Protein AF-A0A4R1RRM9-F1 (afdb_monomer_lite)

InterPro domains:
  IPR037682 TonB, C-terminal [PF03544] (339-410)

Secondary structure (DSSP, 8-state):
-HHHHHHHHHHHHHHTT-S-HHHHHHHHHHHHH-HHHHHHHHHHHHHHHHHHHHHHHHHHHHHHHHHHHHHHHHHHHHHHHHHHHHHHHHHHHTTS--------------------------------------------------------PPPPPPEEEEEETTS-EEEE-TTS-EEEE-TT-EE-TTSPBP-SEEEEEEEEE-SHHHHHHHT---EETTEEEEEEEEEEEEEEETTEEPEEPTT--EEEEEE-SS--TT-EEEEEEEETTEEEEEE------S---------B--TTT-SB--B-TT-TT--HHHHHHHHHHHHHHHHHHH--THHHHHTT--EEEEEEEEEEE-TTS-EEEEEEE-SSHHHHHHHHHHHHTSPPPBPPEETTEE-BEEEEEEEEEEE--SS----------SSTHHHHHHHHHHHHHHHHHHS------HHHHSEEEEEES--EEEEEEEE-----EEEEEEE-SS-S-EEEEEEESSSS-EEEPEEETTEEEEEEEETT-EEEEEEEEEETTEEEEEEEEEE--SS-------EEE-HHHHHHHHHTTGGG--

Organism: NCBI:txid264023

Radius of gyration: 36.47 Å; chains: 1; bounding box: 113×106×80 Å

Sequence (578 aa):
MENHIQNIESINNYLNKTLSETEVIDFEIRLENDSEFKDLYENHIVFLEGLKRQSLKGEIIKGKQRYIRNKWFRYLGILIAVLVIPIVIYSSLKTSNVEETDVQPEENTNIVLDTIFPKNDLHEEIIIDTSKATIETAVDEVASKKDITKVEIPKKAAQKFTIDTSKDITLTCKEGTKLVIKANSFSDQNNKNVTGNVDLEVTEYYKVSDILFANLTTKSDDKLLETGGMLFIKAKKDNLDLKLKENTSIEMSFPTANKKEGMQLFSGVWKNDEINWQLQNELIEKVVTPIEEDVEVPFAVIEQVPIYPGCENLTNSEAKKCTTEAISKYVQSNFNTEIAKNLGLTGRQRINVIFRINQNGNVIDVRSRASDPDLEDEANRVITSLPKMQPGKQRGRVVTVPYSLPIIFEVEGGPQLTAKVGGDLRKDKQILDSLNNKRFEDRLTGLDRKNVTASEVNRYILRTSNLGWINCDRFNSSRQRIKYKLKIKNDTDVRIDMVFKSINSVLTSYRSGNIFDFDMIPKNEDVVLIAVKKDNNKFYLDVVETTISENPNIELSFKEVTLTELKEQIKKLDKLFK

Structure (mmCIF, N/CA/C/O backbone):
data_AF-A0A4R1RRM9-F1
#
_entry.id   AF-A0A4R1RRM9-F1
#
loop_
_atom_site.group_PDB
_atom_site.id
_atom_site.type_symbol
_atom_site.label_atom_id
_atom_site.label_alt_id
_atom_site.label_comp_id
_atom_site.label_asym_id
_atom_site.label_entity_id
_atom_site.label_seq_id
_atom_site.pdbx_PDB_ins_code
_atom_site.Cartn_x
_atom_site.Cartn_y
_atom_site.Cartn_z
_atom_site.occupancy
_atom_site.B_iso_or_equiv
_atom_site.auth_seq_id
_atom_site.auth_comp_id
_atom_site.auth_asym_id
_atom_site.auth_atom_id
_atom_site.pdbx_PDB_model_num
ATOM 1 N N . MET A 1 1 ? 31.454 14.807 3.486 1.00 41.53 1 MET A N 1
ATOM 2 C CA . MET A 1 1 ? 31.530 13.386 3.074 1.00 41.53 1 MET A CA 1
ATOM 3 C C . MET A 1 1 ? 32.532 12.636 3.942 1.00 41.53 1 MET A C 1
ATOM 5 O O . MET A 1 1 ? 32.111 11.767 4.684 1.00 41.53 1 MET A O 1
ATOM 9 N N . GLU A 1 2 ? 33.805 13.035 3.939 1.00 42.56 2 GLU A N 1
ATOM 10 C CA . GLU A 1 2 ? 34.890 12.465 4.762 1.00 42.56 2 GLU A CA 1
ATOM 11 C C . GLU A 1 2 ? 34.538 12.359 6.262 1.00 42.56 2 GLU A C 1
ATOM 13 O O . GLU A 1 2 ? 34.517 11.260 6.808 1.00 42.56 2 GLU A O 1
ATOM 18 N N . ASN A 1 3 ? 34.074 13.459 6.869 1.00 53.12 3 ASN A N 1
ATOM 19 C CA . ASN A 1 3 ? 33.591 13.511 8.261 1.00 53.12 3 ASN A CA 1
ATOM 20 C C . ASN A 1 3 ? 32.457 12.492 8.565 1.00 53.12 3 ASN A C 1
ATOM 22 O O . ASN A 1 3 ? 32.368 11.929 9.649 1.00 53.12 3 ASN A O 1
ATOM 26 N N . HIS A 1 4 ? 31.603 12.182 7.581 1.00 53.53 4 HIS A N 1
ATOM 27 C CA . HIS A 1 4 ? 30.495 11.229 7.743 1.00 53.53 4 HIS A CA 1
ATOM 28 C C . HIS A 1 4 ? 30.960 9.763 7.630 1.00 53.53 4 HIS A C 1
ATOM 30 O O . HIS A 1 4 ? 30.350 8.873 8.222 1.00 53.53 4 HIS A O 1
ATOM 36 N N . ILE A 1 5 ? 32.044 9.500 6.891 1.00 60.81 5 ILE A N 1
ATOM 37 C CA . ILE A 1 5 ? 32.689 8.179 6.842 1.00 60.81 5 ILE A CA 1
ATOM 38 C C . ILE A 1 5 ? 33.410 7.926 8.170 1.00 60.81 5 ILE A C 1
ATOM 40 O O . ILE A 1 5 ? 33.182 6.890 8.787 1.00 60.81 5 ILE A O 1
ATOM 44 N N . GLN A 1 6 ? 34.170 8.914 8.654 1.00 72.19 6 GLN A N 1
ATOM 45 C CA . GLN A 1 6 ? 34.840 8.878 9.959 1.00 72.19 6 GLN A CA 1
ATOM 46 C C . GLN A 1 6 ? 33.846 8.650 11.110 1.00 72.19 6 GLN A C 1
ATOM 48 O O . GLN A 1 6 ? 34.100 7.819 11.979 1.00 72.19 6 GLN A O 1
ATOM 53 N N . ASN A 1 7 ? 32.674 9.299 11.082 1.00 78.00 7 ASN A N 1
ATOM 54 C CA . ASN A 1 7 ? 31.613 9.046 12.060 1.00 78.00 7 ASN A CA 1
ATOM 55 C C . ASN A 1 7 ? 31.124 7.584 12.034 1.00 78.00 7 ASN A C 1
ATOM 57 O O . ASN A 1 7 ? 31.028 6.958 13.085 1.00 78.00 7 ASN A O 1
ATOM 61 N N . ILE A 1 8 ? 30.841 7.012 10.855 1.00 74.06 8 ILE A N 1
ATOM 62 C CA . ILE A 1 8 ? 30.381 5.613 10.733 1.00 74.06 8 ILE A CA 1
ATOM 63 C C . ILE A 1 8 ? 31.474 4.624 11.169 1.00 74.06 8 ILE A C 1
ATOM 65 O O . ILE A 1 8 ? 31.179 3.617 11.811 1.00 74.06 8 ILE A O 1
ATOM 69 N N . GLU A 1 9 ? 32.736 4.892 10.839 1.00 80.44 9 GLU A N 1
ATOM 70 C CA . GLU A 1 9 ? 33.877 4.071 11.255 1.00 80.44 9 GLU A CA 1
ATOM 71 C C . GLU A 1 9 ? 34.071 4.105 12.778 1.00 80.44 9 GLU A C 1
ATOM 73 O O . GLU A 1 9 ? 34.176 3.052 13.406 1.00 80.44 9 GLU A O 1
ATOM 78 N N . SER A 1 10 ? 33.984 5.290 13.386 1.00 75.25 10 SER A N 1
ATOM 79 C CA . SER A 1 10 ? 33.987 5.481 14.840 1.00 75.25 10 SER A CA 1
ATOM 80 C C . SER A 1 10 ? 32.839 4.720 15.525 1.00 75.25 10 SER A C 1
ATOM 82 O O . SER A 1 10 ? 33.080 3.970 16.471 1.00 75.25 10 SER A O 1
ATOM 84 N N . ILE A 1 11 ? 31.612 4.801 14.988 1.00 82.31 11 ILE A N 1
ATOM 85 C CA . ILE A 1 11 ? 30.448 4.038 15.476 1.00 82.31 11 ILE A CA 1
ATOM 86 C C . ILE A 1 11 ? 30.699 2.525 15.386 1.00 82.31 11 ILE A C 1
ATOM 88 O O . ILE A 1 11 ? 30.446 1.798 16.345 1.00 82.31 11 ILE A O 1
ATOM 92 N N . ASN A 1 12 ? 31.223 2.028 14.262 1.00 74.12 12 ASN A N 1
ATOM 93 C CA . ASN A 1 12 ? 31.556 0.608 14.120 1.00 74.12 12 ASN A CA 1
ATOM 94 C C . ASN A 1 12 ? 32.628 0.165 15.127 1.00 74.12 12 ASN A C 1
ATOM 96 O O . ASN A 1 12 ? 32.521 -0.931 15.676 1.00 74.12 12 ASN A O 1
ATOM 100 N N . ASN A 1 13 ? 33.634 1.000 15.391 1.00 81.06 13 ASN A N 1
ATOM 101 C CA . ASN A 1 13 ? 34.696 0.681 16.341 1.00 81.06 13 ASN A CA 1
ATOM 102 C C . ASN A 1 13 ? 34.190 0.659 17.792 1.00 81.06 13 ASN A C 1
ATOM 104 O O . ASN A 1 13 ? 34.518 -0.262 18.541 1.00 81.06 13 ASN A O 1
ATOM 108 N N . TYR A 1 14 ? 33.314 1.594 18.170 1.00 84.62 14 TYR A N 1
ATOM 109 C CA . TYR A 1 14 ? 32.632 1.576 19.467 1.00 84.62 14 TYR A CA 1
ATOM 110 C C . TYR A 1 14 ? 31.807 0.287 19.644 1.00 84.62 14 TYR A C 1
ATOM 112 O O . TYR A 1 14 ? 31.981 -0.452 20.614 1.00 84.62 14 TYR A O 1
ATOM 120 N N . LEU A 1 15 ? 30.977 -0.062 18.652 1.00 77.31 15 LEU A N 1
ATOM 121 C CA . LEU A 1 15 ? 30.113 -1.250 18.700 1.00 77.31 15 LEU A CA 1
ATOM 122 C C . LEU A 1 15 ? 30.876 -2.582 18.688 1.00 77.31 15 LEU A C 1
ATOM 124 O O . LEU A 1 15 ? 30.412 -3.561 19.277 1.00 77.31 15 LEU A O 1
ATOM 128 N N . ASN A 1 16 ? 32.045 -2.623 18.046 1.00 77.12 16 ASN A N 1
ATOM 129 C CA . ASN A 1 16 ? 32.930 -3.787 18.033 1.00 77.12 16 ASN A CA 1
ATOM 130 C C . ASN A 1 16 ? 33.912 -3.821 19.220 1.00 77.12 16 ASN A C 1
ATOM 132 O O . ASN A 1 16 ? 34.677 -4.778 19.328 1.00 77.12 16 ASN A O 1
ATOM 136 N N . LYS A 1 17 ? 33.877 -2.821 20.117 1.00 81.50 17 LYS A N 1
ATOM 137 C CA . LYS A 1 17 ? 34.800 -2.656 21.257 1.00 81.50 17 LYS A CA 1
ATOM 138 C C . LYS A 1 17 ? 36.279 -2.598 20.847 1.00 81.50 17 LYS A C 1
ATOM 140 O O . LYS A 1 17 ? 37.129 -3.203 21.496 1.00 81.50 17 LYS A O 1
ATOM 145 N N . THR A 1 18 ? 36.578 -1.894 19.756 1.00 83.44 18 THR A N 1
ATOM 146 C CA . THR A 1 18 ? 37.943 -1.705 19.231 1.00 83.44 18 THR A CA 1
ATOM 147 C C . THR A 1 18 ? 38.528 -0.315 19.507 1.00 83.44 18 THR A C 1
ATOM 149 O O . THR A 1 18 ? 39.686 -0.085 19.170 1.00 83.44 18 THR A O 1
ATOM 152 N N . LEU A 1 19 ? 37.761 0.592 20.125 1.00 82.56 19 LEU A N 1
ATOM 153 C CA . LEU A 1 19 ? 38.249 1.884 20.629 1.00 82.56 19 LEU A CA 1
ATOM 154 C C . LEU A 1 19 ? 39.025 1.728 21.949 1.00 82.56 19 LEU A C 1
ATOM 156 O O . LEU A 1 19 ? 38.734 0.835 22.748 1.00 82.56 19 LEU A O 1
ATOM 160 N N . SER A 1 20 ? 39.978 2.628 22.193 1.00 90.12 20 SER A N 1
ATOM 161 C CA . SER A 1 20 ? 40.650 2.782 23.491 1.00 90.12 20 SER A CA 1
ATOM 162 C C . SER A 1 20 ? 39.748 3.450 24.541 1.00 90.12 20 SER A C 1
ATOM 164 O O . SER A 1 20 ? 38.764 4.104 24.204 1.00 90.12 20 SER A O 1
ATOM 166 N N . GLU A 1 21 ? 40.094 3.328 25.828 1.00 84.31 21 GLU A N 1
ATOM 167 C CA . GLU A 1 21 ? 39.302 3.898 26.935 1.00 84.31 21 GLU A CA 1
ATOM 168 C C . GLU A 1 21 ? 39.089 5.418 26.807 1.00 84.31 21 GLU A C 1
ATOM 170 O O . GLU A 1 21 ? 38.004 5.914 27.098 1.00 84.31 21 GLU A O 1
ATOM 175 N N . THR A 1 22 ? 40.084 6.158 26.308 1.00 86.44 22 THR A N 1
ATOM 176 C CA . THR A 1 22 ? 39.965 7.602 26.052 1.00 86.44 22 THR A CA 1
ATOM 177 C C . THR A 1 22 ? 39.032 7.914 24.882 1.00 86.44 22 THR A C 1
ATOM 179 O O . THR A 1 22 ? 38.219 8.828 24.975 1.00 86.44 22 THR A O 1
ATOM 182 N N . GLU A 1 23 ? 39.089 7.126 23.803 1.00 83.88 23 GLU A N 1
ATOM 183 C CA . GLU A 1 23 ? 38.209 7.305 22.639 1.00 83.88 23 GLU A CA 1
ATOM 184 C C . GLU A 1 23 ? 36.756 6.912 22.944 1.00 83.88 23 GLU A C 1
ATOM 186 O O . GLU A 1 23 ? 35.840 7.488 22.367 1.00 83.88 23 GLU A O 1
ATOM 191 N N . VAL A 1 24 ? 36.531 5.957 23.854 1.00 83.44 24 VAL A N 1
ATOM 192 C CA . VAL A 1 24 ? 35.192 5.601 24.357 1.00 83.44 24 VAL A CA 1
ATOM 193 C C . VAL A 1 24 ? 34.561 6.779 25.102 1.00 83.44 24 VAL A C 1
ATOM 195 O O . VAL A 1 24 ? 33.408 7.107 24.838 1.00 83.44 24 VAL A O 1
ATOM 198 N N . ILE A 1 25 ? 35.319 7.457 25.969 1.00 85.94 25 ILE A N 1
ATOM 199 C CA . ILE A 1 25 ? 34.834 8.629 26.714 1.00 85.94 25 ILE A CA 1
ATOM 200 C C . ILE A 1 25 ? 34.499 9.783 25.756 1.00 85.94 25 ILE A C 1
ATOM 202 O O . ILE A 1 25 ? 33.405 10.341 25.835 1.00 85.94 25 ILE A O 1
ATOM 206 N N . ASP A 1 26 ? 35.385 10.099 24.806 1.00 87.12 26 ASP A N 1
ATOM 207 C CA . ASP A 1 26 ? 35.125 11.134 23.793 1.00 87.12 26 ASP A CA 1
ATOM 208 C C . ASP A 1 26 ? 33.916 10.780 22.902 1.00 87.12 26 ASP A C 1
ATOM 210 O O . ASP A 1 26 ? 33.122 11.655 22.542 1.00 87.12 26 ASP A O 1
ATOM 214 N N . PHE A 1 27 ? 33.733 9.495 22.574 1.00 92.94 27 PHE A N 1
ATOM 215 C CA . PHE A 1 27 ? 32.581 9.003 21.818 1.00 92.94 27 PHE A CA 1
ATOM 216 C C . PHE A 1 27 ? 31.267 9.165 22.592 1.00 92.94 27 PHE A C 1
ATOM 218 O O . PHE A 1 27 ? 30.281 9.625 22.018 1.00 92.94 27 PHE A O 1
ATOM 225 N N . GLU A 1 28 ? 31.237 8.812 23.879 1.00 87.75 28 GLU A N 1
ATOM 226 C CA . GLU A 1 28 ? 30.041 8.916 24.725 1.00 87.75 28 GLU A CA 1
ATOM 227 C C . GLU A 1 28 ? 29.665 10.379 25.003 1.00 87.75 28 GLU A C 1
ATOM 229 O O . GLU A 1 28 ? 28.500 10.750 24.841 1.00 87.75 28 GLU A O 1
ATOM 234 N N . ILE A 1 29 ? 30.648 11.244 25.290 1.00 88.75 29 ILE A N 1
ATOM 235 C CA . ILE A 1 29 ? 30.444 12.698 25.410 1.00 88.75 29 ILE A CA 1
ATOM 236 C C . ILE A 1 29 ? 29.859 13.264 24.110 1.00 88.75 29 ILE A C 1
ATOM 238 O O . ILE A 1 29 ? 28.930 14.077 24.145 1.00 88.75 29 ILE A O 1
ATOM 242 N N . ARG A 1 30 ? 30.360 12.827 22.949 1.00 89.62 30 ARG A N 1
ATOM 243 C CA . ARG A 1 30 ? 29.810 13.244 21.656 1.00 89.62 30 ARG A CA 1
ATOM 244 C C . ARG A 1 30 ? 28.398 12.703 21.429 1.00 89.62 30 ARG A C 1
ATOM 246 O O . ARG A 1 30 ? 27.545 13.453 20.974 1.00 89.62 30 ARG A O 1
ATOM 253 N N . LEU A 1 31 ? 28.124 11.449 21.779 1.00 87.25 31 LEU A N 1
ATOM 254 C CA . LEU A 1 31 ? 26.804 10.825 21.635 1.00 87.25 31 LEU A CA 1
ATOM 255 C C . LEU A 1 31 ? 25.718 11.513 22.486 1.00 87.25 31 LEU A C 1
ATOM 257 O O . LEU A 1 31 ? 24.547 11.514 22.104 1.00 87.25 31 LEU A O 1
ATOM 261 N N . GLU A 1 32 ? 26.096 12.108 23.620 1.00 86.50 32 GLU A N 1
ATOM 262 C CA . GLU A 1 32 ? 25.189 12.882 24.473 1.00 86.50 32 GLU A CA 1
ATOM 263 C C . GLU A 1 32 ? 24.968 14.323 23.970 1.00 86.50 32 GLU A C 1
ATOM 265 O O . GLU A 1 32 ? 23.849 14.832 24.057 1.00 86.50 32 GLU A O 1
ATOM 270 N N . ASN A 1 33 ? 26.001 14.971 23.413 1.00 85.88 33 ASN A N 1
ATOM 271 C CA . ASN A 1 33 ? 25.985 16.408 23.096 1.00 85.88 33 ASN A CA 1
ATOM 272 C C . ASN A 1 33 ? 25.795 16.759 21.600 1.00 85.88 33 ASN A C 1
ATOM 274 O O . ASN A 1 33 ? 25.474 17.905 21.285 1.00 85.88 33 ASN A O 1
ATOM 278 N N . ASP A 1 34 ? 25.973 15.811 20.675 1.00 89.75 34 ASP A N 1
ATOM 279 C CA . ASP A 1 34 ? 25.821 15.986 19.220 1.00 89.75 34 ASP A CA 1
ATOM 280 C C . ASP A 1 34 ? 24.590 15.202 18.726 1.00 89.75 34 ASP A C 1
ATOM 282 O O . ASP A 1 34 ? 24.623 13.983 18.535 1.00 89.75 34 ASP A O 1
ATOM 286 N N . SER A 1 35 ? 23.470 15.905 18.525 1.00 79.12 35 SER A N 1
ATOM 287 C CA . SER A 1 35 ? 22.204 15.281 18.116 1.00 79.12 35 SER A CA 1
ATOM 288 C C . SER A 1 35 ? 22.248 14.674 16.710 1.00 79.12 35 SER A C 1
ATOM 290 O O . SER A 1 35 ? 21.560 13.689 16.459 1.00 79.12 35 SER A O 1
ATOM 292 N N . GLU A 1 36 ? 23.055 15.225 15.797 1.00 78.19 36 GLU A N 1
ATOM 293 C CA . GLU A 1 36 ? 23.203 14.688 14.436 1.00 78.19 36 GLU A CA 1
ATOM 294 C C . GLU A 1 36 ? 24.003 13.375 14.464 1.00 78.19 36 GLU A C 1
ATOM 296 O O . GLU A 1 36 ? 23.645 12.395 13.804 1.00 78.19 36 GLU A O 1
ATOM 301 N N . PHE A 1 37 ? 25.046 13.311 15.298 1.00 84.00 37 PHE A N 1
ATOM 302 C CA . PHE A 1 37 ? 25.802 12.082 15.545 1.00 84.00 37 PHE A CA 1
ATOM 303 C C . PHE A 1 37 ? 24.972 11.011 16.265 1.00 84.00 37 PHE A C 1
ATOM 305 O O . PHE A 1 37 ? 25.077 9.827 15.934 1.00 84.00 37 PHE A O 1
ATOM 312 N N . LYS A 1 38 ? 24.099 11.413 17.196 1.00 80.06 38 LYS A N 1
ATOM 313 C CA . LYS A 1 38 ? 23.163 10.507 17.871 1.00 80.06 38 LYS A CA 1
ATOM 314 C C . LYS A 1 38 ? 22.138 9.895 16.915 1.00 80.06 38 LYS A C 1
ATOM 316 O O . LYS A 1 38 ? 21.992 8.672 16.898 1.00 80.06 38 LYS A O 1
ATOM 321 N N . ASP A 1 39 ? 21.494 10.705 16.076 1.00 70.19 39 ASP A N 1
ATOM 322 C CA . ASP A 1 39 ? 20.573 10.208 15.046 1.00 70.19 39 ASP A CA 1
ATOM 323 C C . ASP A 1 39 ? 21.293 9.244 14.084 1.00 70.19 39 ASP A C 1
ATOM 325 O O . ASP A 1 39 ? 20.748 8.201 13.708 1.00 70.19 39 ASP A O 1
ATOM 329 N N . LEU A 1 40 ? 22.543 9.539 13.709 1.00 73.00 40 LEU A N 1
ATOM 330 C CA . LEU A 1 40 ? 23.365 8.652 12.882 1.00 73.00 40 LEU A CA 1
ATOM 331 C C . LEU A 1 40 ? 23.657 7.307 13.578 1.00 73.00 40 LEU A C 1
ATOM 333 O O . LEU A 1 40 ? 23.540 6.255 12.943 1.00 73.00 40 LEU A O 1
ATOM 337 N N . TYR A 1 41 ? 23.990 7.325 14.871 1.00 77.00 41 TYR A N 1
ATOM 338 C CA . TYR A 1 41 ? 24.218 6.125 15.683 1.00 77.00 41 TYR A CA 1
ATOM 339 C C . TYR A 1 41 ? 22.963 5.244 15.786 1.00 77.00 41 TYR A C 1
ATOM 341 O O . TYR A 1 41 ? 23.025 4.047 15.493 1.00 77.00 41 TYR A O 1
ATOM 349 N N . GLU A 1 42 ? 21.809 5.824 16.132 1.00 69.12 42 GLU A N 1
ATOM 350 C CA . GLU A 1 42 ? 20.549 5.081 16.278 1.00 69.12 42 GLU A CA 1
ATOM 351 C C . GLU A 1 42 ? 20.098 4.448 14.947 1.00 69.12 42 GLU A C 1
ATOM 353 O O . GLU A 1 42 ? 19.752 3.262 14.900 1.00 69.12 42 GLU A O 1
ATOM 358 N N . ASN A 1 43 ? 20.194 5.184 13.834 1.00 63.84 43 ASN A N 1
ATOM 359 C CA . ASN A 1 43 ? 19.894 4.649 12.502 1.00 63.84 43 ASN A CA 1
ATOM 360 C C . ASN A 1 43 ? 20.838 3.498 12.098 1.00 63.84 43 ASN A C 1
ATOM 362 O O . ASN A 1 43 ? 20.401 2.512 11.491 1.00 63.84 43 ASN A O 1
ATOM 366 N N . HIS A 1 44 ? 22.124 3.585 12.454 1.00 67.19 44 HIS A N 1
ATOM 367 C CA . HIS A 1 44 ? 23.112 2.543 12.155 1.00 67.19 44 HIS A CA 1
ATOM 368 C C . HIS A 1 44 ? 22.886 1.265 12.980 1.00 67.19 44 HIS A C 1
ATOM 370 O O . HIS A 1 44 ? 23.003 0.159 12.446 1.00 67.19 44 HIS A O 1
ATOM 376 N N . ILE A 1 45 ? 22.457 1.386 14.242 1.00 63.22 45 ILE A N 1
ATOM 377 C CA . ILE A 1 45 ? 22.003 0.246 15.059 1.00 63.22 45 ILE A CA 1
ATOM 378 C C . ILE A 1 45 ? 20.831 -0.481 14.389 1.00 63.22 45 ILE A C 1
ATOM 380 O O . ILE A 1 45 ? 20.883 -1.703 14.220 1.00 63.22 45 ILE A O 1
ATOM 384 N N . VAL A 1 46 ? 19.800 0.251 13.952 1.00 58.28 46 VAL A N 1
ATOM 385 C CA . VAL A 1 46 ? 18.619 -0.334 13.288 1.00 58.28 46 VAL A CA 1
ATOM 386 C C . VAL A 1 46 ? 19.008 -1.065 11.995 1.00 58.28 46 VAL A C 1
ATOM 388 O O . VAL A 1 46 ? 18.500 -2.156 11.718 1.00 58.28 46 VAL A O 1
ATOM 391 N N . PHE A 1 47 ? 19.958 -0.520 11.229 1.00 60.25 47 PHE A N 1
ATOM 392 C CA . PHE A 1 47 ? 20.526 -1.180 10.052 1.00 60.25 47 PHE A CA 1
ATOM 393 C C . PHE A 1 47 ? 21.233 -2.503 10.406 1.00 60.25 47 PHE A C 1
ATOM 395 O O . PHE A 1 47 ? 20.935 -3.544 9.808 1.00 60.25 47 PHE A O 1
ATOM 402 N N . LEU A 1 48 ? 22.109 -2.504 11.417 1.00 53.50 48 LEU A N 1
ATOM 403 C CA . LEU A 1 48 ? 22.827 -3.702 11.872 1.00 53.50 48 LEU A CA 1
ATOM 404 C C . LEU A 1 48 ? 21.888 -4.772 12.460 1.00 53.50 48 LEU A C 1
ATOM 406 O O . LEU A 1 48 ? 22.086 -5.968 12.221 1.00 53.50 48 LEU A O 1
ATOM 410 N N . GLU A 1 49 ? 20.832 -4.379 13.177 1.00 51.59 49 GLU A N 1
ATOM 411 C CA . GLU A 1 49 ? 19.775 -5.303 13.601 1.00 51.59 49 GLU A CA 1
ATOM 412 C C . GLU A 1 49 ? 19.021 -5.909 12.413 1.00 51.59 49 GLU A C 1
ATOM 414 O O . GLU A 1 49 ? 18.740 -7.111 12.406 1.00 51.59 49 GLU A O 1
ATOM 419 N N . GLY A 1 50 ? 18.725 -5.109 11.384 1.00 44.69 50 GLY A N 1
ATOM 420 C CA . GLY A 1 50 ? 18.128 -5.580 10.135 1.00 44.69 50 GLY A CA 1
ATOM 421 C C . GLY A 1 50 ? 18.966 -6.674 9.464 1.00 44.69 50 GLY A C 1
ATOM 422 O O . GLY A 1 50 ? 18.424 -7.704 9.048 1.00 44.69 50 GLY A O 1
ATOM 423 N N . LEU A 1 51 ? 20.293 -6.504 9.436 1.00 49.81 51 LEU A N 1
ATOM 424 C CA . LEU A 1 51 ? 21.233 -7.507 8.922 1.00 49.81 51 LEU A CA 1
ATOM 425 C C . LEU A 1 51 ? 21.266 -8.779 9.789 1.00 49.81 51 LEU A C 1
ATOM 427 O O . LEU A 1 51 ? 21.148 -9.884 9.251 1.00 49.81 51 LEU A O 1
ATOM 431 N N . LYS A 1 52 ? 21.326 -8.655 11.124 1.00 44.19 52 LYS A N 1
ATOM 432 C CA . LYS A 1 52 ? 21.253 -9.809 12.049 1.00 44.19 52 LYS A CA 1
ATOM 433 C C . LYS A 1 52 ? 19.937 -10.588 11.910 1.00 44.19 52 LYS A C 1
ATOM 435 O O . LYS A 1 52 ? 19.926 -11.816 11.985 1.00 44.19 52 LYS A O 1
ATOM 440 N N . ARG A 1 53 ? 18.816 -9.911 11.634 1.00 49.84 53 ARG A N 1
ATOM 441 C CA . ARG A 1 53 ? 17.524 -10.569 11.353 1.00 49.84 53 ARG A CA 1
ATOM 442 C C . ARG A 1 53 ? 17.523 -11.322 10.014 1.00 49.84 53 ARG A C 1
ATOM 444 O O . ARG A 1 53 ? 16.795 -12.309 9.894 1.00 49.84 53 ARG A O 1
ATOM 451 N N . GLN A 1 54 ? 18.325 -10.921 9.021 1.00 46.41 54 GLN A N 1
ATOM 452 C CA . GLN A 1 54 ? 18.511 -11.719 7.800 1.00 46.41 54 GLN A CA 1
ATOM 453 C C . GLN A 1 54 ? 19.381 -12.962 8.034 1.00 46.41 54 GLN A C 1
ATOM 455 O O . GLN A 1 54 ? 19.011 -14.037 7.554 1.00 46.41 54 GLN A O 1
ATOM 460 N N . SER A 1 55 ? 20.478 -12.865 8.797 1.00 42.22 55 SER A N 1
ATOM 461 C CA . SER A 1 55 ? 21.312 -14.042 9.092 1.00 42.22 55 SER A CA 1
ATOM 462 C C . SER A 1 55 ? 20.548 -15.093 9.907 1.00 42.22 55 SER A C 1
ATOM 464 O O . SER A 1 55 ? 20.524 -16.259 9.505 1.00 42.22 55 SER A O 1
ATOM 466 N N . LEU A 1 56 ? 19.800 -14.682 10.945 1.00 37.41 56 LEU A N 1
ATOM 467 C CA . LEU A 1 56 ? 18.939 -15.589 11.720 1.00 37.41 56 LEU A CA 1
ATOM 468 C C . LEU A 1 56 ? 17.897 -16.305 10.846 1.00 37.41 56 LEU A C 1
ATOM 470 O O . LEU A 1 56 ? 17.657 -17.499 11.023 1.00 37.41 56 LEU A O 1
ATOM 474 N N . LYS A 1 57 ? 17.284 -15.617 9.871 1.00 45.81 57 LYS A N 1
ATOM 475 C CA . LYS A 1 57 ? 16.354 -16.258 8.921 1.00 45.81 57 LYS A CA 1
ATOM 476 C C . LYS A 1 57 ? 17.056 -17.333 8.085 1.00 45.81 57 LYS A C 1
ATOM 478 O O . LYS A 1 57 ? 16.487 -18.405 7.883 1.00 45.81 57 LYS A O 1
ATOM 483 N N . GLY A 1 58 ? 18.294 -17.089 7.652 1.00 48.06 58 GLY A N 1
ATOM 484 C CA . GLY A 1 58 ? 19.121 -18.085 6.966 1.00 48.06 58 GLY A CA 1
ATOM 485 C C . GLY A 1 58 ? 19.412 -19.319 7.828 1.00 48.06 58 GLY A C 1
ATOM 486 O O . GLY A 1 58 ? 19.314 -20.450 7.345 1.00 48.06 58 GLY A O 1
ATOM 487 N N . GLU A 1 59 ? 19.707 -19.127 9.113 1.00 50.47 59 GLU A N 1
ATOM 488 C CA . GLU A 1 59 ? 19.941 -20.221 10.064 1.00 50.47 59 GLU A CA 1
ATOM 489 C C . GLU A 1 59 ? 18.664 -21.001 10.395 1.00 50.47 59 GLU A C 1
ATOM 491 O O . GLU A 1 59 ? 18.691 -22.232 10.393 1.00 50.47 59 GLU A O 1
ATOM 496 N N . ILE A 1 60 ? 17.524 -20.327 10.568 1.00 44.75 60 ILE A N 1
ATOM 497 C CA . ILE A 1 60 ? 16.215 -20.968 10.772 1.00 44.75 60 ILE A CA 1
ATOM 498 C C . ILE A 1 60 ? 15.813 -21.800 9.544 1.00 44.75 60 ILE A C 1
ATOM 500 O O . ILE A 1 60 ? 15.310 -22.914 9.699 1.00 44.75 60 ILE A O 1
ATOM 504 N N . ILE A 1 61 ? 16.072 -21.323 8.320 1.00 53.78 61 ILE A N 1
ATOM 505 C CA . ILE A 1 61 ? 15.811 -22.088 7.089 1.00 53.78 61 ILE A CA 1
ATOM 506 C C . ILE A 1 61 ? 16.714 -23.329 7.017 1.00 53.78 61 ILE A C 1
ATOM 508 O O . ILE A 1 61 ? 16.207 -24.431 6.791 1.00 53.78 61 ILE A O 1
ATOM 512 N N . LYS A 1 62 ? 18.021 -23.190 7.283 1.00 58.97 62 LYS A N 1
ATOM 513 C CA . LYS A 1 62 ? 18.962 -24.326 7.352 1.00 58.97 62 LYS A CA 1
ATOM 514 C C . LYS A 1 62 ? 18.568 -25.324 8.452 1.00 58.97 62 LYS A C 1
ATOM 516 O O . LYS A 1 62 ? 18.593 -26.533 8.222 1.00 58.97 62 LYS A O 1
ATOM 521 N N . GLY A 1 63 ? 18.137 -24.838 9.616 1.00 59.41 63 GLY A N 1
ATOM 522 C CA . GLY A 1 63 ? 17.620 -25.643 10.725 1.00 59.41 63 GLY A CA 1
ATOM 523 C C . GLY A 1 63 ? 16.347 -26.406 10.352 1.00 59.41 63 GLY A C 1
ATOM 524 O O . GLY A 1 63 ? 16.274 -27.617 10.558 1.00 59.41 63 GLY A O 1
ATOM 525 N N . LYS A 1 64 ? 15.380 -25.738 9.711 1.00 60.47 64 LYS A N 1
ATOM 526 C CA . LYS A 1 64 ? 14.136 -26.345 9.210 1.00 60.47 64 LYS A CA 1
ATOM 527 C C . LYS A 1 64 ? 14.412 -27.408 8.144 1.00 60.47 64 LYS A C 1
ATOM 529 O O . LYS A 1 64 ? 13.834 -28.490 8.213 1.00 60.47 64 LYS A O 1
ATOM 534 N N . GLN A 1 65 ? 15.329 -27.156 7.208 1.00 67.00 65 GLN A N 1
ATOM 535 C CA . GLN A 1 65 ? 15.767 -28.150 6.220 1.00 67.00 65 GLN A CA 1
ATOM 536 C C . GLN A 1 65 ? 16.438 -29.361 6.888 1.00 67.00 65 GLN A C 1
ATOM 538 O O . GLN A 1 65 ? 16.105 -30.501 6.563 1.00 67.00 65 GLN A O 1
ATOM 543 N N . ARG A 1 66 ? 17.322 -29.142 7.874 1.00 70.75 66 ARG A N 1
ATOM 544 C CA . ARG A 1 66 ? 17.974 -30.216 8.647 1.00 70.75 66 ARG A CA 1
ATOM 545 C C . ARG A 1 66 ? 16.957 -31.048 9.441 1.00 70.75 66 ARG A C 1
ATOM 547 O O . ARG A 1 66 ? 17.046 -32.273 9.434 1.00 70.75 66 ARG A O 1
ATOM 554 N N . TYR A 1 67 ? 15.963 -30.403 10.054 1.00 75.56 67 TYR A N 1
ATOM 555 C CA . TYR A 1 67 ? 14.859 -31.063 10.758 1.00 75.56 67 TYR A CA 1
ATOM 556 C C . TYR A 1 67 ? 13.980 -31.894 9.812 1.00 75.56 67 TYR A C 1
ATOM 558 O O . TYR A 1 67 ? 13.755 -33.073 10.077 1.00 75.56 67 TYR A O 1
ATOM 566 N N . ILE A 1 68 ? 13.527 -31.323 8.687 1.00 70.94 68 ILE A N 1
ATOM 567 C CA . ILE A 1 68 ? 12.696 -32.029 7.695 1.00 70.94 68 ILE A CA 1
ATOM 568 C C . ILE A 1 68 ? 13.445 -33.239 7.128 1.00 70.94 68 ILE A C 1
ATOM 570 O O . ILE A 1 68 ? 12.876 -34.326 7.060 1.00 70.94 68 ILE A O 1
ATOM 574 N N . ARG A 1 69 ? 14.732 -33.080 6.793 1.00 73.75 69 ARG A N 1
ATOM 575 C CA . ARG A 1 69 ? 15.585 -34.169 6.303 1.00 73.75 69 ARG A CA 1
ATOM 576 C C . ARG A 1 69 ? 15.703 -35.301 7.327 1.00 73.75 69 ARG A C 1
ATOM 578 O O . ARG A 1 69 ? 15.466 -36.455 6.987 1.00 73.75 69 ARG A O 1
ATOM 585 N N . ASN A 1 70 ? 15.995 -34.983 8.589 1.00 70.44 70 ASN A N 1
ATOM 586 C CA . ASN A 1 70 ? 16.092 -35.989 9.652 1.00 70.44 70 ASN A CA 1
ATOM 587 C C . ASN A 1 70 ? 14.735 -36.657 9.958 1.00 70.44 70 ASN A C 1
ATOM 589 O O . ASN A 1 70 ? 14.692 -37.847 10.271 1.00 70.44 70 ASN A O 1
ATOM 593 N N . LYS A 1 71 ? 13.620 -35.923 9.833 1.00 72.06 71 LYS A N 1
ATOM 594 C CA . LYS A 1 71 ? 12.258 -36.465 9.954 1.00 72.06 71 LYS A CA 1
ATOM 595 C C . LYS A 1 71 ? 11.943 -37.450 8.819 1.00 72.06 71 LYS A C 1
ATOM 597 O O . LYS A 1 71 ? 11.422 -38.526 9.094 1.00 72.06 71 LYS A O 1
ATOM 602 N N . TRP A 1 72 ? 12.328 -37.136 7.581 1.00 72.19 72 TRP A N 1
ATOM 603 C CA . TRP A 1 72 ? 12.202 -38.046 6.435 1.00 72.19 72 TRP A CA 1
ATOM 604 C C . TRP A 1 72 ? 13.053 -39.312 6.579 1.00 72.19 72 TRP A C 1
ATOM 606 O O . TRP A 1 72 ? 12.529 -40.403 6.375 1.00 72.19 72 TRP A O 1
ATOM 616 N N . PHE A 1 73 ? 14.316 -39.202 7.009 1.00 72.44 73 PHE A N 1
ATOM 617 C CA . PHE A 1 73 ? 15.153 -40.382 7.274 1.00 72.44 73 PHE A CA 1
ATOM 618 C C . PHE A 1 73 ? 14.554 -41.305 8.348 1.00 72.44 73 PHE A C 1
ATOM 620 O O . PHE A 1 73 ? 14.621 -42.524 8.206 1.00 72.44 73 PHE A O 1
ATOM 627 N N . ARG A 1 74 ? 13.910 -40.748 9.386 1.00 71.12 74 ARG A N 1
ATOM 628 C CA . ARG A 1 74 ? 13.180 -41.542 10.390 1.00 71.12 74 ARG A CA 1
ATOM 629 C C . ARG A 1 74 ? 11.981 -42.287 9.797 1.00 71.12 74 ARG A C 1
ATOM 631 O O . ARG A 1 74 ? 11.852 -43.480 10.047 1.00 71.12 74 ARG A O 1
ATOM 638 N N . TYR A 1 75 ? 11.138 -41.628 8.999 1.00 74.81 75 TYR A N 1
ATOM 639 C CA . TYR A 1 75 ? 10.008 -42.308 8.349 1.00 74.81 75 TYR A CA 1
ATOM 640 C C . TYR A 1 75 ? 10.459 -43.371 7.345 1.00 74.81 75 TYR A C 1
ATOM 642 O O . TYR A 1 75 ? 9.884 -44.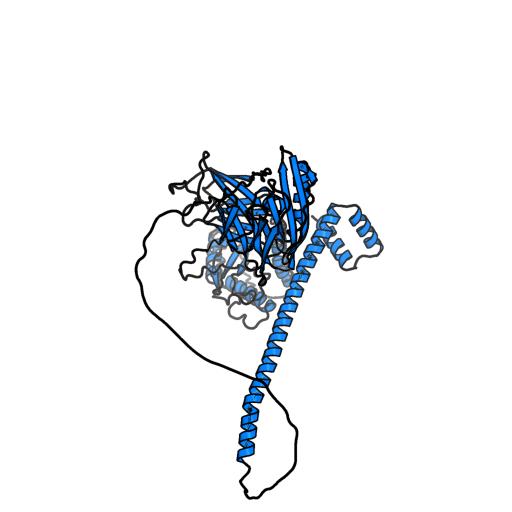454 7.328 1.00 74.81 75 TYR A O 1
ATOM 650 N N . LEU A 1 76 ? 11.508 -43.103 6.562 1.00 75.69 76 LEU A N 1
ATOM 651 C CA . LEU A 1 76 ? 12.058 -44.075 5.617 1.00 75.69 76 LEU A CA 1
ATOM 652 C C . LEU A 1 76 ? 12.605 -45.315 6.343 1.00 75.69 76 LEU A C 1
ATOM 654 O O . LEU A 1 76 ? 12.326 -46.432 5.923 1.00 75.69 76 LEU A O 1
ATOM 658 N N . GLY A 1 77 ? 13.308 -45.133 7.468 1.00 76.94 77 GLY A N 1
ATOM 659 C CA . GLY A 1 77 ? 13.776 -46.244 8.304 1.00 76.94 77 GLY A CA 1
ATOM 660 C C . GLY A 1 77 ? 12.635 -47.092 8.879 1.00 76.94 77 GLY A C 1
ATOM 661 O O . GLY A 1 77 ? 12.704 -48.317 8.829 1.00 76.94 77 GLY A O 1
ATOM 662 N N . ILE A 1 78 ? 11.558 -46.457 9.358 1.00 77.44 78 ILE A N 1
ATOM 663 C CA . ILE A 1 78 ? 10.353 -47.162 9.832 1.00 77.44 78 ILE A CA 1
ATOM 664 C C . ILE A 1 78 ? 9.687 -47.934 8.684 1.00 77.44 78 ILE A C 1
ATOM 666 O O . ILE A 1 78 ? 9.315 -49.089 8.861 1.00 77.44 78 ILE A O 1
ATOM 670 N N . LEU A 1 79 ? 9.569 -47.332 7.499 1.00 77.31 79 LEU A N 1
ATOM 671 C CA . LEU A 1 79 ? 8.913 -47.953 6.347 1.00 77.31 79 LEU A CA 1
ATOM 672 C C . LEU A 1 79 ? 9.717 -49.141 5.790 1.00 77.31 79 LEU A C 1
ATOM 674 O O . LEU A 1 79 ? 9.135 -50.166 5.446 1.00 77.31 79 LEU A O 1
ATOM 678 N N . ILE A 1 80 ? 11.052 -49.051 5.789 1.00 76.88 80 ILE A N 1
ATOM 679 C CA . ILE A 1 80 ? 11.941 -50.182 5.478 1.00 76.88 80 ILE A CA 1
ATOM 680 C C . ILE A 1 80 ? 11.789 -51.290 6.526 1.00 76.88 80 ILE A C 1
ATOM 682 O O . ILE A 1 80 ? 11.662 -52.450 6.149 1.00 76.88 80 ILE A O 1
ATOM 686 N N . ALA A 1 81 ? 11.741 -50.964 7.822 1.00 75.19 81 ALA A N 1
ATOM 687 C CA . ALA A 1 81 ? 11.526 -51.962 8.871 1.00 75.19 81 ALA A CA 1
ATOM 688 C C . ALA A 1 81 ? 10.176 -52.690 8.704 1.00 75.19 81 ALA A C 1
ATOM 690 O O . ALA A 1 81 ? 10.138 -53.917 8.736 1.00 75.19 81 ALA A O 1
ATOM 691 N N . VAL A 1 82 ? 9.090 -51.954 8.441 1.00 83.19 82 VAL A N 1
ATOM 692 C CA . VAL A 1 82 ? 7.743 -52.516 8.222 1.00 83.19 82 VAL A CA 1
ATOM 693 C C . VAL A 1 82 ? 7.664 -53.402 6.973 1.00 83.19 82 VAL A C 1
ATOM 695 O O . VAL A 1 82 ? 6.882 -54.345 6.969 1.00 83.19 82 VAL A O 1
ATOM 698 N N . LEU A 1 83 ? 8.464 -53.152 5.931 1.00 82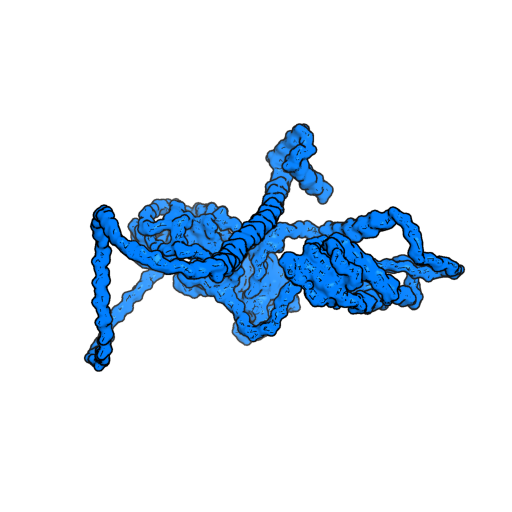.06 83 LEU A N 1
ATOM 699 C CA . LEU A 1 83 ? 8.483 -53.993 4.726 1.00 82.06 83 LEU A CA 1
ATOM 700 C C . LEU A 1 83 ? 9.443 -55.186 4.837 1.00 82.06 83 LEU A C 1
ATOM 702 O O . LEU A 1 83 ? 9.098 -56.291 4.429 1.00 82.06 83 LEU A O 1
ATOM 706 N N . VAL A 1 84 ? 10.643 -54.988 5.386 1.00 83.12 84 VAL A N 1
ATOM 707 C CA . VAL A 1 84 ? 11.696 -56.016 5.404 1.00 83.12 84 VAL A CA 1
ATOM 708 C C . VAL A 1 84 ? 11.491 -57.022 6.535 1.00 83.12 84 VAL A C 1
ATOM 710 O O . VAL A 1 84 ? 11.697 -58.213 6.313 1.00 83.12 84 VAL A O 1
ATOM 713 N N . ILE A 1 85 ? 11.047 -56.595 7.724 1.00 80.38 85 ILE A N 1
ATOM 714 C CA . ILE A 1 85 ? 10.877 -57.506 8.869 1.00 80.38 85 ILE A CA 1
ATOM 715 C C . ILE A 1 85 ? 9.851 -58.617 8.566 1.00 80.38 85 ILE A C 1
ATOM 717 O O . ILE A 1 85 ? 10.197 -59.778 8.783 1.00 80.38 85 ILE A O 1
ATOM 721 N N . PRO A 1 86 ? 8.655 -58.350 7.993 1.00 80.81 86 PRO A N 1
ATOM 722 C CA . PRO A 1 86 ? 7.720 -59.415 7.627 1.00 80.81 86 PRO A CA 1
ATOM 723 C C . PRO A 1 86 ? 8.251 -60.352 6.540 1.00 80.81 86 PRO A C 1
ATOM 725 O O . PRO A 1 86 ? 7.977 -61.545 6.600 1.00 80.81 86 PRO A O 1
ATOM 728 N N . ILE A 1 87 ? 9.036 -59.851 5.577 1.00 83.00 87 ILE A N 1
ATOM 729 C CA . ILE A 1 87 ? 9.650 -60.684 4.529 1.00 83.00 87 ILE A CA 1
ATOM 730 C C . ILE A 1 87 ? 10.701 -61.621 5.139 1.00 83.00 87 ILE A C 1
ATOM 732 O O . ILE A 1 87 ? 10.705 -62.814 4.836 1.00 83.00 87 ILE A O 1
ATOM 736 N N . VAL A 1 88 ? 11.549 -61.112 6.039 1.00 79.56 88 VAL A N 1
ATOM 737 C CA . VAL A 1 88 ? 12.546 -61.920 6.758 1.00 79.56 88 VAL A CA 1
ATOM 738 C C . VAL A 1 88 ? 11.856 -62.956 7.651 1.00 79.56 88 VAL A C 1
ATOM 740 O O . VAL A 1 88 ? 12.186 -64.138 7.564 1.00 79.56 88 VAL A O 1
ATOM 743 N N . ILE A 1 89 ? 10.844 -62.558 8.430 1.00 78.75 89 ILE A N 1
ATOM 744 C CA . ILE A 1 89 ? 10.043 -63.474 9.259 1.00 78.75 89 ILE A CA 1
ATOM 745 C C . ILE A 1 89 ? 9.370 -64.547 8.394 1.00 78.75 89 ILE A C 1
ATOM 747 O O . ILE A 1 89 ? 9.500 -65.727 8.698 1.00 78.75 89 ILE A O 1
ATOM 751 N N . TYR A 1 90 ? 8.722 -64.178 7.286 1.00 79.06 90 TYR A N 1
ATOM 752 C CA . TYR A 1 90 ? 8.091 -65.130 6.366 1.00 79.06 90 TYR A CA 1
ATOM 753 C C . TYR A 1 90 ? 9.105 -66.112 5.761 1.00 79.06 90 TYR A C 1
ATOM 755 O O . TYR A 1 90 ? 8.837 -67.311 5.702 1.00 79.06 90 TYR A O 1
ATOM 763 N N . SER A 1 91 ? 10.293 -65.633 5.371 1.00 74.56 91 SER A N 1
ATOM 764 C CA . SER A 1 91 ? 11.362 -66.505 4.869 1.00 74.56 91 SER A CA 1
ATOM 765 C C . SER A 1 91 ? 11.897 -67.473 5.933 1.00 74.56 91 SER A C 1
ATOM 767 O O . SER A 1 91 ? 12.200 -68.612 5.596 1.00 74.56 91 SER A O 1
ATOM 769 N N . SER A 1 92 ? 11.933 -67.055 7.205 1.00 70.88 92 SER A N 1
ATOM 770 C CA . SER A 1 92 ? 12.388 -67.864 8.346 1.00 70.88 92 SER A CA 1
ATOM 771 C C . SER A 1 92 ? 11.335 -68.879 8.823 1.00 70.88 92 SER A C 1
ATOM 773 O O . SER A 1 92 ? 11.661 -70.021 9.142 1.00 70.88 92 SER A O 1
ATOM 775 N N . LEU A 1 93 ? 10.049 -68.506 8.811 1.00 66.31 93 LEU A N 1
ATOM 776 C CA . LEU A 1 93 ? 8.937 -69.396 9.174 1.00 66.31 93 LEU A CA 1
ATOM 777 C C . LEU A 1 93 ? 8.674 -70.471 8.110 1.00 66.31 93 LEU A C 1
ATOM 779 O O . LEU A 1 93 ? 8.243 -71.571 8.439 1.00 66.31 93 LEU A O 1
ATOM 783 N N . LYS A 1 94 ? 8.963 -70.188 6.833 1.00 64.31 94 LYS A N 1
ATOM 784 C CA . LYS A 1 94 ? 8.813 -71.169 5.745 1.00 64.31 94 LYS A CA 1
ATOM 785 C C . LYS A 1 94 ? 9.879 -72.280 5.768 1.00 64.31 94 LYS A C 1
ATOM 787 O O . LYS A 1 94 ? 9.720 -73.277 5.071 1.00 64.31 94 LYS A O 1
ATOM 792 N N . THR A 1 95 ? 10.947 -72.126 6.553 1.00 49.44 95 THR A N 1
ATOM 793 C CA . THR A 1 95 ? 12.024 -73.124 6.712 1.00 49.44 95 THR A CA 1
ATOM 794 C C . THR A 1 95 ? 11.831 -74.117 7.863 1.00 49.44 95 THR A C 1
ATOM 796 O O . THR A 1 95 ? 12.636 -75.035 7.997 1.00 49.44 95 THR A O 1
ATOM 799 N N . SER A 1 96 ? 10.778 -73.982 8.672 1.00 42.25 96 SER A N 1
ATOM 800 C CA . SER A 1 96 ? 10.440 -74.922 9.751 1.00 42.25 96 SER A CA 1
ATOM 801 C C . SER A 1 96 ? 9.283 -75.838 9.345 1.00 42.25 96 SER A C 1
ATOM 803 O O . SER A 1 96 ? 8.160 -75.373 9.156 1.00 42.25 96 SER A O 1
ATOM 805 N N . ASN A 1 97 ? 9.573 -77.136 9.207 1.00 37.22 97 ASN A N 1
ATOM 806 C CA . ASN A 1 97 ? 8.579 -78.174 8.925 1.00 37.22 97 ASN A CA 1
ATOM 807 C C . ASN A 1 97 ? 7.642 -78.434 10.116 1.00 37.22 97 ASN A C 1
ATOM 809 O O . ASN A 1 97 ? 7.972 -78.157 11.266 1.00 37.22 97 ASN A O 1
ATOM 813 N N . VAL A 1 98 ? 6.484 -79.003 9.785 1.00 40.72 98 VAL A N 1
ATOM 814 C CA . VAL A 1 98 ? 5.400 -79.399 10.692 1.00 40.72 98 VAL A CA 1
ATOM 815 C C . VAL A 1 98 ? 5.801 -80.580 11.579 1.00 40.72 98 VAL A C 1
ATOM 817 O O . VAL A 1 98 ? 6.285 -81.585 11.065 1.00 40.72 98 VAL A O 1
ATOM 820 N N . GLU A 1 99 ? 5.462 -80.497 12.864 1.00 32.00 99 GLU A N 1
ATOM 821 C CA . GLU A 1 99 ? 5.040 -81.637 13.686 1.00 32.00 99 GLU A CA 1
ATOM 822 C C . GLU A 1 99 ? 3.810 -81.196 14.502 1.00 32.00 99 GLU A C 1
ATOM 824 O O . GLU A 1 99 ? 3.720 -80.046 14.935 1.00 32.00 99 GLU A O 1
ATOM 829 N N . GLU A 1 100 ? 2.825 -82.083 14.627 1.00 34.50 100 GLU A N 1
ATOM 830 C CA . GLU A 1 100 ? 1.489 -81.830 15.191 1.00 34.50 100 GLU A CA 1
ATOM 831 C C . GLU A 1 100 ? 1.210 -82.852 16.318 1.00 34.50 100 GLU A C 1
ATOM 833 O O . GLU A 1 100 ? 1.991 -83.791 16.467 1.00 34.50 100 GLU A O 1
ATOM 838 N N . THR A 1 101 ? 0.085 -82.719 17.042 1.00 27.52 101 THR A N 1
ATOM 839 C CA . THR A 1 101 ? -0.419 -83.550 18.181 1.00 27.52 101 THR A CA 1
ATOM 840 C C . THR A 1 101 ? 0.107 -83.198 19.592 1.00 27.52 101 THR A C 1
ATOM 842 O O . THR A 1 101 ? 1.279 -82.874 19.744 1.00 27.52 101 THR A O 1
ATOM 845 N N . ASP A 1 102 ? -0.671 -83.252 20.693 1.00 27.73 102 ASP A N 1
ATOM 846 C CA . ASP A 1 102 ? -2.143 -83.246 20.922 1.00 27.73 102 ASP A CA 1
ATOM 847 C C . ASP A 1 102 ? -2.451 -83.002 22.443 1.00 27.73 102 ASP A C 1
ATOM 849 O O . ASP A 1 102 ? -1.563 -83.145 23.282 1.00 27.73 102 ASP A O 1
ATOM 853 N N . VAL A 1 103 ? -3.723 -82.727 22.782 1.00 29.23 103 VAL A N 1
ATOM 854 C CA . VAL A 1 103 ? -4.426 -82.827 24.095 1.00 29.23 103 VAL A CA 1
ATOM 855 C C . VAL A 1 103 ? -4.324 -81.680 25.150 1.00 29.23 103 VAL A C 1
ATOM 857 O O . VAL A 1 103 ? -3.278 -81.110 25.438 1.00 29.23 103 VAL A O 1
ATOM 860 N N . GLN A 1 104 ? -5.502 -81.368 25.723 1.00 30.27 104 GLN A N 1
ATOM 861 C CA . GLN A 1 104 ? -5.900 -80.433 26.818 1.00 30.27 104 GLN A CA 1
ATOM 862 C C . GLN A 1 104 ? -5.861 -81.145 28.220 1.00 30.27 104 GLN A C 1
ATOM 864 O O . GLN A 1 104 ? -5.310 -82.246 28.242 1.00 30.27 104 GLN A O 1
ATOM 869 N N . PRO A 1 105 ? -6.416 -80.672 29.382 1.00 39.47 105 PRO A N 1
ATOM 870 C CA . PRO A 1 105 ? -7.235 -79.471 29.693 1.00 39.47 105 PRO A CA 1
ATOM 871 C C . PRO A 1 105 ? -6.927 -78.699 31.022 1.00 39.47 105 PRO A C 1
ATOM 873 O O . PRO A 1 105 ? -6.142 -79.167 31.835 1.00 39.47 105 PRO A O 1
ATOM 876 N N . GLU A 1 106 ? -7.643 -77.570 31.232 1.00 29.70 106 GLU A N 1
ATOM 877 C CA . GLU A 1 106 ? -8.162 -76.984 32.516 1.00 29.70 106 GLU A CA 1
ATOM 878 C C . GLU A 1 106 ? -7.186 -76.669 33.704 1.00 29.70 106 GLU A C 1
ATOM 880 O O . GLU A 1 106 ? -6.107 -77.228 33.819 1.00 29.70 106 GLU A O 1
ATOM 885 N N . GLU A 1 107 ? -7.420 -75.733 34.647 1.00 29.83 107 GLU A N 1
ATOM 886 C CA . GLU A 1 107 ? -8.565 -74.862 34.999 1.00 29.83 107 GLU A CA 1
ATOM 887 C C . GLU A 1 107 ? -8.110 -73.599 35.810 1.00 29.83 107 GLU A C 1
ATOM 889 O O . GLU A 1 107 ? -6.947 -73.496 36.201 1.00 29.83 107 GLU A O 1
ATOM 894 N N . ASN A 1 108 ? -9.075 -72.728 36.170 1.00 29.08 108 ASN A N 1
ATOM 895 C CA . ASN A 1 108 ? -9.142 -71.806 37.338 1.00 29.08 108 ASN A CA 1
ATOM 896 C C . ASN A 1 108 ? -9.007 -70.254 37.211 1.00 29.08 108 ASN A C 1
ATOM 898 O O . ASN A 1 108 ? -7.963 -69.648 37.435 1.00 29.08 108 ASN A O 1
ATOM 902 N N . THR A 1 109 ? -10.200 -69.633 37.110 1.00 28.97 109 THR A N 1
ATOM 903 C CA . THR A 1 109 ? -10.778 -68.572 37.991 1.00 28.97 109 THR A CA 1
ATOM 904 C C . THR A 1 109 ? -10.429 -67.068 37.893 1.00 28.97 109 THR A C 1
ATOM 906 O O . THR A 1 109 ? -9.407 -66.628 38.405 1.00 28.97 109 THR A O 1
ATOM 909 N N . ASN A 1 110 ? -11.476 -66.303 37.510 1.00 29.70 110 ASN A N 1
ATOM 910 C CA . ASN A 1 110 ? -11.980 -65.016 38.068 1.00 29.70 110 ASN A CA 1
ATOM 911 C C . ASN A 1 110 ? -11.096 -63.744 37.886 1.00 29.70 110 ASN A C 1
ATOM 913 O O . ASN A 1 110 ? -9.883 -63.842 37.810 1.00 29.70 110 ASN A O 1
ATOM 917 N N . ILE A 1 111 ? -11.568 -62.484 37.787 1.00 28.33 111 ILE A N 1
ATOM 918 C CA . ILE A 1 111 ? -12.805 -61.725 38.134 1.00 28.33 111 ILE A CA 1
ATOM 919 C C . ILE A 1 111 ? -12.966 -60.652 36.990 1.00 28.33 111 ILE A C 1
ATOM 921 O O . ILE A 1 111 ? -11.948 -60.112 36.574 1.00 28.33 111 ILE A O 1
ATOM 925 N N . VAL A 1 112 ? -14.089 -60.417 36.275 1.00 30.08 112 VAL A N 1
ATOM 926 C CA . VAL A 1 112 ? -15.328 -59.663 36.647 1.00 30.08 112 VAL A CA 1
ATOM 927 C C . VAL A 1 112 ? -15.036 -58.154 36.959 1.00 30.08 112 VAL A C 1
ATOM 929 O O . VAL A 1 112 ? -14.030 -57.869 37.591 1.00 30.08 112 VAL A O 1
ATOM 932 N N . LEU A 1 113 ? -15.763 -57.098 36.527 1.00 25.31 113 LEU A N 1
ATOM 933 C CA . LEU A 1 113 ? -17.118 -56.896 35.956 1.00 25.31 113 LEU A CA 1
ATOM 934 C C . LEU A 1 113 ? -17.209 -55.610 35.045 1.00 25.31 113 LEU A C 1
ATOM 936 O O . LEU A 1 113 ? -16.500 -54.649 35.317 1.00 25.31 113 LEU A O 1
ATOM 940 N N . ASP A 1 114 ? -18.114 -55.601 34.044 1.00 27.03 114 ASP A N 1
ATOM 941 C CA . ASP A 1 114 ? -18.952 -54.509 33.436 1.00 27.03 114 ASP A CA 1
ATOM 942 C C . ASP A 1 114 ? -18.411 -53.134 32.950 1.00 27.03 114 ASP A C 1
ATOM 944 O O . ASP A 1 114 ? -17.680 -52.444 33.649 1.00 27.03 114 ASP A O 1
ATOM 948 N N . THR A 1 115 ? -18.627 -52.703 31.685 1.00 28.14 115 THR A N 1
ATOM 949 C CA . THR A 1 115 ? -19.849 -52.256 30.921 1.00 28.14 115 THR A CA 1
ATOM 950 C C . THR A 1 115 ? -20.356 -50.841 31.299 1.00 28.14 115 THR A C 1
ATOM 952 O O . THR A 1 115 ? -20.144 -50.373 32.409 1.00 28.14 115 THR A O 1
ATOM 955 N N . ILE A 1 116 ? -20.843 -49.996 30.371 1.00 28.30 116 ILE A N 1
ATOM 956 C CA . ILE A 1 116 ? -22.184 -50.007 29.736 1.00 28.30 116 ILE A CA 1
ATOM 957 C C . ILE A 1 116 ? -22.166 -49.304 28.351 1.00 28.30 116 ILE A C 1
ATOM 959 O O . ILE A 1 116 ? -21.617 -48.213 28.206 1.00 28.30 116 ILE A O 1
ATOM 963 N N . PHE A 1 117 ? -22.856 -49.890 27.362 1.00 31.58 117 PHE A N 1
ATOM 964 C CA . PHE A 1 117 ? -23.428 -49.209 26.178 1.00 31.58 117 PHE A CA 1
ATOM 965 C C . PHE A 1 117 ? -24.951 -49.043 26.388 1.00 31.58 117 PHE A C 1
ATOM 967 O O . PHE A 1 117 ? -25.527 -49.797 27.173 1.00 31.58 117 PHE A O 1
ATOM 974 N N . PRO A 1 118 ? -25.643 -48.149 25.653 1.00 33.03 118 PRO A N 1
ATOM 975 C CA . PRO A 1 118 ? -26.438 -48.683 24.535 1.00 33.03 118 PRO A CA 1
ATOM 976 C C . PRO A 1 118 ? -26.522 -47.791 23.277 1.00 33.03 118 PRO A C 1
ATOM 978 O O . PRO A 1 118 ? -26.338 -46.576 23.315 1.00 33.03 118 PRO A O 1
ATOM 981 N N . LYS A 1 119 ? -26.863 -48.439 22.155 1.00 33.38 119 LYS A N 1
ATOM 982 C CA . LYS A 1 119 ? -27.421 -47.836 20.930 1.00 33.38 119 LYS A CA 1
ATOM 983 C C . LYS A 1 119 ? -28.958 -47.805 20.993 1.00 33.38 119 LYS A C 1
ATOM 985 O O . LYS A 1 119 ? -29.541 -48.588 21.735 1.00 33.38 119 LYS A O 1
ATOM 990 N N . ASN A 1 120 ? -29.569 -46.964 20.155 1.00 28.53 120 ASN A N 1
ATOM 991 C CA . ASN A 1 120 ? -30.615 -47.280 19.154 1.00 28.53 120 ASN A CA 1
ATOM 992 C C . ASN A 1 120 ? -30.771 -46.001 18.292 1.00 28.53 120 ASN A C 1
ATOM 994 O O . ASN A 1 120 ? -30.720 -44.904 18.840 1.00 28.53 120 ASN A O 1
ATOM 998 N N . ASP A 1 121 ? -30.684 -46.014 16.960 1.00 28.77 121 ASP A N 1
ATOM 999 C CA . ASP A 1 121 ? -31.547 -46.648 15.943 1.00 28.77 121 ASP A CA 1
ATOM 1000 C C . ASP A 1 121 ? -32.971 -46.059 15.905 1.00 28.77 121 ASP A C 1
ATOM 1002 O O . ASP A 1 121 ? -33.801 -46.397 16.744 1.00 28.77 121 ASP A O 1
ATOM 1006 N N . LEU A 1 122 ? -33.257 -45.206 14.906 1.00 26.64 122 LEU A N 1
ATOM 1007 C CA . LEU A 1 122 ? -34.165 -45.514 13.779 1.00 26.64 122 LEU A CA 1
ATOM 1008 C C . LEU A 1 122 ? -34.323 -44.330 12.797 1.00 26.64 122 LEU A C 1
ATOM 1010 O O . LEU A 1 122 ? -34.147 -43.167 13.156 1.00 26.64 122 LEU A O 1
ATOM 1014 N N . HIS A 1 123 ? -34.641 -44.656 11.540 1.00 29.88 123 HIS A N 1
ATOM 1015 C CA . HIS A 1 123 ? -35.046 -43.712 10.490 1.00 29.88 123 HIS A CA 1
ATOM 1016 C C . HIS A 1 123 ? -36.539 -43.379 10.600 1.00 29.88 123 HIS A C 1
ATOM 1018 O O . HIS A 1 123 ? -37.317 -44.277 10.907 1.00 29.88 123 HIS A O 1
ATOM 1024 N N . GLU A 1 124 ? -36.949 -42.186 10.157 1.00 27.03 124 GLU A N 1
ATOM 1025 C CA . GLU A 1 124 ? -38.156 -42.070 9.324 1.00 27.03 124 GLU A CA 1
ATOM 1026 C C . GLU A 1 124 ? -38.115 -40.825 8.421 1.00 27.03 124 GLU A C 1
ATOM 1028 O O . GLU A 1 124 ? -37.556 -39.788 8.779 1.00 27.03 124 GLU A O 1
ATOM 1033 N N . GLU A 1 125 ? -38.677 -40.956 7.221 1.00 27.08 125 GLU A N 1
ATOM 1034 C CA . GLU A 1 125 ? -38.750 -39.943 6.164 1.00 27.08 125 GLU A CA 1
ATOM 1035 C C . GLU A 1 125 ? -40.226 -39.815 5.761 1.00 27.08 125 GLU A C 1
ATOM 1037 O O . GLU A 1 125 ? -40.869 -40.826 5.485 1.00 27.08 125 GLU A O 1
ATOM 1042 N N . ILE A 1 126 ? -40.787 -38.598 5.744 1.00 25.66 126 ILE A N 1
ATOM 1043 C CA . ILE A 1 126 ? -42.185 -38.365 5.342 1.00 25.66 126 ILE A CA 1
ATOM 1044 C C . ILE A 1 126 ? -42.269 -37.185 4.366 1.00 25.66 126 ILE A C 1
ATOM 1046 O O . ILE A 1 126 ? -41.842 -36.071 4.668 1.00 25.66 126 ILE A O 1
ATOM 1050 N N . ILE A 1 127 ? -42.884 -37.446 3.210 1.00 28.19 127 ILE A N 1
ATOM 1051 C CA . ILE A 1 127 ? -43.236 -36.492 2.150 1.00 28.19 127 ILE A CA 1
ATOM 1052 C C . ILE A 1 127 ? -44.764 -36.499 1.995 1.00 28.19 127 ILE A C 1
ATOM 1054 O O . ILE A 1 127 ? -45.275 -37.551 1.636 1.00 28.19 127 ILE A O 1
ATOM 1058 N N . ILE A 1 128 ? -45.456 -35.359 2.172 1.00 26.06 128 ILE A N 1
ATOM 1059 C CA . ILE A 1 128 ? -46.740 -34.947 1.527 1.00 26.06 128 ILE A CA 1
ATOM 1060 C C . ILE A 1 128 ? -46.793 -33.402 1.638 1.00 26.06 128 ILE A C 1
ATOM 1062 O O . ILE A 1 128 ? -46.743 -32.876 2.743 1.00 26.06 128 ILE A O 1
ATOM 1066 N N . ASP A 1 129 ? -46.555 -32.639 0.567 1.00 24.80 129 ASP A N 1
ATOM 1067 C CA . ASP A 1 129 ? -47.493 -32.078 -0.440 1.00 24.80 129 ASP A CA 1
ATOM 1068 C C . ASP A 1 129 ? -48.305 -30.828 -0.010 1.00 24.80 129 ASP A C 1
ATOM 1070 O O . ASP A 1 129 ? -48.636 -30.581 1.146 1.00 24.80 129 ASP A O 1
ATOM 1074 N N . THR A 1 130 ? -48.543 -29.986 -1.008 1.00 28.88 130 THR A N 1
ATOM 1075 C CA . THR A 1 130 ? -49.054 -28.621 -1.007 1.00 28.88 130 THR A CA 1
ATOM 1076 C C . THR A 1 130 ? -50.580 -28.519 -0.892 1.00 28.88 130 THR A C 1
ATOM 1078 O O . THR A 1 130 ? -51.317 -29.283 -1.507 1.00 28.88 130 THR A O 1
ATOM 1081 N N . SER A 1 131 ? -51.087 -27.477 -0.216 1.00 25.28 131 SER A N 1
ATOM 1082 C CA . SER A 1 131 ? -52.078 -26.548 -0.809 1.00 25.28 131 SER A CA 1
ATOM 1083 C C . SER A 1 131 ? -52.568 -25.436 0.140 1.00 25.28 131 SER A C 1
ATOM 1085 O O . SER A 1 131 ? -52.872 -25.658 1.302 1.00 25.28 131 SER A O 1
ATOM 1087 N N . LYS A 1 132 ? -52.713 -24.234 -0.442 1.00 27.45 132 LYS A N 1
ATOM 1088 C CA . LYS A 1 132 ? -53.674 -23.156 -0.116 1.00 27.45 132 LYS A CA 1
ATOM 1089 C C . LYS A 1 132 ? -53.885 -22.728 1.354 1.00 27.45 132 LYS A C 1
ATOM 1091 O O . LYS A 1 132 ? -54.773 -23.233 2.031 1.00 27.45 132 LYS A O 1
ATOM 1096 N N . ALA A 1 133 ? -53.317 -21.568 1.689 1.00 24.41 133 ALA A N 1
ATOM 1097 C CA . ALA A 1 133 ? -54.087 -20.473 2.295 1.00 24.41 133 ALA A CA 1
ATOM 1098 C C . ALA A 1 133 ? -53.476 -19.114 1.902 1.00 24.41 133 ALA A C 1
ATOM 1100 O O . ALA A 1 133 ? -52.344 -18.806 2.260 1.00 24.41 133 ALA A O 1
ATOM 1101 N N . THR A 1 134 ? -54.225 -18.307 1.151 1.00 25.06 134 THR A N 1
ATOM 1102 C CA . THR A 1 134 ? -53.927 -16.882 0.927 1.00 25.06 134 THR A CA 1
ATOM 1103 C C . THR A 1 134 ? -54.601 -16.082 2.036 1.00 25.06 134 THR A C 1
ATOM 1105 O O . THR A 1 134 ? -55.767 -16.366 2.286 1.00 25.06 134 THR A O 1
ATOM 1108 N N . ILE A 1 135 ? -53.942 -15.075 2.627 1.00 24.86 135 ILE A N 1
ATOM 1109 C CA . ILE A 1 135 ? -54.582 -13.842 3.137 1.00 24.86 135 ILE A CA 1
ATOM 1110 C C . ILE A 1 135 ? -53.521 -12.775 3.485 1.00 24.86 135 ILE A C 1
ATOM 1112 O O . ILE A 1 135 ? -52.561 -13.029 4.201 1.00 24.86 135 ILE A O 1
ATOM 1116 N N . GLU A 1 136 ? -53.738 -11.606 2.884 1.00 23.02 136 GLU A N 1
ATOM 1117 C CA . GLU A 1 136 ? -53.470 -10.226 3.322 1.00 23.02 136 GLU A CA 1
ATOM 1118 C C . GLU A 1 136 ? -52.086 -9.770 3.833 1.00 23.02 136 GLU A C 1
ATOM 1120 O O . GLU A 1 136 ? -51.594 -10.073 4.915 1.00 23.02 136 GLU A O 1
ATOM 1125 N N . THR A 1 137 ? -51.556 -8.843 3.036 1.00 28.83 137 THR A N 1
ATOM 1126 C CA . THR A 1 137 ? -50.723 -7.692 3.395 1.00 28.83 137 THR A CA 1
ATOM 1127 C C . THR A 1 137 ? -51.008 -7.064 4.769 1.00 28.83 137 THR A C 1
ATOM 1129 O O . THR A 1 137 ? -51.956 -6.291 4.901 1.00 28.83 137 THR A O 1
ATOM 1132 N N . ALA A 1 138 ? -50.095 -7.262 5.723 1.00 29.52 138 ALA A N 1
ATOM 1133 C CA . ALA A 1 138 ? -49.632 -6.238 6.669 1.00 29.52 138 ALA A CA 1
ATOM 1134 C C . ALA A 1 138 ? -48.394 -6.759 7.422 1.00 29.52 138 ALA A C 1
ATOM 1136 O O . ALA A 1 138 ? -48.515 -7.573 8.333 1.00 29.52 138 ALA A O 1
ATOM 1137 N N . VAL A 1 139 ? -47.198 -6.290 7.059 1.00 25.39 139 VAL A N 1
ATOM 1138 C CA . VAL A 1 139 ? -46.015 -6.394 7.927 1.00 25.39 139 VAL A CA 1
ATOM 1139 C C . VAL A 1 139 ? -45.349 -5.031 7.925 1.00 25.39 139 VAL A C 1
ATOM 1141 O O . VAL A 1 139 ? -44.852 -4.587 6.891 1.00 25.39 139 VAL A O 1
ATOM 1144 N N . ASP A 1 140 ? -45.405 -4.362 9.072 1.00 25.50 140 ASP A N 1
ATOM 1145 C CA . ASP A 1 140 ? -44.916 -3.002 9.242 1.00 25.50 140 ASP A CA 1
ATOM 1146 C C . ASP A 1 140 ? -43.439 -2.872 8.860 1.00 25.50 140 ASP A C 1
ATOM 1148 O O . ASP A 1 140 ? -42.567 -3.573 9.387 1.00 25.50 140 ASP A O 1
ATOM 1152 N N . GLU A 1 141 ? -43.143 -1.895 8.002 1.00 26.69 141 GLU A N 1
ATOM 1153 C CA . GLU A 1 141 ? -41.794 -1.365 7.857 1.00 26.69 141 GLU A CA 1
ATOM 1154 C C . GLU A 1 141 ? -41.388 -0.677 9.168 1.00 26.69 141 GLU A C 1
ATOM 1156 O O . GLU A 1 141 ? -41.508 0.540 9.328 1.00 26.69 141 GLU A O 1
ATOM 1161 N N . VAL A 1 142 ? -40.837 -1.444 10.113 1.00 27.02 142 VAL A N 1
ATOM 1162 C CA . VAL A 1 142 ? -40.048 -0.884 11.218 1.00 27.02 142 VAL A CA 1
ATOM 1163 C C . VAL A 1 142 ? -38.720 -0.396 10.638 1.00 27.02 142 VAL A C 1
ATOM 1165 O O . VAL A 1 142 ? -37.663 -1.010 10.790 1.00 27.02 142 VAL A O 1
ATOM 1168 N N . ALA A 1 143 ? -38.798 0.724 9.920 1.00 28.89 143 ALA A N 1
ATOM 1169 C CA . ALA A 1 143 ? -37.665 1.430 9.360 1.00 28.89 143 ALA A CA 1
ATOM 1170 C C . ALA A 1 143 ? -36.725 1.837 10.501 1.00 28.89 143 ALA A C 1
ATOM 1172 O O . ALA A 1 143 ? -37.018 2.745 11.285 1.00 28.89 143 ALA A O 1
ATOM 1173 N N . SER A 1 144 ? -35.582 1.158 10.600 1.00 30.03 144 SER A N 1
ATOM 1174 C CA . SER A 1 144 ? -34.554 1.457 11.590 1.00 30.03 144 SER A CA 1
ATOM 1175 C C . SER A 1 144 ? -33.898 2.802 11.269 1.00 30.03 144 SER A C 1
ATOM 1177 O O . SER A 1 144 ? -32.902 2.890 10.551 1.00 30.03 144 SER A O 1
ATOM 1179 N N . LYS A 1 145 ? -34.470 3.885 11.811 1.00 32.66 145 LYS A N 1
ATOM 1180 C CA . LYS A 1 145 ? -33.862 5.219 11.762 1.00 32.66 145 LYS A CA 1
ATOM 1181 C C . LYS A 1 145 ? -32.488 5.165 12.424 1.00 32.66 145 LYS A C 1
ATOM 1183 O O . LYS A 1 145 ? -32.360 5.021 13.638 1.00 32.66 145 LYS A O 1
ATOM 1188 N N . LYS A 1 146 ? -31.457 5.238 11.587 1.00 37.62 146 LYS A N 1
ATOM 1189 C CA . LYS A 1 146 ? -30.052 5.122 11.967 1.00 37.62 146 LYS A CA 1
ATOM 1190 C C . LYS A 1 146 ? -29.495 6.517 12.270 1.00 37.62 146 LYS A C 1
ATOM 1192 O O . LYS A 1 146 ? -28.690 7.036 11.502 1.00 37.62 146 LYS A O 1
ATOM 1197 N N . ASP A 1 147 ? -29.948 7.121 13.370 1.00 32.28 147 ASP A N 1
ATOM 1198 C CA . ASP A 1 147 ? -29.403 8.391 13.867 1.00 32.28 147 ASP A CA 1
ATOM 1199 C C . ASP A 1 147 ? -27.976 8.180 14.403 1.00 32.28 147 ASP A C 1
ATOM 1201 O O . ASP A 1 147 ? -27.745 7.895 15.579 1.00 32.28 147 ASP A O 1
ATOM 1205 N N . ILE A 1 148 ? -27.008 8.292 13.494 1.00 46.06 148 ILE A N 1
ATOM 1206 C CA . ILE A 1 148 ? -25.598 8.527 13.804 1.00 46.06 148 ILE A CA 1
ATOM 1207 C C . ILE A 1 148 ? -25.420 10.041 13.711 1.00 46.06 148 ILE A C 1
ATOM 1209 O O . ILE A 1 148 ? -25.372 10.578 12.599 1.00 46.06 148 ILE A O 1
ATOM 1213 N N . THR A 1 149 ? -25.346 10.754 14.837 1.00 44.59 149 THR A N 1
ATOM 1214 C CA . THR A 1 149 ? -25.075 12.190 14.749 1.00 44.59 149 THR A CA 1
ATOM 1215 C C . THR A 1 149 ? -23.611 12.360 14.363 1.00 44.59 149 THR A C 1
ATOM 1217 O O . THR A 1 149 ? -22.704 11.688 14.860 1.00 44.59 149 THR A O 1
ATOM 1220 N N . LYS A 1 150 ? -23.363 13.202 13.361 1.00 56.94 150 LYS A N 1
ATOM 1221 C CA . LYS A 1 150 ? -22.058 13.254 12.705 1.00 56.94 150 LYS A CA 1
ATOM 1222 C C . LYS A 1 150 ? -21.051 14.023 13.556 1.00 56.94 150 LYS A C 1
ATOM 1224 O O . LYS A 1 150 ? -20.913 15.244 13.459 1.00 56.94 150 LYS A O 1
ATOM 1229 N N . VAL A 1 151 ? -20.289 13.276 14.357 1.00 61.25 151 VAL A N 1
ATOM 1230 C CA . VAL A 1 151 ? -19.036 13.723 14.986 1.00 61.25 151 VAL A CA 1
ATOM 1231 C C . VAL A 1 151 ? -17.968 13.932 13.899 1.00 61.25 151 VAL A C 1
ATOM 1233 O O . VAL A 1 151 ? -17.015 13.167 13.758 1.00 61.25 151 VAL A O 1
ATOM 1236 N N . GLU A 1 152 ? -18.142 14.970 13.081 1.00 64.38 152 GLU A N 1
ATOM 1237 C CA . GLU A 1 152 ? -17.197 15.330 12.024 1.00 64.38 152 GLU A CA 1
ATOM 1238 C C . GLU A 1 152 ? -15.946 15.989 12.611 1.00 64.38 152 GLU A C 1
ATOM 1240 O O . GLU A 1 152 ? -15.937 17.156 13.011 1.00 64.38 152 GLU A O 1
ATOM 1245 N N . ILE A 1 153 ? -14.862 15.215 12.647 1.00 70.81 153 ILE A N 1
ATOM 1246 C CA . ILE A 1 153 ? -13.515 15.711 12.918 1.00 70.81 153 ILE A CA 1
ATOM 1247 C C . ILE A 1 153 ? -12.889 16.109 11.568 1.00 70.81 153 ILE A C 1
ATOM 1249 O O . ILE A 1 153 ? -12.951 15.320 10.624 1.00 70.81 153 ILE A O 1
ATOM 1253 N N . PRO A 1 154 ? -12.275 17.305 11.434 1.00 72.94 154 PRO A N 1
ATOM 1254 C CA . PRO A 1 154 ? -11.680 17.736 10.171 1.00 72.94 154 PRO A CA 1
ATOM 1255 C C . PRO A 1 154 ? -10.651 16.734 9.633 1.00 72.94 154 PRO A C 1
ATOM 1257 O O . PRO A 1 154 ? -9.641 16.469 10.292 1.00 72.94 154 PRO A O 1
ATOM 1260 N N . LYS A 1 155 ? -10.919 16.202 8.434 1.00 82.19 155 LYS A N 1
ATOM 1261 C CA . LYS A 1 155 ? -10.076 15.212 7.753 1.00 82.19 155 LYS A CA 1
ATOM 1262 C C . LYS A 1 155 ? -8.762 15.831 7.262 1.00 82.19 155 LYS A C 1
ATOM 1264 O O . LYS A 1 155 ? -8.654 17.039 7.053 1.00 82.19 155 LYS A O 1
ATOM 1269 N N . LYS A 1 156 ? -7.768 14.971 7.039 1.00 91.50 156 LYS A N 1
ATOM 1270 C CA . LYS A 1 156 ? -6.475 15.311 6.434 1.00 91.50 156 LYS A CA 1
ATOM 1271 C C . LYS A 1 156 ? -6.654 15.927 5.040 1.00 91.50 156 LYS A C 1
ATOM 1273 O O . LYS A 1 156 ? -7.434 15.422 4.234 1.00 91.50 156 LYS A O 1
ATOM 1278 N N . ALA A 1 157 ? -5.926 17.006 4.760 1.00 92.88 157 ALA A N 1
ATOM 1279 C CA . ALA A 1 157 ? -5.953 17.671 3.459 1.00 92.88 157 ALA A CA 1
ATOM 1280 C C . ALA A 1 157 ? -5.145 16.890 2.409 1.00 92.88 157 ALA A C 1
ATOM 1282 O O . ALA A 1 157 ? -4.070 16.370 2.713 1.00 92.88 157 ALA A O 1
ATOM 1283 N N . ALA A 1 158 ? -5.637 16.860 1.169 1.00 96.12 158 ALA A N 1
ATOM 1284 C CA . ALA A 1 158 ? -4.943 16.229 0.051 1.00 96.12 158 ALA A CA 1
ATOM 1285 C C . ALA A 1 158 ? -3.674 17.000 -0.349 1.00 96.12 158 ALA A C 1
ATOM 1287 O O . ALA A 1 158 ? -3.663 18.234 -0.408 1.00 96.12 158 ALA A O 1
ATOM 1288 N N . GLN A 1 159 ? -2.618 16.269 -0.700 1.00 97.56 159 GLN A N 1
ATOM 1289 C CA . GLN A 1 159 ? -1.489 16.802 -1.449 1.00 97.56 159 GLN A CA 1
ATOM 1290 C C . GLN A 1 159 ? -1.903 16.984 -2.912 1.00 97.56 159 GLN A C 1
ATOM 1292 O O . GLN A 1 159 ? -2.451 16.068 -3.520 1.00 97.56 159 GLN A O 1
ATOM 1297 N N . LYS A 1 160 ? -1.636 18.164 -3.476 1.00 97.62 160 LYS A N 1
ATOM 1298 C CA . LYS A 1 160 ? -1.947 18.482 -4.874 1.00 97.62 160 LYS A CA 1
ATOM 1299 C C . LYS A 1 160 ? -0.690 18.453 -5.736 1.00 97.62 160 LYS A C 1
ATOM 1301 O O . LYS A 1 160 ? 0.363 18.919 -5.302 1.00 97.62 160 LYS A O 1
ATOM 1306 N N . PHE A 1 161 ? -0.832 17.950 -6.952 1.00 97.31 161 PHE A N 1
ATOM 1307 C CA . PHE A 1 161 ? 0.174 17.949 -8.007 1.00 97.31 161 PHE A CA 1
ATOM 1308 C C . PHE A 1 161 ? -0.492 18.380 -9.313 1.00 97.31 161 PHE A C 1
ATOM 1310 O O . PHE A 1 161 ? -1.635 18.005 -9.552 1.00 97.31 161 PHE A O 1
ATOM 1317 N N . THR A 1 162 ? 0.228 19.075 -10.188 1.00 96.88 162 THR A N 1
ATOM 1318 C CA . THR A 1 162 ? -0.195 19.280 -11.580 1.00 96.88 162 THR A CA 1
ATOM 1319 C C . THR A 1 162 ? 0.750 18.476 -12.468 1.00 96.88 162 THR A C 1
ATOM 1321 O O . THR A 1 162 ? 1.969 18.608 -12.350 1.00 96.88 162 THR A O 1
ATOM 1324 N N . ILE A 1 163 ? 0.199 17.601 -13.309 1.00 95.19 163 ILE A N 1
ATOM 1325 C CA . ILE A 1 163 ? 0.940 16.607 -14.095 1.00 95.19 163 ILE A CA 1
ATOM 1326 C C . ILE A 1 163 ? 0.684 16.766 -15.598 1.00 95.19 163 ILE A C 1
ATOM 1328 O O . ILE A 1 163 ? -0.454 16.938 -16.028 1.00 95.19 163 ILE A O 1
ATOM 1332 N N . ASP A 1 164 ? 1.748 16.688 -16.401 1.00 93.81 164 ASP A N 1
ATOM 1333 C CA . ASP A 1 164 ? 1.694 16.699 -17.869 1.00 93.81 164 ASP A CA 1
ATOM 1334 C C . ASP A 1 164 ? 1.408 15.284 -18.392 1.00 93.81 164 ASP A C 1
ATOM 1336 O O . ASP A 1 164 ? 2.278 14.414 -18.403 1.00 93.81 164 ASP A O 1
ATOM 1340 N N . THR A 1 165 ? 0.179 15.052 -18.851 1.00 92.12 165 THR A N 1
ATOM 1341 C CA . THR A 1 165 ? -0.275 13.734 -19.331 1.00 92.12 165 THR A CA 1
ATOM 1342 C C . THR A 1 165 ? 0.443 13.221 -20.583 1.00 92.12 165 THR A C 1
ATOM 1344 O O . THR A 1 165 ? 0.251 12.061 -20.943 1.00 92.12 165 THR A O 1
ATOM 1347 N N . SER A 1 166 ? 1.276 14.028 -21.252 1.00 89.38 166 SER A N 1
ATOM 1348 C CA . SER A 1 166 ? 2.022 13.591 -22.442 1.00 89.38 166 SER A CA 1
ATOM 1349 C C . SER A 1 166 ? 3.220 12.677 -22.142 1.00 89.38 166 SER A C 1
ATOM 1351 O O . SER A 1 166 ? 3.792 12.114 -23.076 1.00 89.38 166 SER A O 1
ATOM 1353 N N . LYS A 1 167 ? 3.609 12.516 -20.869 1.00 88.38 167 LYS A N 1
ATOM 1354 C CA . LYS A 1 167 ? 4.829 11.806 -20.445 1.00 88.38 167 LYS A CA 1
ATOM 1355 C C . LYS A 1 167 ? 4.551 10.817 -19.316 1.00 88.38 167 LYS A C 1
ATOM 1357 O O . LYS A 1 167 ? 3.584 10.954 -18.574 1.00 88.38 167 LYS A O 1
ATOM 1362 N N . ASP A 1 168 ? 5.450 9.848 -19.170 1.00 83.19 168 ASP A N 1
ATOM 1363 C CA . ASP A 1 168 ? 5.525 9.009 -17.976 1.00 83.19 168 ASP A CA 1
ATOM 1364 C C . ASP A 1 168 ? 5.975 9.850 -16.775 1.00 83.19 168 ASP A C 1
ATOM 1366 O O . ASP A 1 168 ? 6.946 10.606 -16.857 1.00 83.19 168 ASP A O 1
ATOM 1370 N N . ILE A 1 169 ? 5.279 9.707 -15.648 1.00 85.31 169 ILE A N 1
ATOM 1371 C CA . ILE A 1 169 ? 5.496 10.500 -14.438 1.00 85.31 169 ILE A CA 1
ATOM 1372 C C . ILE A 1 169 ? 5.636 9.574 -13.233 1.00 85.31 169 ILE A C 1
ATOM 1374 O O . ILE A 1 169 ? 4.843 8.658 -13.037 1.00 85.31 169 ILE A O 1
ATOM 1378 N N . THR A 1 170 ? 6.634 9.850 -12.392 1.00 84.62 170 THR A N 1
ATOM 1379 C CA . THR A 1 170 ? 6.764 9.255 -11.056 1.00 84.62 170 THR A CA 1
ATOM 1380 C C . THR A 1 170 ? 6.607 10.347 -10.007 1.00 84.62 170 THR A C 1
ATOM 1382 O O . THR A 1 170 ? 7.439 11.248 -9.916 1.00 84.62 170 THR A O 1
ATOM 1385 N N . LEU A 1 171 ? 5.548 10.268 -9.205 1.00 88.75 171 LEU A N 1
ATOM 1386 C CA . LEU A 1 171 ? 5.319 11.146 -8.059 1.00 88.75 171 LEU A CA 1
ATOM 1387 C C . LEU A 1 171 ? 5.809 10.471 -6.779 1.00 88.75 171 LEU A C 1
ATOM 1389 O O . LEU A 1 171 ? 5.721 9.253 -6.644 1.00 88.75 171 LEU A O 1
ATOM 1393 N N . THR A 1 172 ? 6.286 11.265 -5.821 1.00 89.12 172 THR A N 1
ATOM 1394 C CA . THR A 1 172 ? 6.497 10.833 -4.431 1.00 89.12 172 THR A CA 1
ATOM 1395 C C . THR A 1 172 ? 5.661 11.728 -3.520 1.00 89.12 172 THR A C 1
ATOM 1397 O O . THR A 1 172 ? 5.793 12.953 -3.551 1.00 89.12 172 THR A O 1
ATOM 1400 N N . CYS A 1 173 ? 4.769 11.116 -2.751 1.00 92.31 173 CYS A N 1
ATOM 1401 C CA . CYS A 1 173 ? 3.886 11.780 -1.800 1.00 92.31 173 CYS A CA 1
ATOM 1402 C C . CYS A 1 173 ? 4.593 11.988 -0.445 1.00 92.31 173 CYS A C 1
ATOM 1404 O O . CYS A 1 173 ? 5.664 11.427 -0.200 1.00 92.31 173 CYS A O 1
ATOM 1406 N N . LYS A 1 174 ? 4.035 12.843 0.418 1.00 94.62 174 LYS A N 1
ATOM 1407 C CA . LYS A 1 174 ? 4.681 13.319 1.658 1.00 94.62 174 LYS A CA 1
ATOM 1408 C C . LYS A 1 174 ? 4.993 12.221 2.675 1.00 94.62 174 LYS A C 1
ATOM 1410 O O . LYS A 1 174 ? 6.010 12.327 3.352 1.00 94.62 174 LYS A O 1
ATOM 1415 N N . GLU A 1 175 ? 4.163 11.189 2.782 1.00 93.31 175 GLU A N 1
ATOM 1416 C CA . GLU A 1 175 ? 4.413 10.022 3.646 1.00 93.31 175 GLU A CA 1
ATOM 1417 C C . GLU A 1 175 ? 5.117 8.880 2.905 1.00 93.31 175 GLU A C 1
ATOM 1419 O O . GLU A 1 175 ? 5.323 7.794 3.443 1.00 93.31 175 GLU A O 1
ATOM 1424 N N . GLY A 1 176 ? 5.589 9.161 1.691 1.00 87.62 176 GLY A N 1
ATOM 1425 C CA . GLY A 1 176 ? 6.523 8.321 0.968 1.00 87.62 176 GLY A CA 1
ATOM 1426 C C . GLY A 1 176 ? 5.877 7.336 0.008 1.00 87.62 176 GLY A C 1
ATOM 1427 O O . GLY A 1 176 ? 6.624 6.535 -0.552 1.00 87.62 176 GLY A O 1
ATOM 1428 N N . THR A 1 177 ? 4.559 7.370 -0.236 1.00 90.44 177 THR A N 1
ATOM 1429 C CA . THR A 1 177 ? 3.949 6.649 -1.374 1.00 90.44 177 THR A CA 1
ATOM 1430 C C . THR A 1 177 ? 4.601 7.105 -2.677 1.00 90.44 177 THR A C 1
ATOM 1432 O O . THR A 1 177 ? 4.815 8.301 -2.869 1.00 90.44 177 THR A O 1
ATOM 1435 N N . LYS A 1 178 ? 4.909 6.180 -3.593 1.00 87.75 178 LYS A N 1
ATOM 1436 C CA . LYS A 1 178 ? 5.328 6.531 -4.961 1.00 87.75 178 LYS A CA 1
ATOM 1437 C C . LYS A 1 178 ? 4.251 6.091 -5.949 1.00 87.75 178 LYS A C 1
ATOM 1439 O O . LYS A 1 178 ? 3.755 4.975 -5.830 1.00 87.75 178 LYS A O 1
ATOM 1444 N N . LEU A 1 179 ? 3.889 6.958 -6.891 1.00 87.19 179 LEU A N 1
ATOM 1445 C CA . LEU A 1 179 ? 2.888 6.693 -7.930 1.00 87.19 179 LEU A CA 1
ATOM 1446 C C . LEU A 1 179 ? 3.563 6.805 -9.297 1.00 87.19 179 LEU A C 1
ATOM 1448 O O . LEU A 1 179 ? 4.082 7.872 -9.623 1.00 87.19 179 LEU A O 1
ATOM 1452 N N . VAL A 1 180 ? 3.546 5.736 -10.089 1.00 84.81 180 VAL A N 1
ATOM 1453 C CA . VAL A 1 180 ? 4.019 5.726 -11.477 1.00 84.81 180 VAL A CA 1
ATOM 1454 C C . VAL A 1 180 ? 2.801 5.729 -12.394 1.00 84.81 180 VAL A C 1
ATOM 1456 O O . VAL A 1 180 ? 1.990 4.802 -12.386 1.00 84.81 180 VAL A O 1
ATOM 1459 N N . ILE A 1 181 ? 2.671 6.801 -13.169 1.00 88.31 181 ILE A N 1
ATOM 1460 C CA . ILE A 1 181 ? 1.554 7.071 -14.074 1.00 88.31 181 ILE A CA 1
ATOM 1461 C C . ILE A 1 181 ? 2.124 7.142 -15.489 1.00 88.31 181 ILE A C 1
ATOM 1463 O O . ILE A 1 181 ? 3.100 7.855 -15.728 1.00 88.31 181 ILE A O 1
ATOM 1467 N N . LYS A 1 182 ? 1.546 6.387 -16.424 1.00 86.38 182 LYS A N 1
ATOM 1468 C CA . LYS A 1 182 ? 2.001 6.364 -17.818 1.00 86.38 182 LYS A CA 1
ATOM 1469 C C . LYS A 1 182 ? 1.430 7.535 -18.618 1.00 86.38 182 LYS A C 1
ATOM 1471 O O . LYS A 1 182 ? 0.388 8.101 -18.277 1.00 86.38 182 LYS A O 1
ATOM 1476 N N . ALA A 1 183 ? 2.111 7.893 -19.704 1.00 89.62 183 ALA A N 1
ATOM 1477 C CA . ALA A 1 183 ? 1.590 8.871 -20.653 1.00 89.62 183 ALA A CA 1
ATOM 1478 C C . ALA A 1 183 ? 0.182 8.468 -21.145 1.00 89.62 183 ALA A C 1
ATOM 1480 O O . ALA A 1 183 ? -0.078 7.303 -21.446 1.00 89.62 183 ALA A O 1
ATOM 1481 N N . ASN A 1 184 ? -0.721 9.442 -21.281 1.00 91.25 184 ASN A N 1
ATOM 1482 C CA . ASN A 1 184 ? -2.101 9.273 -21.756 1.00 91.25 184 ASN A CA 1
ATOM 1483 C C . ASN A 1 184 ? -2.979 8.308 -20.919 1.00 91.25 184 ASN A C 1
ATOM 1485 O O . ASN A 1 184 ? -3.922 7.715 -21.447 1.00 91.25 184 ASN A O 1
ATOM 1489 N N . SER A 1 185 ? -2.713 8.160 -19.613 1.00 92.88 185 SER A N 1
ATOM 1490 C CA . SER A 1 185 ? -3.516 7.303 -18.719 1.00 92.88 185 SER A CA 1
ATOM 1491 C C . SER A 1 185 ? -4.915 7.830 -18.362 1.00 92.88 185 SER A C 1
ATOM 1493 O O . SER A 1 185 ? -5.715 7.068 -17.826 1.00 92.88 185 SER A O 1
ATOM 1495 N N . PHE A 1 186 ? -5.249 9.098 -18.626 1.00 96.19 186 PHE A N 1
ATOM 1496 C CA . PHE A 1 186 ? -6.515 9.700 -18.181 1.00 96.19 186 PHE A CA 1
ATOM 1497 C C . PHE A 1 186 ? -7.547 9.865 -19.300 1.00 96.19 186 PHE A C 1
ATOM 1499 O O . PHE A 1 186 ? -7.224 10.192 -20.445 1.00 96.19 186 PHE A O 1
ATOM 1506 N N . SER A 1 187 ? -8.816 9.710 -18.928 1.00 95.31 187 SER A N 1
ATOM 1507 C CA . SER A 1 187 ? -9.970 10.011 -19.772 1.00 95.31 187 SER A CA 1
ATOM 1508 C C . SER A 1 187 ? -11.038 10.795 -19.007 1.00 95.31 187 SER A C 1
ATOM 1510 O O . SER A 1 187 ? -11.066 10.793 -17.772 1.00 95.31 187 SER A O 1
ATOM 1512 N N . ASP A 1 188 ? -11.904 11.491 -19.742 1.00 94.12 188 ASP A N 1
ATOM 1513 C CA . ASP A 1 188 ? -13.125 12.062 -19.178 1.00 94.12 188 ASP A CA 1
ATOM 1514 C C . ASP A 1 188 ? -14.171 10.966 -18.897 1.00 94.12 188 ASP A C 1
ATOM 1516 O O . ASP A 1 188 ? -13.972 9.781 -19.181 1.00 94.12 188 ASP A O 1
ATOM 1520 N N . GLN A 1 189 ? -15.323 11.351 -18.347 1.00 91.94 189 GLN A N 1
ATOM 1521 C CA . GLN A 1 189 ? -16.393 10.397 -18.038 1.00 91.94 189 GLN A CA 1
ATOM 1522 C C . GLN A 1 189 ? -16.915 9.651 -19.284 1.00 91.94 189 GLN A C 1
ATOM 1524 O O . GLN A 1 189 ? -17.347 8.504 -19.161 1.00 91.94 189 GLN A O 1
ATOM 1529 N N . ASN A 1 190 ? -16.764 10.231 -20.481 1.00 91.94 190 ASN A N 1
ATOM 1530 C CA . ASN A 1 190 ? -17.196 9.699 -21.776 1.00 91.94 190 ASN A CA 1
ATOM 1531 C C . ASN A 1 190 ? -16.100 8.890 -22.510 1.00 91.94 190 ASN A C 1
ATOM 1533 O O . ASN A 1 190 ? -16.195 8.702 -23.722 1.00 91.94 190 ASN A O 1
ATOM 1537 N N . ASN A 1 191 ? -15.051 8.429 -21.811 1.00 89.44 191 ASN A N 1
ATOM 1538 C CA . ASN A 1 191 ? -13.892 7.714 -22.379 1.00 89.44 191 ASN A CA 1
ATOM 1539 C C . ASN A 1 191 ? -13.029 8.541 -23.362 1.00 89.44 191 ASN A C 1
ATOM 1541 O O . ASN A 1 191 ? -12.140 7.990 -24.019 1.00 89.44 191 ASN A O 1
ATOM 1545 N N . LYS A 1 192 ? -13.208 9.865 -23.458 1.00 91.56 192 LYS A N 1
ATOM 1546 C CA . LYS A 1 192 ? -12.374 10.709 -24.324 1.00 91.56 192 LYS A CA 1
ATOM 1547 C C . LYS A 1 192 ? -11.000 10.924 -23.691 1.00 91.56 192 LYS A C 1
ATOM 1549 O O . LYS A 1 192 ? -10.896 11.283 -22.521 1.00 91.56 192 LYS A O 1
ATOM 1554 N N . ASN A 1 193 ? -9.938 10.735 -24.476 1.00 91.75 193 ASN A N 1
ATOM 1555 C CA . ASN A 1 193 ? -8.552 10.900 -24.027 1.00 91.75 193 ASN A CA 1
ATOM 1556 C C . ASN A 1 193 ? -8.280 12.338 -23.550 1.00 91.75 193 ASN A C 1
ATOM 1558 O O . ASN A 1 193 ? -8.560 13.292 -24.279 1.00 91.75 193 ASN A O 1
ATOM 1562 N N . VAL A 1 194 ? -7.691 12.489 -22.361 1.00 93.38 194 VAL A N 1
ATOM 1563 C CA . VAL A 1 194 ? -7.329 13.796 -21.794 1.00 93.38 194 VAL A CA 1
ATOM 1564 C C . VAL A 1 194 ? -5.842 14.063 -22.008 1.00 93.38 194 VAL A C 1
ATOM 1566 O O . VAL A 1 194 ? -5.002 13.234 -21.672 1.00 93.38 194 VAL A O 1
ATOM 1569 N N . THR A 1 195 ? -5.528 15.232 -22.570 1.00 91.31 195 THR A N 1
ATOM 1570 C CA . THR A 1 195 ? -4.160 15.682 -22.870 1.00 91.31 195 THR A CA 1
ATOM 1571 C C . THR A 1 195 ? -3.813 16.992 -22.152 1.00 91.31 195 THR A C 1
ATOM 1573 O O . THR A 1 195 ? -4.699 17.755 -21.745 1.00 91.31 195 THR A O 1
ATOM 1576 N N . GLY A 1 196 ? -2.513 17.278 -22.025 1.00 91.69 196 GLY A N 1
ATOM 1577 C CA . GLY A 1 196 ? -1.986 18.450 -21.323 1.00 91.69 196 GLY A CA 1
ATOM 1578 C C . GLY A 1 196 ? -1.994 18.283 -19.801 1.00 91.69 196 GLY A C 1
ATOM 1579 O O . GLY A 1 196 ? -1.892 17.164 -19.294 1.00 91.69 196 GLY A O 1
ATOM 1580 N N . ASN A 1 197 ? -2.108 19.396 -19.079 1.00 95.69 197 ASN A N 1
ATOM 1581 C CA . ASN A 1 197 ? -2.054 19.399 -17.618 1.00 95.69 197 ASN A CA 1
ATOM 1582 C C . ASN A 1 197 ? -3.334 18.824 -16.986 1.00 95.69 197 ASN A C 1
ATOM 1584 O O . ASN A 1 197 ? -4.447 19.126 -17.424 1.00 95.69 197 ASN A O 1
ATOM 1588 N N . VAL A 1 198 ? -3.147 18.022 -15.939 1.00 96.88 198 VAL A N 1
ATOM 1589 C CA . VAL A 1 198 ? -4.179 17.435 -15.072 1.00 96.88 198 VAL A CA 1
ATOM 1590 C C . VAL A 1 198 ? -3.787 17.690 -13.620 1.00 96.88 198 VAL A C 1
ATOM 1592 O O . VAL A 1 198 ? -2.622 17.529 -13.262 1.00 96.88 198 VAL A O 1
ATOM 1595 N N . ASP A 1 199 ? -4.747 18.055 -12.777 1.00 97.69 199 ASP A N 1
ATOM 1596 C CA . ASP A 1 199 ? -4.537 18.199 -11.338 1.00 97.69 199 ASP A CA 1
ATOM 1597 C C . ASP A 1 199 ? -4.832 16.874 -10.631 1.00 97.69 199 ASP A C 1
ATOM 1599 O O . ASP A 1 199 ? -5.933 16.329 -10.726 1.00 97.69 199 ASP A O 1
ATOM 1603 N N . LEU A 1 200 ? -3.847 16.353 -9.904 1.00 97.75 200 LEU A N 1
ATOM 1604 C CA . LEU A 1 200 ? -3.944 15.144 -9.098 1.00 97.75 200 LEU A CA 1
ATOM 1605 C C . LEU A 1 200 ? -3.952 15.514 -7.609 1.00 97.75 200 LEU A C 1
ATOM 1607 O O . LEU A 1 200 ? -3.020 16.137 -7.102 1.00 97.75 200 LEU A O 1
ATOM 1611 N N . GLU A 1 201 ? -4.993 15.100 -6.899 1.00 98.06 201 GLU A N 1
ATOM 1612 C CA . GLU A 1 201 ? -5.148 15.237 -5.453 1.00 98.06 201 GLU A CA 1
ATOM 1613 C C . GLU A 1 201 ? -4.972 13.850 -4.811 1.00 98.06 201 GLU A C 1
ATOM 1615 O O . GLU A 1 201 ? -5.695 12.911 -5.147 1.00 98.06 201 GLU A O 1
ATOM 1620 N N . VAL A 1 202 ? -4.001 13.706 -3.904 1.00 98.06 202 VAL A N 1
ATOM 1621 C CA . VAL A 1 202 ? -3.675 12.445 -3.215 1.00 98.06 202 VAL A CA 1
ATOM 1622 C C . VAL A 1 202 ? -3.687 12.665 -1.706 1.00 98.06 202 VAL A C 1
ATOM 1624 O O . VAL A 1 202 ? -2.989 13.549 -1.209 1.00 98.06 202 VAL A O 1
ATOM 1627 N N . THR A 1 203 ? -4.430 11.847 -0.963 1.00 98.12 203 THR A N 1
ATOM 1628 C CA . THR A 1 203 ? -4.390 11.829 0.509 1.00 98.12 203 THR A CA 1
ATOM 1629 C C . THR A 1 203 ? -3.901 10.473 1.004 1.00 98.12 203 THR A C 1
ATOM 1631 O O . THR A 1 203 ? -4.442 9.445 0.606 1.00 98.12 203 THR A O 1
ATOM 1634 N N . GLU A 1 204 ? -2.892 10.481 1.874 1.00 97.56 204 GLU A N 1
ATOM 1635 C CA . GLU A 1 204 ? -2.262 9.294 2.463 1.00 97.56 204 GLU A CA 1
ATOM 1636 C C . GLU A 1 204 ? -2.787 9.033 3.887 1.00 97.56 204 GLU A C 1
ATOM 1638 O O . GLU A 1 204 ? -2.895 9.960 4.690 1.00 97.56 204 GLU A O 1
ATOM 1643 N N . TYR A 1 205 ? -3.079 7.777 4.228 1.00 96.94 205 TYR A N 1
ATOM 1644 C CA . TYR A 1 205 ? -3.593 7.355 5.536 1.00 96.94 205 TYR A CA 1
ATOM 1645 C C . TYR A 1 205 ? -2.784 6.158 6.063 1.00 96.94 205 TYR A C 1
ATOM 1647 O O . TYR A 1 205 ? -3.203 5.005 5.963 1.00 96.94 205 TYR A O 1
ATOM 1655 N N . TYR A 1 206 ? -1.603 6.445 6.618 1.00 95.12 206 TYR A N 1
ATOM 1656 C CA . TYR A 1 206 ? -0.735 5.450 7.272 1.00 95.12 206 TYR A CA 1
ATOM 1657 C C . TYR A 1 206 ? -0.873 5.433 8.802 1.00 95.12 206 TYR A C 1
ATOM 1659 O O . TYR A 1 206 ? -0.486 4.465 9.453 1.00 95.12 206 TYR A O 1
ATOM 1667 N N . LYS A 1 207 ? -1.410 6.510 9.386 1.00 95.44 207 LYS A N 1
ATOM 1668 C CA . LYS A 1 207 ? -1.507 6.715 10.835 1.00 95.44 207 LYS A CA 1
ATOM 1669 C C . LYS A 1 207 ? -2.891 6.360 11.362 1.00 95.44 207 LYS A C 1
ATOM 1671 O O . LYS A 1 207 ? -3.897 6.671 10.725 1.00 95.44 207 LYS A O 1
ATOM 1676 N N . VAL A 1 208 ? -2.933 5.794 12.569 1.00 95.56 208 VAL A N 1
ATOM 1677 C CA . VAL A 1 208 ? -4.175 5.449 13.283 1.00 95.56 208 VAL A CA 1
ATOM 1678 C C . VAL A 1 208 ? -5.092 6.665 13.408 1.00 95.56 208 VAL A C 1
ATOM 1680 O O . VAL A 1 208 ? -6.284 6.573 13.121 1.00 95.56 208 VAL A O 1
ATOM 1683 N N . SER A 1 209 ? -4.539 7.819 13.785 1.00 94.88 209 SER A N 1
ATOM 1684 C CA . SER A 1 209 ? -5.307 9.053 13.936 1.00 94.88 209 SER A CA 1
ATOM 1685 C C . SER A 1 209 ? -5.922 9.537 12.623 1.00 94.88 209 SER A C 1
ATOM 1687 O O . SER A 1 209 ? -7.106 9.863 12.596 1.00 94.88 209 SER A O 1
ATOM 1689 N N . ASP A 1 210 ? -5.172 9.513 11.520 1.00 95.25 210 ASP A N 1
ATOM 1690 C CA . ASP A 1 210 ? -5.678 9.908 10.201 1.00 95.25 210 ASP A CA 1
ATOM 1691 C C . ASP A 1 210 ? -6.803 8.975 9.711 1.00 95.25 210 ASP A C 1
ATOM 1693 O O . ASP A 1 210 ? -7.787 9.454 9.142 1.00 95.25 210 ASP A O 1
ATOM 1697 N N . ILE A 1 211 ? -6.693 7.667 9.979 1.00 95.50 211 ILE A N 1
ATOM 1698 C CA . ILE A 1 211 ? -7.724 6.650 9.698 1.00 95.50 211 ILE A CA 1
ATOM 1699 C C . ILE A 1 211 ? -9.010 6.943 10.496 1.00 95.50 211 ILE A C 1
ATOM 1701 O O . ILE A 1 211 ? -10.090 7.064 9.910 1.00 95.50 211 ILE A O 1
ATOM 1705 N N . LEU A 1 212 ? -8.890 7.157 11.813 1.00 93.56 212 LEU A N 1
ATOM 1706 C CA . LEU A 1 212 ? -10.013 7.473 12.709 1.00 93.56 212 LEU A CA 1
ATOM 1707 C C . LEU A 1 212 ? -10.704 8.802 12.350 1.00 93.56 212 LEU A C 1
ATOM 1709 O O . LEU A 1 212 ? -11.934 8.871 12.270 1.00 93.56 212 LEU A O 1
ATOM 1713 N N . PHE A 1 213 ? -9.937 9.867 12.087 1.00 92.25 213 PHE A N 1
ATOM 1714 C CA . PHE A 1 213 ? -10.493 11.169 11.690 1.00 92.25 213 PHE A CA 1
ATOM 1715 C C . PHE A 1 213 ? -11.206 11.102 10.335 1.00 92.25 213 PHE A C 1
ATOM 1717 O O . PHE A 1 213 ? -12.186 11.812 10.112 1.00 92.25 213 PHE A O 1
ATOM 1724 N N . ALA A 1 214 ? -10.748 10.241 9.423 1.00 92.06 214 ALA A N 1
ATOM 1725 C CA . ALA A 1 214 ? -11.394 10.041 8.134 1.00 92.06 214 ALA A CA 1
ATOM 1726 C C . ALA A 1 214 ? -12.646 9.142 8.183 1.00 92.06 214 ALA A C 1
ATOM 1728 O O . ALA A 1 214 ? -13.360 9.090 7.177 1.00 92.06 214 ALA A O 1
ATOM 1729 N N . ASN A 1 215 ? -12.948 8.523 9.333 1.00 91.25 215 ASN A N 1
ATOM 1730 C CA . ASN A 1 215 ? -13.957 7.470 9.512 1.00 91.25 215 ASN A CA 1
ATOM 1731 C C . ASN A 1 215 ? -13.711 6.258 8.594 1.00 91.25 215 ASN A C 1
ATOM 1733 O O . ASN A 1 215 ? -14.632 5.746 7.960 1.00 91.25 215 ASN A O 1
ATOM 1737 N N . LEU A 1 216 ? -12.445 5.852 8.471 1.00 94.00 216 LEU A N 1
ATOM 1738 C CA . LEU A 1 216 ? -12.039 4.671 7.715 1.00 94.00 216 LEU A CA 1
ATOM 1739 C C . LEU A 1 216 ? -11.933 3.461 8.652 1.00 94.00 216 LEU A C 1
ATOM 1741 O O . LEU A 1 216 ? -11.523 3.588 9.805 1.00 94.00 216 LEU A O 1
ATOM 1745 N N . THR A 1 217 ? -12.272 2.285 8.135 1.00 94.50 217 THR A N 1
ATOM 1746 C CA . THR A 1 217 ? -12.151 0.990 8.822 1.00 94.50 217 THR A CA 1
ATOM 1747 C C . THR A 1 217 ? -11.147 0.105 8.076 1.00 94.50 217 THR A C 1
ATOM 1749 O O . THR A 1 217 ? -10.730 0.432 6.967 1.00 94.50 217 THR A O 1
ATOM 1752 N N . THR A 1 218 ? -10.763 -1.035 8.643 1.00 95.81 218 THR A N 1
ATOM 1753 C CA . THR A 1 218 ? -9.995 -2.104 7.979 1.00 95.81 218 THR A CA 1
ATOM 1754 C C . THR A 1 218 ? -10.859 -3.362 7.876 1.00 95.81 218 THR A C 1
ATOM 1756 O O . THR A 1 218 ? -10.539 -4.423 8.415 1.00 95.81 218 THR A O 1
ATOM 1759 N N . LYS A 1 219 ? -12.017 -3.226 7.218 1.00 93.50 219 LYS A N 1
ATOM 1760 C CA . LYS A 1 219 ? -13.035 -4.275 7.077 1.00 93.50 219 LYS A CA 1
ATOM 1761 C C . LYS A 1 219 ? -13.353 -4.558 5.601 1.00 93.50 219 LYS A C 1
ATOM 1763 O O . LYS A 1 219 ? -13.492 -3.633 4.805 1.00 93.50 219 LYS A O 1
ATOM 1768 N N . SER A 1 220 ? -13.447 -5.841 5.254 1.00 92.56 220 SER A N 1
ATOM 1769 C CA . SER A 1 220 ? -13.834 -6.354 3.935 1.00 92.56 220 SER A CA 1
ATOM 1770 C C . SER A 1 220 ? -14.921 -7.405 4.126 1.00 92.56 220 SER A C 1
ATOM 1772 O O . SER A 1 220 ? -14.635 -8.558 4.466 1.00 92.56 220 SER A O 1
ATOM 1774 N N . ASP A 1 221 ? -16.175 -6.968 4.012 1.00 88.62 221 ASP A N 1
ATOM 1775 C CA . ASP A 1 221 ? -17.349 -7.692 4.510 1.00 88.62 221 ASP A CA 1
ATOM 1776 C C . ASP A 1 221 ? -17.078 -8.184 5.952 1.00 88.62 221 ASP A C 1
ATOM 1778 O O . ASP A 1 221 ? -16.466 -7.465 6.738 1.00 88.62 221 ASP A O 1
ATOM 1782 N N . ASP A 1 222 ? -17.434 -9.407 6.344 1.00 83.75 222 ASP A N 1
ATOM 1783 C CA . ASP A 1 222 ? -17.194 -9.907 7.714 1.00 83.75 222 ASP A CA 1
ATOM 1784 C C . ASP A 1 222 ? -15.721 -10.272 8.030 1.00 83.75 222 ASP A C 1
ATOM 1786 O O . ASP A 1 222 ? -15.430 -11.026 8.969 1.00 83.75 222 ASP A O 1
ATOM 1790 N N . LYS A 1 223 ? -14.753 -9.792 7.238 1.00 89.75 223 LYS A N 1
ATOM 1791 C CA . LYS A 1 223 ? -13.327 -10.108 7.401 1.00 89.75 223 LYS A CA 1
ATOM 1792 C C . LYS A 1 223 ? -12.521 -8.879 7.807 1.00 89.75 223 LYS A C 1
ATOM 1794 O O . LYS A 1 223 ? -12.475 -7.875 7.103 1.00 89.75 223 LYS A O 1
ATOM 1799 N N . LEU A 1 224 ? -11.802 -9.026 8.918 1.00 94.25 224 LEU A N 1
ATOM 1800 C CA . LEU A 1 224 ? -10.794 -8.067 9.353 1.00 94.25 224 LEU A CA 1
ATOM 1801 C C . LEU A 1 224 ? -9.603 -8.050 8.386 1.00 94.25 224 LEU A C 1
ATOM 1803 O O . LEU A 1 224 ? -9.059 -9.108 8.039 1.00 94.25 224 LEU A O 1
ATOM 1807 N N . LEU A 1 225 ? -9.179 -6.849 8.017 1.00 95.38 225 LEU A N 1
ATOM 1808 C CA . LEU A 1 225 ? -7.954 -6.573 7.286 1.00 95.38 225 LEU A CA 1
ATOM 1809 C C . LEU A 1 225 ? -6.870 -6.037 8.229 1.00 95.38 225 LEU A C 1
ATOM 1811 O O . LEU A 1 225 ? -7.150 -5.420 9.254 1.00 95.38 225 LEU A O 1
ATOM 1815 N N . GLU A 1 226 ? -5.619 -6.271 7.856 1.00 95.19 226 GLU A N 1
ATOM 1816 C CA . GLU A 1 226 ? -4.447 -5.609 8.412 1.00 95.19 226 GLU A CA 1
ATOM 1817 C C . GLU A 1 226 ? -3.848 -4.700 7.338 1.00 95.19 226 GLU A C 1
ATOM 1819 O O . GLU A 1 226 ? -3.496 -5.187 6.259 1.00 95.19 226 GLU A O 1
ATOM 1824 N N . THR A 1 227 ? -3.707 -3.408 7.640 1.00 95.56 227 THR A N 1
ATOM 1825 C CA . THR A 1 227 ? -3.330 -2.405 6.644 1.00 95.56 227 THR A CA 1
ATOM 1826 C C . THR A 1 227 ? -1.836 -2.115 6.559 1.00 95.56 227 THR A C 1
ATOM 1828 O O . THR A 1 227 ? -1.118 -1.998 7.559 1.00 95.56 227 THR A O 1
ATOM 1831 N N . GLY A 1 228 ? -1.372 -2.001 5.315 1.00 91.81 228 GLY A N 1
ATOM 1832 C CA . GLY A 1 228 ? -0.105 -1.398 4.920 1.00 91.81 228 GLY A CA 1
ATOM 1833 C C . GLY A 1 228 ? -0.232 0.078 4.522 1.00 91.81 228 GLY A C 1
ATOM 1834 O O . GLY A 1 228 ? 0.801 0.706 4.308 1.00 91.81 228 GLY A O 1
ATOM 1835 N N . GLY A 1 229 ? -1.449 0.629 4.443 1.00 94.88 229 GLY A N 1
ATOM 1836 C CA . GLY A 1 229 ? -1.732 2.041 4.177 1.00 94.88 229 GLY A CA 1
ATOM 1837 C C . GLY A 1 229 ? -2.863 2.258 3.169 1.00 94.88 229 GLY A C 1
ATOM 1838 O O . GLY A 1 229 ? -2.922 1.588 2.136 1.00 94.88 229 GLY A O 1
ATOM 1839 N N . MET A 1 230 ? -3.714 3.252 3.445 1.00 97.62 230 MET A N 1
ATOM 1840 C CA . MET A 1 230 ? -4.848 3.630 2.593 1.00 97.62 230 MET A CA 1
ATOM 1841 C C . MET A 1 230 ? -4.565 4.940 1.849 1.00 97.62 230 MET A C 1
ATOM 1843 O O . MET A 1 230 ? -3.885 5.830 2.362 1.00 97.62 230 MET A O 1
ATOM 1847 N N . LEU A 1 231 ? -5.134 5.089 0.656 1.00 97.56 231 LEU A N 1
ATOM 1848 C CA . LEU A 1 231 ? -5.039 6.272 -0.195 1.00 97.56 231 LEU A CA 1
ATOM 1849 C C . LEU A 1 231 ? -6.430 6.722 -0.651 1.00 97.56 231 LEU A C 1
ATOM 1851 O O . LEU A 1 231 ? -7.314 5.903 -0.911 1.00 97.56 231 LEU A O 1
ATOM 1855 N N . PHE A 1 232 ? -6.586 8.027 -0.854 1.00 97.88 232 PHE A N 1
ATOM 1856 C CA . PHE A 1 232 ? -7.611 8.569 -1.743 1.00 97.88 232 PHE A CA 1
ATOM 1857 C C . PHE A 1 232 ? -6.930 9.312 -2.891 1.00 97.88 232 PHE A C 1
ATOM 1859 O O . PHE A 1 232 ? -6.185 10.260 -2.642 1.00 97.88 232 PHE A O 1
ATOM 1866 N N . ILE A 1 233 ? -7.166 8.879 -4.131 1.00 97.56 233 ILE A N 1
ATOM 1867 C CA . ILE A 1 233 ? -6.595 9.486 -5.341 1.00 97.56 233 ILE A CA 1
ATOM 1868 C C . ILE A 1 233 ? -7.722 10.068 -6.188 1.00 97.56 233 ILE A C 1
ATOM 1870 O O . ILE A 1 233 ? -8.658 9.361 -6.557 1.00 97.56 233 ILE A O 1
ATOM 1874 N N . LYS A 1 234 ? -7.608 11.344 -6.552 1.00 97.56 234 LYS A N 1
ATOM 1875 C CA . LYS A 1 234 ? -8.557 12.044 -7.415 1.00 97.56 234 LYS A CA 1
ATOM 1876 C C . LYS A 1 234 ? -7.816 12.810 -8.506 1.00 97.56 234 LYS A C 1
ATOM 1878 O O . LYS A 1 234 ? -6.853 13.505 -8.211 1.00 97.56 234 LYS A O 1
ATOM 1883 N N . ALA A 1 235 ? -8.266 12.705 -9.753 1.00 97.62 235 ALA A N 1
ATOM 1884 C CA . ALA A 1 235 ? -7.730 13.473 -10.875 1.00 97.62 235 ALA A CA 1
ATOM 1885 C C . ALA A 1 235 ? -8.806 14.411 -11.427 1.00 97.62 235 ALA A C 1
ATOM 1887 O O . ALA A 1 235 ? -9.977 14.033 -11.499 1.00 97.62 235 ALA A O 1
ATOM 1888 N N . LYS A 1 236 ? -8.411 15.624 -11.811 1.00 97.19 236 LYS A N 1
ATOM 1889 C CA . LYS A 1 236 ? -9.287 16.661 -12.354 1.00 97.19 236 LYS A CA 1
ATOM 1890 C C . LYS A 1 236 ? -8.638 17.371 -13.530 1.00 97.19 236 LYS A C 1
ATOM 1892 O O . LYS A 1 236 ? -7.423 17.544 -13.570 1.00 97.19 236 LYS A O 1
ATOM 1897 N N . LYS A 1 237 ? -9.462 17.877 -14.438 1.00 96.06 237 LYS A N 1
ATOM 1898 C CA . LYS A 1 237 ? -9.063 18.919 -15.383 1.00 96.06 237 LYS A CA 1
ATOM 1899 C C . LYS A 1 237 ? -10.203 19.914 -15.527 1.00 96.06 237 LYS A C 1
ATOM 1901 O O . LYS A 1 237 ? -11.350 19.502 -15.643 1.00 96.06 237 LYS A O 1
ATOM 1906 N N . ASP A 1 238 ? -9.895 21.208 -15.468 1.00 92.81 238 ASP A N 1
ATOM 1907 C CA . ASP A 1 238 ? -10.883 22.290 -15.584 1.00 92.81 238 ASP A CA 1
ATOM 1908 C C . ASP A 1 238 ? -12.066 22.122 -14.594 1.00 92.81 238 ASP A C 1
ATOM 1910 O O . ASP A 1 238 ? -13.231 22.315 -14.929 1.00 92.81 238 ASP A O 1
ATOM 1914 N N . ASN A 1 239 ? -11.749 21.711 -13.354 1.00 90.62 239 ASN A N 1
ATOM 1915 C CA . ASN A 1 239 ? -12.671 21.301 -12.277 1.00 90.62 239 ASN A CA 1
ATOM 1916 C C . ASN A 1 239 ? -13.563 20.069 -12.544 1.00 90.62 239 ASN A C 1
ATOM 1918 O O . ASN A 1 239 ? -14.320 19.682 -11.653 1.00 90.62 239 ASN A O 1
ATOM 1922 N N . LEU A 1 240 ? -13.451 19.411 -13.699 1.00 94.88 240 LEU A N 1
ATOM 1923 C CA . LEU A 1 240 ? -14.152 18.163 -14.000 1.00 94.88 240 LEU A CA 1
ATOM 1924 C C . LEU A 1 240 ? -13.340 16.952 -13.537 1.00 94.88 240 LEU A C 1
ATOM 1926 O O . LEU A 1 240 ? -12.142 16.850 -13.806 1.00 94.88 240 LEU A O 1
ATOM 1930 N N . ASP A 1 241 ? -14.010 16.019 -12.864 1.00 96.19 241 ASP A N 1
ATOM 1931 C CA . ASP A 1 241 ? -13.407 14.777 -12.388 1.00 96.19 241 ASP A CA 1
ATOM 1932 C C . ASP A 1 241 ? -13.072 13.846 -13.562 1.00 96.19 241 ASP A C 1
ATOM 1934 O O . ASP A 1 241 ? -13.897 13.612 -14.451 1.00 96.19 241 ASP A O 1
ATOM 1938 N N . LEU A 1 242 ? -11.866 13.283 -13.540 1.00 97.00 242 LEU A N 1
ATOM 1939 C CA . LEU A 1 242 ? -11.369 12.336 -14.535 1.00 97.00 242 LEU A CA 1
ATOM 1940 C C . LEU A 1 242 ? -11.410 10.902 -14.008 1.00 97.00 242 LEU A C 1
ATOM 1942 O O . LEU A 1 242 ? -11.499 10.659 -12.804 1.00 97.00 242 LEU A O 1
ATOM 1946 N N . LYS A 1 243 ? -11.264 9.948 -14.925 1.00 96.19 243 LYS A N 1
ATOM 1947 C CA . LYS A 1 243 ? -11.034 8.533 -14.622 1.00 96.19 243 LYS A CA 1
ATOM 1948 C C . LYS A 1 243 ? -9.786 8.029 -15.344 1.00 96.19 243 LYS A C 1
ATOM 1950 O O . LYS A 1 243 ? -9.300 8.660 -16.289 1.00 96.19 243 LYS A O 1
ATOM 1955 N N . LEU A 1 244 ? -9.259 6.890 -14.907 1.00 92.25 244 LEU A N 1
ATOM 1956 C CA . LEU A 1 244 ? -8.257 6.179 -15.695 1.00 92.25 244 LEU A CA 1
ATOM 1957 C C . LEU A 1 244 ? -8.914 5.616 -16.955 1.00 92.25 244 LEU A C 1
ATOM 1959 O O . LEU A 1 244 ? -10.074 5.206 -16.947 1.00 92.25 244 LEU A O 1
ATOM 1963 N N . LYS A 1 245 ? -8.172 5.655 -18.055 1.00 89.75 245 LYS A N 1
ATOM 1964 C CA . LYS A 1 245 ? -8.576 5.071 -19.328 1.00 89.75 245 LYS A CA 1
ATOM 1965 C C . LYS A 1 245 ? -8.569 3.545 -19.211 1.00 89.75 245 LYS A C 1
ATOM 1967 O O . LYS A 1 245 ? -7.711 2.978 -18.530 1.00 89.75 245 LYS A O 1
ATOM 1972 N N . GLU A 1 246 ? -9.487 2.886 -19.911 1.00 82.75 246 GLU A N 1
ATOM 1973 C CA . GLU A 1 246 ? -9.524 1.424 -20.018 1.00 82.75 246 GLU A CA 1
ATOM 1974 C C . GLU A 1 246 ? -8.152 0.855 -20.424 1.00 82.75 246 GLU A C 1
ATOM 1976 O O . GLU A 1 246 ? -7.437 1.436 -21.245 1.00 82.75 246 GLU A O 1
ATOM 1981 N N . ASN A 1 247 ? -7.781 -0.278 -19.822 1.00 76.81 247 ASN A N 1
ATOM 1982 C CA . ASN A 1 247 ? -6.478 -0.943 -19.974 1.00 76.81 247 ASN A CA 1
ATOM 1983 C C . ASN A 1 247 ? -5.249 -0.116 -19.541 1.00 76.81 247 ASN A C 1
ATOM 1985 O O . ASN A 1 247 ? -4.119 -0.473 -19.873 1.00 76.81 247 ASN A O 1
ATOM 1989 N N . THR A 1 248 ? -5.432 0.959 -18.767 1.00 81.12 248 THR A N 1
ATOM 1990 C CA . THR A 1 248 ? -4.329 1.665 -18.094 1.00 81.12 248 THR A CA 1
ATOM 1991 C C . THR A 1 248 ? -4.348 1.402 -16.590 1.00 81.12 248 THR A C 1
ATOM 1993 O O . THR A 1 248 ? -5.379 1.054 -16.015 1.00 81.12 248 THR A O 1
ATOM 1996 N N . SER A 1 249 ? -3.190 1.538 -15.942 1.00 84.50 249 SER A N 1
ATOM 1997 C CA . SER A 1 249 ? -3.073 1.409 -14.490 1.00 84.50 249 SER A CA 1
ATOM 1998 C C . SER A 1 249 ? -2.065 2.400 -13.923 1.00 84.50 249 SER A C 1
ATOM 2000 O O . SER A 1 249 ? -1.104 2.776 -14.598 1.00 84.50 249 SER A O 1
ATOM 2002 N N . ILE A 1 250 ? -2.289 2.811 -12.676 1.00 83.81 250 ILE A N 1
ATOM 2003 C CA . ILE A 1 250 ? -1.274 3.469 -11.854 1.00 83.81 250 ILE A CA 1
ATOM 2004 C C . ILE A 1 250 ? -0.576 2.376 -11.055 1.00 83.81 250 ILE A C 1
ATOM 2006 O O . ILE A 1 250 ? -1.224 1.642 -10.303 1.00 83.81 250 ILE A O 1
ATOM 2010 N N . GLU A 1 251 ? 0.743 2.287 -11.193 1.00 85.69 251 GLU A N 1
ATOM 2011 C CA . GLU A 1 251 ? 1.559 1.479 -10.296 1.00 85.69 251 GLU A CA 1
ATOM 2012 C C . GLU A 1 251 ? 1.862 2.285 -9.035 1.00 85.69 251 GLU A C 1
ATOM 2014 O O . GLU A 1 251 ? 2.323 3.426 -9.081 1.00 85.69 251 GLU A O 1
ATOM 2019 N N . MET A 1 252 ? 1.559 1.690 -7.891 1.00 82.56 252 MET A N 1
ATOM 2020 C CA . MET A 1 252 ? 1.631 2.315 -6.584 1.00 82.56 252 MET A CA 1
ATOM 2021 C C . MET A 1 252 ? 2.613 1.539 -5.736 1.00 82.56 252 MET A C 1
ATOM 2023 O O . MET A 1 252 ? 2.519 0.321 -5.595 1.00 82.56 252 MET A O 1
ATOM 2027 N N . SER A 1 253 ? 3.542 2.266 -5.139 1.00 84.69 253 SER A N 1
ATOM 2028 C CA . SER A 1 253 ? 4.526 1.719 -4.232 1.00 84.69 253 SER A CA 1
ATOM 2029 C C . SER A 1 253 ? 4.241 2.251 -2.833 1.00 84.69 253 SER A C 1
ATOM 2031 O O . SER A 1 253 ? 4.468 3.435 -2.577 1.00 84.69 253 SER A O 1
ATOM 2033 N N . PHE A 1 254 ? 3.767 1.395 -1.934 1.00 86.69 254 PHE A N 1
ATOM 2034 C CA . PHE A 1 254 ? 3.503 1.716 -0.530 1.00 86.69 254 PHE A CA 1
ATOM 2035 C C . PHE A 1 254 ? 4.783 1.486 0.298 1.00 86.69 254 PHE A C 1
ATOM 2037 O O . PHE A 1 254 ? 5.407 0.425 0.156 1.00 86.69 254 PHE A O 1
ATOM 2044 N N . PRO A 1 255 ? 5.216 2.446 1.136 1.00 86.31 255 PRO A N 1
ATOM 2045 C CA . PRO A 1 255 ? 6.368 2.280 2.015 1.00 86.31 255 PRO A CA 1
ATOM 2046 C C . PRO A 1 255 ? 6.059 1.262 3.121 1.00 86.31 255 PRO A C 1
ATOM 2048 O O . PRO A 1 255 ? 4.946 1.210 3.638 1.00 86.31 255 PRO A O 1
ATOM 2051 N N . THR A 1 256 ? 7.042 0.459 3.532 1.00 79.88 256 THR A N 1
ATOM 2052 C CA . THR A 1 256 ? 6.897 -0.377 4.730 1.00 79.88 256 THR A CA 1
ATOM 2053 C C . THR A 1 256 ? 8.240 -0.628 5.412 1.00 79.88 256 THR A C 1
ATOM 2055 O O . THR A 1 256 ? 9.247 -0.889 4.758 1.00 79.88 256 THR A O 1
ATOM 2058 N N . ALA A 1 257 ? 8.271 -0.590 6.745 1.00 72.00 257 ALA A N 1
ATOM 2059 C CA . ALA A 1 257 ? 9.450 -1.015 7.498 1.00 72.00 257 ALA A CA 1
ATOM 2060 C C . ALA A 1 257 ? 9.642 -2.543 7.431 1.00 72.00 257 ALA A C 1
ATOM 2062 O O . ALA A 1 257 ? 10.769 -3.034 7.349 1.00 72.00 257 ALA A O 1
ATOM 2063 N N . ASN A 1 258 ? 8.540 -3.304 7.433 1.00 71.88 258 ASN A N 1
ATOM 2064 C CA . ASN A 1 258 ? 8.533 -4.762 7.541 1.00 71.88 258 ASN A CA 1
ATOM 2065 C C . ASN A 1 258 ? 7.539 -5.379 6.545 1.00 71.88 258 ASN A C 1
ATOM 2067 O O . ASN A 1 258 ? 6.336 -5.420 6.800 1.00 71.88 258 ASN A O 1
ATOM 2071 N N . LYS A 1 259 ? 8.047 -5.914 5.427 1.00 73.62 259 LYS A N 1
ATOM 2072 C CA . LYS A 1 259 ? 7.218 -6.556 4.396 1.00 73.62 259 LYS A CA 1
ATOM 2073 C C . LYS A 1 259 ? 6.542 -7.830 4.937 1.00 73.62 259 LYS A C 1
ATOM 2075 O O . LYS A 1 259 ? 7.224 -8.798 5.277 1.00 73.62 259 LYS A O 1
ATOM 2080 N N . LYS A 1 260 ? 5.208 -7.815 5.010 1.00 80.44 260 LYS A N 1
ATOM 2081 C CA . LYS A 1 260 ? 4.318 -8.920 5.407 1.00 80.44 260 LYS A CA 1
ATOM 2082 C C . LYS A 1 260 ? 3.817 -9.657 4.158 1.00 80.44 260 LYS A C 1
ATOM 2084 O O . LYS A 1 260 ? 3.623 -9.052 3.106 1.00 80.44 260 LYS A O 1
ATOM 2089 N N . GLU A 1 261 ? 3.618 -10.967 4.262 1.00 77.38 261 GLU A N 1
ATOM 2090 C CA . GLU A 1 261 ? 3.097 -11.783 3.156 1.00 77.38 261 GLU A CA 1
ATOM 2091 C C . GLU A 1 261 ? 1.570 -11.662 3.031 1.00 77.38 261 GLU A C 1
ATOM 2093 O O . GLU A 1 261 ? 0.858 -11.520 4.030 1.00 77.38 261 GLU A O 1
ATOM 2098 N N . GLY A 1 262 ? 1.065 -11.750 1.797 1.00 78.62 262 GLY A N 1
ATOM 2099 C CA . GLY A 1 262 ? -0.370 -11.704 1.502 1.00 78.62 262 GLY A CA 1
ATOM 2100 C C . GLY A 1 262 ? -0.994 -10.306 1.483 1.00 78.62 262 GLY A C 1
ATOM 2101 O O . GLY A 1 262 ? -2.211 -10.220 1.591 1.00 78.62 262 GLY A O 1
ATOM 2102 N N . MET A 1 263 ? -0.197 -9.235 1.363 1.00 85.31 263 MET A N 1
ATOM 2103 C CA . MET A 1 263 ? -0.725 -7.903 1.031 1.00 85.31 263 MET A CA 1
ATOM 2104 C C . MET A 1 263 ? -1.242 -7.881 -0.412 1.00 85.31 263 MET A C 1
ATOM 2106 O O . MET A 1 263 ? -0.576 -8.382 -1.320 1.00 85.31 263 MET A O 1
ATOM 2110 N N . GLN A 1 264 ? -2.421 -7.302 -0.603 1.00 87.88 264 GLN A N 1
ATOM 2111 C CA . GLN A 1 264 ? -3.191 -7.242 -1.842 1.00 87.88 264 GLN A CA 1
ATOM 2112 C C . GLN A 1 264 ? -3.830 -5.854 -1.985 1.00 87.88 264 GLN A C 1
ATOM 2114 O O . GLN A 1 264 ? -3.845 -5.058 -1.044 1.00 87.88 264 GLN A O 1
ATOM 2119 N N . LEU A 1 265 ? -4.368 -5.562 -3.168 1.00 90.12 265 LEU A N 1
ATOM 2120 C CA . LEU A 1 265 ? -5.028 -4.294 -3.448 1.00 90.12 265 LEU A CA 1
ATOM 2121 C C . LEU A 1 265 ? -6.534 -4.361 -3.178 1.00 90.12 265 LEU A C 1
ATOM 2123 O O . LEU A 1 265 ? -7.202 -5.300 -3.602 1.00 90.12 265 LEU A O 1
ATOM 2127 N N . PHE A 1 266 ? -7.082 -3.333 -2.535 1.00 94.12 266 PHE A N 1
ATOM 2128 C CA . PHE A 1 266 ? -8.513 -3.187 -2.282 1.00 94.12 266 PHE A CA 1
ATOM 2129 C C . PHE A 1 266 ? -9.031 -1.833 -2.786 1.00 94.12 266 PHE A C 1
ATOM 2131 O O . PHE A 1 266 ? -8.329 -0.825 -2.713 1.00 94.12 266 PHE A O 1
ATOM 2138 N N . SER A 1 267 ? -10.279 -1.812 -3.258 1.00 94.19 267 SER A N 1
ATOM 2139 C CA . SER A 1 267 ? -11.058 -0.604 -3.561 1.00 94.19 267 SER A CA 1
ATOM 2140 C C . SER A 1 267 ? -12.052 -0.322 -2.442 1.00 94.19 267 SER A C 1
ATOM 2142 O O . SER A 1 267 ? -12.728 -1.233 -1.970 1.00 94.19 267 SER A O 1
ATOM 2144 N N . GLY A 1 268 ? -12.176 0.935 -2.028 1.00 94.81 268 GLY A N 1
ATOM 2145 C CA . GLY A 1 268 ? -13.116 1.339 -0.983 1.00 94.81 268 GLY A CA 1
ATOM 2146 C C . GLY A 1 268 ? -14.456 1.800 -1.551 1.00 94.81 268 GLY A C 1
ATOM 2147 O O . GLY A 1 268 ? -14.503 2.735 -2.351 1.00 94.81 268 GLY A O 1
ATOM 2148 N N . VAL A 1 269 ? -15.550 1.187 -1.098 1.00 92.75 269 VAL A N 1
ATOM 2149 C CA . VAL A 1 269 ? -16.925 1.574 -1.451 1.00 92.75 269 VAL A CA 1
ATOM 2150 C C . VAL A 1 269 ? -17.638 2.083 -0.203 1.00 92.75 269 VAL A C 1
ATOM 2152 O O . VAL A 1 269 ? -17.701 1.381 0.804 1.00 92.75 269 VAL A O 1
ATOM 2155 N N . TRP A 1 270 ? -18.194 3.294 -0.262 1.00 91.62 270 TRP A N 1
ATOM 2156 C CA . TRP A 1 270 ? -18.969 3.856 0.847 1.00 91.62 270 TRP A CA 1
ATOM 2157 C C . TRP A 1 270 ? -20.428 3.401 0.794 1.00 91.62 270 TRP A C 1
ATOM 2159 O O . TRP A 1 270 ? -21.088 3.525 -0.238 1.00 91.62 270 TRP A O 1
ATOM 2169 N N . LYS A 1 271 ? -20.950 2.929 1.926 1.00 85.44 271 LYS A N 1
ATOM 2170 C CA . LYS A 1 271 ? -22.359 2.581 2.126 1.00 85.44 271 LYS A CA 1
ATOM 2171 C C . LYS A 1 271 ? -22.768 2.956 3.549 1.00 85.44 271 LYS A C 1
ATOM 2173 O O . LYS A 1 271 ? -22.152 2.510 4.508 1.00 85.44 271 LYS A O 1
ATOM 2178 N N . ASN A 1 272 ? -23.829 3.751 3.696 1.00 82.00 272 ASN A N 1
ATOM 2179 C CA . ASN A 1 272 ? -24.387 4.152 4.998 1.00 82.00 272 ASN A CA 1
ATOM 2180 C C . ASN A 1 272 ? -23.345 4.771 5.963 1.00 82.00 272 ASN A C 1
ATOM 2182 O O . ASN A 1 272 ? -23.276 4.374 7.128 1.00 82.00 272 ASN A O 1
ATOM 2186 N N . ASP A 1 273 ? -22.548 5.717 5.445 1.00 81.12 273 ASP A N 1
ATOM 2187 C CA . ASP A 1 273 ? -21.433 6.416 6.118 1.00 81.12 273 ASP A CA 1
ATOM 2188 C C . ASP A 1 273 ? -20.263 5.532 6.602 1.00 81.12 273 ASP A C 1
ATOM 2190 O O . ASP A 1 273 ? -19.376 6.011 7.307 1.00 81.12 273 ASP A O 1
ATOM 2194 N N . GLU A 1 274 ? -20.197 4.274 6.164 1.00 85.75 274 GLU A N 1
ATOM 2195 C CA . GLU A 1 274 ? -19.059 3.377 6.376 1.00 85.75 274 GLU A CA 1
ATOM 2196 C C . GLU A 1 274 ? -18.377 3.039 5.043 1.00 85.75 274 GLU A C 1
ATOM 2198 O O . GLU A 1 274 ? -19.043 2.918 4.012 1.00 85.75 274 GLU A O 1
ATOM 2203 N N . ILE A 1 275 ? -17.054 2.868 5.057 1.00 92.81 275 ILE A N 1
ATOM 2204 C CA . ILE A 1 275 ? -16.295 2.310 3.937 1.00 92.81 275 ILE A CA 1
ATOM 2205 C C . ILE A 1 275 ? -16.172 0.787 4.085 1.00 92.81 275 ILE A C 1
ATOM 2207 O O . ILE A 1 275 ? -15.798 0.290 5.144 1.00 92.81 275 ILE A O 1
ATOM 2211 N N . ASN A 1 276 ? -16.463 0.046 3.017 1.00 93.81 276 ASN A N 1
ATOM 2212 C CA . ASN A 1 276 ? -16.177 -1.383 2.911 1.00 93.81 276 ASN A CA 1
ATOM 2213 C C . ASN A 1 276 ? -15.106 -1.601 1.839 1.00 93.81 276 ASN A C 1
ATOM 2215 O O . ASN A 1 276 ? -15.226 -1.083 0.723 1.00 93.81 276 ASN A O 1
ATOM 2219 N N . TRP A 1 277 ? -14.065 -2.363 2.164 1.00 95.50 277 TRP A N 1
ATOM 2220 C CA . TRP A 1 277 ? -12.975 -2.658 1.241 1.00 95.50 277 TRP A CA 1
ATOM 2221 C C . TRP A 1 277 ? -13.281 -3.911 0.426 1.00 95.50 277 TRP A C 1
ATOM 2223 O O . TRP A 1 277 ? -13.406 -5.011 0.958 1.00 95.50 277 TRP A O 1
ATOM 2233 N N . GLN A 1 278 ? -13.354 -3.762 -0.889 1.00 93.69 278 GLN A N 1
ATOM 2234 C CA . GLN A 1 278 ? -13.520 -4.866 -1.826 1.00 93.69 278 GLN A CA 1
ATOM 2235 C C . GLN A 1 278 ? -12.161 -5.226 -2.411 1.00 93.69 278 GLN A C 1
ATOM 2237 O O . GLN A 1 278 ? -11.454 -4.353 -2.913 1.00 93.69 278 GLN A O 1
ATOM 2242 N N . LEU A 1 279 ? -11.783 -6.504 -2.342 1.00 89.25 279 LEU A N 1
ATOM 2243 C CA . LEU A 1 279 ? -10.550 -6.990 -2.955 1.00 89.25 279 LEU A CA 1
ATOM 2244 C C . LEU A 1 279 ? -10.593 -6.678 -4.458 1.00 89.25 279 LEU A C 1
ATOM 2246 O O . LEU A 1 279 ? -11.493 -7.150 -5.156 1.00 89.25 279 LEU A O 1
ATOM 2250 N N . GLN A 1 280 ? -9.620 -5.912 -4.961 1.00 79.00 280 GLN A N 1
ATOM 2251 C CA . GLN A 1 280 ? -9.379 -5.850 -6.397 1.00 79.00 280 GLN A CA 1
ATOM 2252 C C . GLN A 1 280 ? -8.778 -7.197 -6.791 1.00 79.00 280 GLN A C 1
ATOM 2254 O O . GLN A 1 280 ? -7.564 -7.395 -6.757 1.00 79.00 280 GLN A O 1
ATOM 2259 N N . ASN A 1 281 ? -9.647 -8.142 -7.150 1.00 60.41 281 ASN A N 1
ATOM 2260 C CA . ASN A 1 281 ? -9.223 -9.254 -7.978 1.00 60.41 281 ASN A CA 1
ATOM 2261 C C . ASN A 1 281 ? -8.662 -8.635 -9.256 1.00 60.41 281 ASN A C 1
ATOM 2263 O O . ASN A 1 281 ? -9.407 -8.019 -10.023 1.00 60.41 281 ASN A O 1
ATOM 2267 N N . GLU A 1 282 ? -7.362 -8.810 -9.489 1.00 48.28 282 GLU A N 1
ATOM 2268 C CA . GLU A 1 282 ? -6.838 -8.730 -10.843 1.00 48.28 282 GLU A CA 1
ATOM 2269 C C . GLU A 1 282 ? -7.752 -9.591 -11.717 1.00 48.28 282 GLU A C 1
ATOM 2271 O O . GLU A 1 282 ? -8.011 -10.757 -11.395 1.00 48.28 282 GLU A O 1
ATOM 2276 N N . LEU A 1 283 ? -8.259 -9.018 -12.810 1.00 36.22 283 LEU A N 1
ATOM 2277 C CA . LEU A 1 283 ? -8.879 -9.795 -13.874 1.00 36.22 283 LEU A CA 1
ATOM 2278 C C . LEU A 1 283 ? -7.769 -10.578 -14.583 1.00 36.22 283 LEU A C 1
ATOM 2280 O O . LEU A 1 283 ? -7.421 -10.310 -15.729 1.00 36.22 283 LEU A O 1
ATOM 2284 N N . ILE A 1 284 ? -7.241 -11.588 -13.887 1.00 36.97 284 ILE A N 1
ATOM 2285 C CA . ILE A 1 284 ? -6.566 -12.740 -14.475 1.00 36.97 284 ILE A CA 1
ATOM 2286 C C . ILE A 1 284 ? -7.661 -13.589 -15.130 1.00 36.97 284 ILE A C 1
ATOM 2288 O O . ILE A 1 284 ? -7.938 -14.731 -14.752 1.00 36.97 284 ILE A O 1
ATOM 2292 N N . GLU A 1 285 ? -8.312 -13.006 -16.135 1.00 30.83 285 GLU A N 1
ATOM 2293 C CA . GLU A 1 285 ? -8.866 -13.812 -17.202 1.00 30.83 285 GLU A CA 1
ATOM 2294 C C . GLU A 1 285 ? -7.691 -14.581 -17.818 1.00 30.83 285 GLU A C 1
ATOM 2296 O O . GLU A 1 285 ? -6.590 -14.049 -17.982 1.00 30.83 285 GLU A O 1
ATOM 2301 N N . LYS A 1 286 ? -7.887 -15.880 -18.058 1.00 33.88 286 LYS A N 1
ATOM 2302 C CA . LYS A 1 286 ? -6.812 -16.809 -18.422 1.00 33.88 286 LYS A CA 1
ATOM 2303 C C . LYS A 1 286 ? -6.251 -16.524 -19.820 1.00 33.88 286 LYS A C 1
ATOM 2305 O O . LYS A 1 286 ? -6.519 -17.271 -20.758 1.00 33.88 286 LYS A O 1
ATOM 2310 N N . VAL A 1 287 ? -5.368 -15.541 -19.934 1.00 30.25 287 VAL A N 1
ATOM 2311 C CA . VAL A 1 287 ? -4.358 -15.499 -20.992 1.00 30.25 287 VAL A CA 1
ATOM 2312 C C . VAL A 1 287 ? -3.068 -16.045 -20.394 1.00 30.25 287 VAL A C 1
ATOM 2314 O O . VAL A 1 287 ? -2.318 -15.346 -19.716 1.00 30.25 287 VAL A O 1
ATOM 2317 N N . VAL A 1 288 ? -2.825 -17.340 -20.615 1.00 40.09 288 VAL A N 1
ATOM 2318 C CA . VAL A 1 288 ? -1.552 -17.978 -20.258 1.00 40.09 288 VAL A CA 1
ATOM 2319 C C . VAL A 1 288 ? -0.485 -17.532 -21.256 1.00 40.09 288 VAL A C 1
ATOM 2321 O O . VAL A 1 288 ? -0.138 -18.240 -22.196 1.00 40.09 288 VAL A O 1
ATOM 2324 N N . THR A 1 289 ? 0.061 -16.350 -21.009 1.00 30.98 289 THR A N 1
ATOM 2325 C CA . THR A 1 289 ? 1.425 -15.986 -21.388 1.00 30.98 289 THR A CA 1
ATOM 2326 C C . THR A 1 289 ? 2.079 -15.443 -20.124 1.00 30.98 289 THR A C 1
ATOM 2328 O O . THR A 1 289 ? 1.681 -14.363 -19.680 1.00 30.98 289 THR A O 1
ATOM 2331 N N . PRO A 1 290 ? 3.015 -16.171 -19.487 1.00 34.94 290 PRO A N 1
ATOM 2332 C CA . PRO A 1 290 ? 3.700 -15.647 -18.320 1.00 34.94 290 PRO A CA 1
ATOM 2333 C C . PRO A 1 290 ? 4.510 -14.427 -18.755 1.00 34.94 290 PRO A C 1
ATOM 2335 O O . PRO A 1 290 ? 5.518 -14.551 -19.446 1.00 34.94 290 PRO A O 1
ATOM 2338 N N . ILE A 1 291 ? 4.064 -13.243 -18.339 1.00 37.19 291 ILE A N 1
ATOM 2339 C CA . ILE A 1 291 ? 4.949 -12.089 -18.253 1.00 37.19 291 ILE A CA 1
ATOM 2340 C C . ILE A 1 291 ? 5.833 -12.381 -17.044 1.00 37.19 291 ILE A C 1
ATOM 2342 O O . ILE A 1 291 ? 5.483 -12.065 -15.907 1.00 37.19 291 ILE A O 1
ATOM 2346 N N . GLU A 1 292 ? 6.937 -13.083 -17.288 1.00 40.69 292 GLU A N 1
ATOM 2347 C CA . GLU A 1 292 ? 8.021 -13.186 -16.322 1.00 40.69 292 GLU A CA 1
ATOM 2348 C C . GLU A 1 292 ? 8.477 -11.754 -16.027 1.00 40.69 292 GLU A C 1
ATOM 2350 O O . GLU A 1 292 ? 9.042 -11.088 -16.894 1.00 40.69 292 GLU A O 1
ATOM 2355 N N . GLU A 1 293 ? 8.195 -11.251 -14.818 1.00 45.00 293 GLU A N 1
ATOM 2356 C CA . GLU A 1 293 ? 8.888 -10.062 -14.331 1.00 45.00 293 GLU A CA 1
ATOM 2357 C C . GLU A 1 293 ? 10.377 -10.379 -14.375 1.00 45.00 293 GLU A C 1
ATOM 2359 O O . GLU A 1 293 ? 10.851 -11.283 -13.678 1.00 45.00 293 GLU A O 1
ATOM 2364 N N . ASP A 1 294 ? 11.100 -9.677 -15.244 1.00 53.94 294 ASP A N 1
ATOM 2365 C CA . ASP A 1 294 ? 12.487 -9.999 -15.510 1.00 53.94 294 ASP A CA 1
ATOM 2366 C C . ASP A 1 294 ? 13.360 -9.462 -14.374 1.00 53.94 294 ASP A C 1
ATOM 2368 O O . ASP A 1 294 ? 13.854 -8.335 -14.401 1.00 53.94 294 ASP A O 1
ATOM 2372 N N . VAL A 1 295 ? 13.456 -10.253 -13.301 1.00 60.81 295 VAL A N 1
ATOM 2373 C CA . VAL A 1 295 ? 14.165 -9.880 -12.076 1.00 60.81 295 VAL A CA 1
ATOM 2374 C C . VAL A 1 295 ? 15.648 -9.728 -12.400 1.00 60.81 295 VAL A C 1
ATOM 2376 O O . VAL A 1 295 ? 16.382 -10.713 -12.469 1.00 60.81 295 VAL A O 1
ATOM 2379 N N . GLU A 1 296 ? 16.095 -8.487 -12.583 1.00 69.81 296 GLU A N 1
ATOM 2380 C CA . GLU A 1 296 ? 17.504 -8.177 -12.805 1.00 69.81 296 GLU A CA 1
ATOM 2381 C C . GLU A 1 296 ? 18.308 -8.301 -11.503 1.00 69.81 296 GLU A C 1
ATOM 2383 O O . GLU A 1 296 ? 18.030 -7.626 -10.508 1.00 69.81 296 GLU A O 1
ATOM 2388 N N . VAL A 1 297 ? 19.348 -9.139 -11.510 1.00 61.06 297 VAL A N 1
ATOM 2389 C CA . VAL A 1 297 ? 20.286 -9.287 -10.387 1.00 61.06 297 VAL A CA 1
ATOM 2390 C C . VAL A 1 297 ? 21.701 -8.958 -10.869 1.00 61.06 297 VAL A C 1
ATOM 2392 O O . VAL A 1 297 ? 22.219 -9.660 -11.740 1.00 61.06 297 VAL A O 1
ATOM 2395 N N . PRO A 1 298 ? 22.372 -7.921 -10.326 1.00 64.12 298 PRO A N 1
ATOM 2396 C CA . PRO A 1 298 ? 23.699 -7.534 -10.792 1.00 64.12 298 PRO A CA 1
ATOM 2397 C C . PRO A 1 298 ? 24.737 -8.656 -10.651 1.00 64.12 298 PRO A C 1
ATOM 2399 O O . PRO A 1 298 ? 24.860 -9.277 -9.592 1.00 64.12 298 PRO A O 1
ATOM 2402 N N . PHE A 1 299 ? 25.576 -8.829 -11.679 1.00 61.81 299 PHE A N 1
ATOM 2403 C CA . PHE A 1 299 ? 26.682 -9.805 -11.729 1.00 61.81 299 PHE A CA 1
ATOM 2404 C C . PHE A 1 299 ? 27.663 -9.704 -10.538 1.00 61.81 299 PHE A C 1
ATOM 2406 O O . PHE A 1 299 ? 28.389 -10.646 -10.210 1.00 61.81 299 PHE A O 1
ATOM 2413 N N . ALA A 1 300 ? 27.685 -8.558 -9.852 1.00 52.56 300 ALA A N 1
ATOM 2414 C CA . ALA A 1 300 ? 28.449 -8.355 -8.629 1.00 52.56 300 ALA A CA 1
ATOM 2415 C C . ALA A 1 300 ? 27.995 -9.263 -7.467 1.00 52.56 300 ALA A C 1
ATOM 2417 O O . ALA A 1 300 ? 28.860 -9.813 -6.786 1.00 52.56 300 ALA A O 1
ATOM 2418 N N . VAL A 1 301 ? 26.679 -9.443 -7.278 1.00 56.72 301 VAL A N 1
ATOM 2419 C CA . VAL A 1 301 ? 26.051 -9.955 -6.037 1.00 56.72 301 VAL A CA 1
ATOM 2420 C C . VAL A 1 301 ? 25.228 -11.242 -6.212 1.00 56.72 301 VAL A C 1
ATOM 2422 O O . VAL A 1 301 ? 24.628 -11.723 -5.253 1.00 56.72 301 VAL A O 1
ATOM 2425 N N . ILE A 1 302 ? 25.176 -11.791 -7.426 1.00 61.47 302 ILE A N 1
ATOM 2426 C CA . ILE A 1 302 ? 24.381 -12.980 -7.756 1.00 61.47 302 ILE A CA 1
ATOM 2427 C C . ILE A 1 302 ? 24.954 -14.281 -7.153 1.00 61.47 302 ILE A C 1
ATOM 2429 O O . ILE A 1 302 ? 26.163 -14.528 -7.176 1.00 61.47 302 ILE A O 1
ATOM 2433 N N . GLU A 1 303 ? 24.069 -15.138 -6.633 1.00 68.88 303 GLU A N 1
ATOM 2434 C CA . GLU A 1 303 ? 24.403 -16.430 -6.006 1.00 68.88 303 GLU A CA 1
ATOM 2435 C C . GLU A 1 303 ? 25.008 -17.443 -6.995 1.00 68.88 303 GLU A C 1
ATOM 2437 O O . GLU A 1 303 ? 25.874 -18.230 -6.608 1.00 68.88 303 GLU A O 1
ATOM 2442 N N . GLN A 1 304 ? 24.565 -17.426 -8.257 1.00 80.31 304 GLN A N 1
ATOM 2443 C CA . GLN A 1 304 ? 25.144 -18.182 -9.372 1.00 80.31 304 GLN A CA 1
ATOM 2444 C C . GLN A 1 304 ? 25.208 -17.283 -10.611 1.00 80.31 304 GLN A C 1
ATOM 2446 O O . GLN A 1 304 ? 24.171 -16.895 -11.151 1.00 80.31 304 GLN A O 1
ATOM 2451 N N . VAL A 1 305 ? 26.413 -16.938 -11.060 1.00 85.69 305 VAL A N 1
ATOM 2452 C CA . VAL A 1 305 ? 26.622 -16.156 -12.288 1.00 85.69 305 VAL A CA 1
ATOM 2453 C C . VAL A 1 305 ? 26.175 -16.917 -13.545 1.00 85.69 305 VAL A C 1
ATOM 2455 O O . VAL A 1 305 ? 26.157 -18.149 -13.536 1.00 85.69 305 VAL A O 1
ATOM 2458 N N . PRO A 1 306 ? 25.876 -16.213 -14.653 1.00 90.75 306 PRO A N 1
ATOM 2459 C CA . PRO A 1 306 ? 25.832 -16.837 -15.967 1.00 90.75 306 PRO A CA 1
ATOM 2460 C C . PRO A 1 306 ? 27.163 -17.524 -16.295 1.00 90.75 306 PRO A C 1
ATOM 2462 O O . PRO A 1 306 ? 28.226 -17.003 -15.950 1.00 90.75 306 PRO A O 1
ATOM 2465 N N . ILE A 1 307 ? 27.103 -18.679 -16.959 1.00 92.62 307 ILE A N 1
ATOM 2466 C CA . ILE A 1 307 ? 28.283 -19.499 -17.274 1.00 92.62 307 ILE A CA 1
ATOM 2467 C C . ILE A 1 307 ? 28.513 -19.498 -18.784 1.00 92.62 307 ILE A C 1
ATOM 2469 O O . ILE A 1 307 ? 27.671 -19.981 -19.545 1.00 92.62 307 ILE A O 1
ATOM 2473 N N . TYR A 1 308 ? 29.659 -18.970 -19.213 1.00 93.44 308 TYR A N 1
ATOM 2474 C CA . TYR A 1 308 ? 30.110 -19.061 -20.603 1.00 93.44 308 TYR A CA 1
ATOM 2475 C C . TYR A 1 308 ? 30.454 -20.522 -20.973 1.00 93.44 308 TYR A C 1
ATOM 2477 O O . TYR A 1 308 ? 31.023 -21.219 -20.130 1.00 93.44 308 TYR A O 1
ATOM 2485 N N . PRO A 1 309 ? 30.169 -21.000 -22.203 1.00 93.56 309 PRO A N 1
ATOM 2486 C CA . PRO A 1 309 ? 30.511 -22.364 -22.622 1.00 93.56 309 PRO A CA 1
ATOM 2487 C C . PRO A 1 309 ? 31.999 -22.700 -22.425 1.00 93.56 309 PRO A C 1
ATOM 2489 O O . PRO A 1 309 ? 32.869 -22.040 -22.996 1.00 93.56 309 PRO A O 1
ATOM 2492 N N . GLY A 1 310 ? 32.296 -23.728 -21.626 1.00 88.94 310 GLY A N 1
ATOM 2493 C CA . GLY A 1 310 ? 33.657 -24.097 -21.210 1.00 88.94 310 GLY A CA 1
ATOM 2494 C C . GLY A 1 310 ? 34.066 -23.623 -19.805 1.00 88.94 310 GLY A C 1
ATOM 2495 O O . GLY A 1 310 ? 35.201 -23.865 -19.399 1.00 88.94 310 GLY A O 1
ATOM 2496 N N . CYS A 1 311 ? 33.174 -22.958 -19.061 1.00 91.00 311 CYS A N 1
ATOM 2497 C CA . CYS A 1 311 ? 33.372 -22.546 -17.662 1.00 91.00 311 CYS A CA 1
ATOM 2498 C C . CYS A 1 311 ? 32.530 -23.364 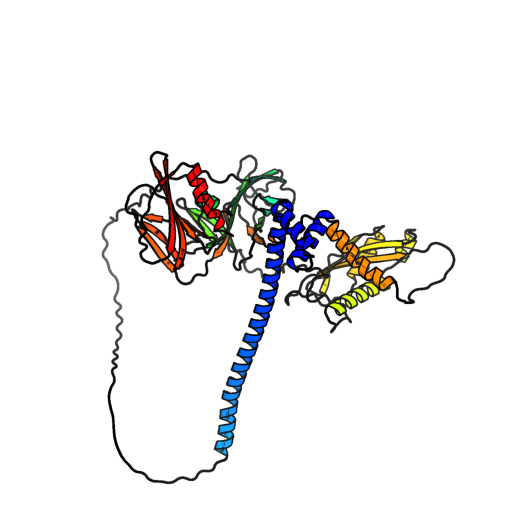-16.657 1.00 91.00 311 CYS A C 1
ATOM 2500 O O . CYS A 1 311 ? 32.257 -22.906 -15.544 1.00 91.00 311 CYS A O 1
ATOM 2502 N N . GLU A 1 312 ? 32.071 -24.556 -17.044 1.00 91.31 312 GLU A N 1
ATOM 2503 C CA . GLU A 1 312 ? 31.218 -25.420 -16.227 1.00 91.31 312 GLU A CA 1
ATOM 2504 C C . GLU A 1 312 ? 31.953 -26.041 -15.024 1.00 91.31 312 GLU A C 1
ATOM 2506 O O . GLU A 1 312 ? 33.167 -26.223 -15.026 1.00 91.31 312 GLU A O 1
ATOM 2511 N N . ASN A 1 313 ? 31.187 -26.439 -14.000 1.00 88.88 313 ASN A N 1
ATOM 2512 C CA . ASN A 1 313 ? 31.662 -27.158 -12.803 1.00 88.88 313 ASN A CA 1
ATOM 2513 C C . ASN A 1 313 ? 32.677 -26.405 -11.914 1.00 88.88 313 ASN A C 1
ATOM 2515 O O . ASN A 1 313 ? 33.324 -27.014 -11.063 1.00 88.88 313 ASN A O 1
ATOM 2519 N N . LEU A 1 314 ? 32.779 -25.083 -12.064 1.00 83.88 314 LEU A N 1
ATOM 2520 C CA . LEU A 1 314 ? 33.576 -24.195 -11.213 1.00 83.88 314 LEU A CA 1
ATOM 2521 C C . LEU A 1 314 ? 32.764 -23.661 -10.017 1.00 83.88 314 LEU A C 1
ATOM 2523 O O . LEU A 1 314 ? 31.531 -23.607 -10.063 1.00 83.88 314 LEU A O 1
ATOM 2527 N N . THR A 1 315 ? 33.428 -23.207 -8.945 1.00 82.81 315 THR A N 1
ATOM 2528 C CA . THR A 1 315 ? 32.731 -22.449 -7.885 1.00 82.81 315 THR A CA 1
ATOM 2529 C C . THR A 1 315 ? 32.233 -21.103 -8.422 1.00 82.81 315 THR A C 1
ATOM 2531 O O . THR A 1 315 ? 32.787 -20.583 -9.385 1.00 82.81 315 THR A O 1
ATOM 2534 N N . ASN A 1 316 ? 31.228 -20.472 -7.794 1.00 74.00 316 ASN A N 1
ATOM 2535 C CA . ASN A 1 316 ? 30.670 -19.199 -8.295 1.00 74.00 316 ASN A CA 1
ATOM 2536 C C . ASN A 1 316 ? 31.741 -18.100 -8.491 1.00 74.00 316 ASN A C 1
ATOM 2538 O O . ASN A 1 316 ? 31.670 -17.330 -9.443 1.00 74.00 316 ASN A O 1
ATOM 2542 N N . SER A 1 317 ? 32.769 -18.057 -7.634 1.00 75.56 317 SER A N 1
ATOM 2543 C CA . SER A 1 317 ? 33.891 -17.110 -7.752 1.00 75.56 317 SER A CA 1
ATOM 2544 C C . SER A 1 317 ? 34.781 -17.399 -8.973 1.00 75.56 317 SER A C 1
ATOM 2546 O O . SER A 1 317 ? 35.132 -16.499 -9.736 1.00 75.56 317 SER A O 1
ATOM 2548 N N . GLU A 1 318 ? 35.104 -18.672 -9.203 1.00 80.81 318 GLU A N 1
ATOM 2549 C CA . GLU A 1 318 ? 35.922 -19.117 -10.336 1.00 80.81 318 GLU A CA 1
ATOM 2550 C C . GLU A 1 318 ? 35.152 -19.029 -11.661 1.00 80.81 318 GLU A C 1
ATOM 2552 O O . GLU A 1 318 ? 35.698 -18.548 -12.650 1.00 80.81 318 GLU A O 1
ATOM 2557 N N . ALA A 1 319 ? 33.868 -19.402 -11.669 1.00 79.19 319 ALA A N 1
ATOM 2558 C CA . ALA A 1 319 ? 32.962 -19.274 -12.809 1.00 79.19 319 ALA A CA 1
ATOM 2559 C C . ALA A 1 319 ? 32.789 -17.808 -13.233 1.00 79.19 319 ALA A C 1
ATOM 2561 O O . ALA A 1 319 ? 32.828 -17.500 -14.426 1.00 79.19 319 ALA A O 1
ATOM 2562 N N . LYS A 1 320 ? 32.663 -16.887 -12.264 1.00 77.38 320 LYS A N 1
ATOM 2563 C CA . LYS A 1 320 ? 32.590 -15.433 -12.491 1.00 77.38 320 LYS A CA 1
ATOM 2564 C C . LYS A 1 320 ? 33.819 -14.923 -13.234 1.00 77.38 320 LYS A C 1
ATOM 2566 O O . LYS A 1 320 ? 33.695 -14.185 -14.213 1.00 77.38 320 LYS A O 1
ATOM 2571 N N . LYS A 1 321 ? 35.000 -15.360 -12.798 1.00 81.81 321 LYS A N 1
ATOM 2572 C CA . LYS A 1 321 ? 36.275 -15.025 -13.429 1.00 81.81 321 LYS A CA 1
ATOM 2573 C C . LYS A 1 321 ? 36.417 -15.670 -14.814 1.00 81.81 321 LYS A C 1
ATOM 2575 O O . LYS A 1 321 ? 36.677 -14.951 -15.771 1.00 81.81 321 LYS A O 1
ATOM 2580 N N . CYS A 1 322 ? 36.172 -16.974 -14.938 1.00 86.00 322 CYS A N 1
ATOM 2581 C CA . CYS A 1 322 ? 36.257 -17.710 -16.202 1.00 86.00 322 CYS A CA 1
ATOM 2582 C C . CYS A 1 322 ? 35.330 -17.114 -17.273 1.00 86.00 322 CYS A C 1
ATOM 2584 O O . CYS A 1 322 ? 35.780 -16.809 -18.373 1.00 86.00 322 CYS A O 1
ATOM 2586 N N . THR A 1 323 ? 34.064 -16.846 -16.932 1.00 84.62 323 THR A N 1
ATOM 2587 C CA . THR A 1 323 ? 33.093 -16.199 -17.833 1.00 84.62 323 THR A CA 1
ATOM 2588 C C . THR A 1 323 ? 33.580 -14.820 -18.282 1.00 84.62 323 THR A C 1
ATOM 2590 O O . THR A 1 323 ? 33.521 -14.499 -19.467 1.00 84.62 323 THR A O 1
ATOM 2593 N N . THR A 1 324 ? 34.136 -14.025 -17.362 1.00 81.56 324 THR A N 1
ATOM 2594 C CA . THR A 1 324 ? 34.697 -12.698 -17.674 1.00 81.56 324 THR A CA 1
ATOM 2595 C C . THR A 1 324 ? 35.893 -12.785 -18.629 1.00 81.56 324 THR A C 1
ATOM 2597 O O . THR A 1 324 ? 35.968 -12.034 -19.606 1.00 81.56 324 THR A O 1
ATOM 2600 N N . GLU A 1 325 ? 36.820 -13.713 -18.376 1.00 84.62 325 GLU A N 1
ATOM 2601 C CA . GLU A 1 325 ? 38.004 -13.961 -19.209 1.00 84.62 325 GLU A CA 1
ATOM 2602 C C . GLU A 1 325 ? 37.611 -14.494 -20.602 1.00 84.62 325 GLU A C 1
ATOM 2604 O O . GLU A 1 325 ? 38.138 -14.024 -21.613 1.00 84.62 325 GLU A O 1
ATOM 2609 N N . ALA A 1 326 ? 36.638 -15.408 -20.680 1.00 87.12 326 ALA A N 1
ATOM 2610 C CA . ALA A 1 326 ? 36.169 -16.012 -21.926 1.00 87.12 326 ALA A CA 1
ATOM 2611 C C . ALA A 1 326 ? 35.431 -15.015 -22.836 1.00 87.12 326 ALA A C 1
ATOM 2613 O O . ALA A 1 326 ? 35.752 -14.930 -24.023 1.00 87.12 326 ALA A O 1
ATOM 2614 N N . ILE A 1 327 ? 34.520 -14.199 -22.284 1.00 86.06 327 ILE A N 1
ATOM 2615 C CA . ILE A 1 327 ? 33.861 -13.105 -23.021 1.00 86.06 327 ILE A CA 1
ATOM 2616 C C . ILE A 1 327 ? 34.912 -12.114 -23.541 1.00 86.06 327 ILE A C 1
ATOM 2618 O O . ILE A 1 327 ? 34.894 -11.749 -24.716 1.00 86.06 327 ILE A O 1
ATOM 2622 N N . SER A 1 328 ? 35.869 -11.718 -22.694 1.00 84.69 328 SER A N 1
ATOM 2623 C CA . SER A 1 328 ? 36.931 -10.778 -23.081 1.00 84.69 328 SER A CA 1
ATOM 2624 C C . SER A 1 328 ? 37.782 -11.321 -24.234 1.00 84.69 328 SER A C 1
ATOM 2626 O O . SER A 1 328 ? 38.059 -10.597 -25.190 1.00 84.69 328 SER A O 1
ATOM 2628 N N . LYS A 1 329 ? 38.147 -12.609 -24.184 1.00 86.00 329 LYS A N 1
ATOM 2629 C CA . LYS A 1 329 ? 38.893 -13.299 -25.246 1.00 86.00 329 LYS A CA 1
ATOM 2630 C C . LYS A 1 329 ? 38.086 -13.417 -26.542 1.00 86.00 329 LYS A C 1
ATOM 2632 O O . LYS A 1 329 ? 38.647 -13.228 -27.622 1.00 86.00 329 LYS A O 1
ATOM 2637 N N . TYR A 1 330 ? 36.788 -13.712 -26.452 1.00 91.12 330 TYR A N 1
ATOM 2638 C CA . TYR A 1 330 ? 35.907 -13.769 -27.618 1.00 91.12 330 TYR A CA 1
ATOM 2639 C C . TYR A 1 330 ? 35.854 -12.413 -28.327 1.00 91.12 330 TYR A C 1
ATOM 2641 O O . TYR A 1 330 ? 36.091 -12.350 -29.531 1.00 91.12 330 TYR A O 1
ATOM 2649 N N . VAL A 1 331 ? 35.635 -11.327 -27.578 1.00 87.62 331 VAL A N 1
ATOM 2650 C CA . VAL A 1 331 ? 35.600 -9.965 -28.130 1.00 87.62 331 VAL A CA 1
ATOM 2651 C C . VAL A 1 331 ? 36.933 -9.603 -28.789 1.00 87.62 331 VAL A C 1
ATOM 2653 O O . VAL A 1 331 ? 36.936 -9.196 -29.944 1.00 87.62 331 VAL A O 1
ATOM 2656 N N . GLN A 1 332 ? 38.067 -9.845 -28.122 1.00 83.75 332 GLN A N 1
ATOM 2657 C CA . GLN A 1 332 ? 39.404 -9.611 -28.696 1.00 83.75 332 GLN A CA 1
ATOM 2658 C C . GLN A 1 332 ? 39.656 -10.370 -30.009 1.00 83.75 332 GLN A C 1
ATOM 2660 O O . GLN A 1 332 ? 40.412 -9.892 -30.846 1.00 83.75 332 GLN A O 1
ATOM 2665 N N . SER A 1 333 ? 39.040 -11.542 -30.192 1.00 87.69 333 SER A N 1
ATOM 2666 C CA . SER A 1 333 ? 39.243 -12.382 -31.382 1.00 87.69 333 SER A CA 1
ATOM 2667 C C . SER A 1 333 ? 38.295 -12.047 -32.543 1.00 87.69 333 SER A C 1
ATOM 2669 O O . SER A 1 333 ? 38.529 -12.506 -33.656 1.00 87.69 333 SER A O 1
ATOM 2671 N N . ASN A 1 334 ? 37.214 -11.299 -32.288 1.00 90.50 334 ASN A N 1
ATOM 2672 C CA . ASN A 1 334 ? 36.133 -11.052 -33.254 1.00 90.50 334 ASN A CA 1
ATOM 2673 C C . ASN A 1 334 ? 35.897 -9.563 -33.567 1.00 90.50 334 ASN A C 1
ATOM 2675 O O . ASN A 1 334 ? 35.106 -9.272 -34.465 1.00 90.50 334 ASN A O 1
ATOM 2679 N N . PHE A 1 335 ? 36.546 -8.646 -32.839 1.00 90.94 335 PHE A N 1
ATOM 2680 C CA . PHE A 1 335 ? 36.431 -7.197 -33.012 1.00 90.94 335 PHE A CA 1
ATOM 2681 C C . PHE A 1 335 ? 37.408 -6.668 -34.072 1.00 90.94 335 PHE A C 1
ATOM 2683 O O . PHE A 1 335 ? 38.622 -6.844 -33.964 1.00 90.94 335 PHE A O 1
ATOM 2690 N N . ASN A 1 336 ? 36.880 -5.984 -35.082 1.00 89.38 336 ASN A N 1
ATOM 2691 C CA . ASN A 1 336 ? 37.628 -5.424 -36.198 1.00 89.38 336 ASN A CA 1
ATOM 2692 C C . ASN A 1 336 ? 38.269 -4.073 -35.838 1.00 89.38 336 ASN A C 1
ATOM 2694 O O . ASN A 1 336 ? 37.669 -3.007 -35.983 1.00 89.38 336 ASN A O 1
ATOM 2698 N N . THR A 1 337 ? 39.534 -4.106 -35.419 1.00 85.62 337 THR A N 1
ATOM 2699 C CA . THR A 1 337 ? 40.307 -2.899 -35.086 1.00 85.62 337 THR A CA 1
ATOM 2700 C C . THR A 1 337 ? 40.651 -2.016 -36.291 1.00 85.62 337 THR A C 1
ATOM 2702 O O . THR A 1 337 ? 40.999 -0.852 -36.098 1.00 85.62 337 THR A O 1
ATOM 2705 N N . GLU A 1 338 ? 40.545 -2.519 -37.528 1.00 85.31 338 GLU A N 1
ATOM 2706 C CA . GLU A 1 338 ? 40.888 -1.745 -38.733 1.00 85.31 338 GLU A CA 1
ATOM 2707 C C . GLU A 1 338 ? 39.882 -0.619 -39.014 1.00 85.31 338 GLU A C 1
ATOM 2709 O O . GLU A 1 338 ? 40.243 0.372 -39.645 1.00 85.31 338 GLU A O 1
ATOM 2714 N N . ILE A 1 339 ? 38.656 -0.713 -38.479 1.00 86.88 339 ILE A N 1
ATOM 2715 C CA . ILE A 1 339 ? 37.640 0.352 -38.551 1.00 86.88 339 ILE A CA 1
ATOM 2716 C C . ILE A 1 339 ? 38.220 1.675 -38.038 1.00 86.88 339 ILE A C 1
ATOM 2718 O O . ILE A 1 339 ? 38.145 2.696 -38.715 1.00 86.88 339 ILE A O 1
ATOM 2722 N N . ALA A 1 340 ? 38.908 1.644 -36.894 1.00 81.50 340 ALA A N 1
ATOM 2723 C CA . ALA A 1 340 ? 39.505 2.842 -36.315 1.00 81.50 340 ALA A CA 1
ATOM 2724 C C . ALA A 1 340 ? 40.615 3.448 -37.196 1.00 81.50 340 ALA A C 1
ATOM 2726 O O . ALA A 1 340 ? 40.746 4.668 -37.249 1.00 81.50 340 ALA A O 1
ATOM 2727 N N . LYS A 1 341 ? 41.381 2.621 -37.926 1.00 81.06 341 LYS A N 1
ATOM 2728 C CA . LYS A 1 341 ? 42.400 3.102 -38.877 1.00 81.06 341 LYS A CA 1
ATOM 2729 C C . LYS A 1 341 ? 41.765 3.748 -40.106 1.00 81.06 341 LYS A C 1
ATOM 2731 O O . LYS A 1 341 ? 42.225 4.800 -40.538 1.00 81.06 341 LYS A O 1
ATOM 2736 N N . ASN A 1 342 ? 40.700 3.147 -40.641 1.00 83.75 342 ASN A N 1
ATOM 2737 C CA . ASN A 1 342 ? 39.965 3.677 -41.794 1.00 83.75 342 ASN A CA 1
ATOM 2738 C C . ASN A 1 342 ? 39.321 5.041 -41.491 1.00 83.75 342 ASN A C 1
ATOM 2740 O O . ASN A 1 342 ? 39.267 5.902 -42.363 1.00 83.75 342 ASN A O 1
ATOM 2744 N N . LEU A 1 343 ? 38.904 5.253 -40.239 1.00 84.19 343 LEU A N 1
ATOM 2745 C CA . LEU A 1 343 ? 38.388 6.523 -39.716 1.00 84.19 343 LEU A CA 1
ATOM 2746 C C . LEU A 1 343 ? 39.491 7.538 -39.347 1.00 84.19 343 LEU A C 1
ATOM 2748 O O . LEU A 1 343 ? 39.194 8.630 -38.871 1.00 84.19 343 LEU A O 1
ATOM 2752 N N . GLY A 1 344 ? 40.773 7.194 -39.525 1.00 82.06 344 GLY A N 1
ATOM 2753 C CA . GLY A 1 344 ? 41.904 8.059 -39.172 1.00 82.06 344 GLY A CA 1
ATOM 2754 C C . GLY A 1 344 ? 42.101 8.274 -37.664 1.00 82.06 344 GLY A C 1
ATOM 2755 O O . GLY A 1 344 ? 42.819 9.193 -37.264 1.00 82.06 344 GLY A O 1
ATOM 2756 N N . LEU A 1 345 ? 41.482 7.447 -36.815 1.00 81.69 345 LEU A N 1
ATOM 2757 C CA . LEU A 1 345 ? 41.650 7.512 -35.365 1.00 81.69 345 LEU A CA 1
ATOM 2758 C C . LEU A 1 345 ? 43.052 7.024 -34.980 1.00 81.69 345 LEU A C 1
ATOM 2760 O O . LEU A 1 345 ? 43.586 6.084 -35.563 1.00 81.69 345 LEU A O 1
ATOM 2764 N N . THR A 1 346 ? 43.646 7.645 -33.963 1.00 82.44 346 THR A N 1
ATOM 2765 C CA . THR A 1 346 ? 44.998 7.315 -33.485 1.00 82.44 346 THR A CA 1
ATOM 2766 C C . THR A 1 346 ? 45.025 7.129 -31.970 1.00 82.44 346 THR A C 1
ATOM 2768 O O . THR A 1 346 ? 44.132 7.589 -31.250 1.00 82.44 346 THR A O 1
ATOM 2771 N N . GLY A 1 347 ? 46.042 6.422 -31.474 1.00 83.62 347 GLY A N 1
ATOM 2772 C CA . GLY A 1 347 ? 46.250 6.198 -30.045 1.00 83.62 347 GLY A CA 1
ATOM 2773 C C . GLY A 1 347 ? 45.170 5.329 -29.396 1.00 83.62 347 GLY A C 1
ATOM 2774 O O . GLY A 1 347 ? 44.515 4.507 -30.041 1.00 83.62 347 GLY A O 1
ATOM 2775 N N . ARG A 1 348 ? 45.008 5.480 -28.079 1.00 82.44 348 ARG A N 1
ATOM 2776 C CA . ARG A 1 348 ? 44.184 4.593 -27.248 1.00 82.44 348 ARG A CA 1
ATOM 2777 C C . ARG A 1 348 ? 42.683 4.880 -27.366 1.00 82.44 348 ARG A C 1
ATOM 2779 O O . ARG A 1 348 ? 42.176 5.823 -26.760 1.00 82.44 348 ARG A O 1
ATOM 2786 N N . GLN A 1 349 ? 41.961 3.991 -28.040 1.00 81.06 349 GLN A N 1
ATOM 2787 C CA . GLN A 1 349 ? 40.503 4.011 -28.142 1.00 81.06 349 GLN A CA 1
ATOM 2788 C C . GLN A 1 349 ? 39.847 3.258 -26.971 1.00 81.06 349 GLN A C 1
ATOM 2790 O O . GLN A 1 349 ? 40.386 2.280 -26.442 1.00 81.06 349 GLN A O 1
ATOM 2795 N N . ARG A 1 350 ? 38.665 3.718 -26.543 1.00 79.25 350 ARG A N 1
ATOM 2796 C CA . ARG A 1 350 ? 37.845 3.070 -25.506 1.00 79.25 350 ARG A CA 1
ATOM 2797 C C . ARG A 1 350 ? 36.378 3.073 -25.916 1.00 79.25 350 ARG A C 1
ATOM 2799 O O . ARG A 1 350 ? 35.801 4.133 -26.132 1.00 79.25 350 ARG A O 1
ATOM 2806 N N . ILE A 1 351 ? 35.768 1.898 -25.853 1.00 77.81 351 ILE A N 1
ATOM 2807 C CA . ILE A 1 351 ? 34.335 1.676 -26.029 1.00 77.81 351 ILE A CA 1
ATOM 2808 C C . ILE A 1 351 ? 33.792 1.116 -24.713 1.00 77.81 351 ILE A C 1
ATOM 2810 O O . ILE A 1 351 ? 34.419 0.264 -24.083 1.00 77.81 351 ILE A O 1
ATOM 2814 N N . ASN A 1 352 ? 32.639 1.599 -24.261 1.00 68.56 352 ASN A N 1
ATOM 2815 C CA . ASN A 1 352 ? 31.952 1.055 -23.091 1.00 68.56 352 ASN A CA 1
ATOM 2816 C C . ASN A 1 352 ? 30.709 0.315 -23.580 1.00 68.56 352 ASN A C 1
ATOM 2818 O O . ASN A 1 352 ? 29.830 0.955 -24.147 1.00 68.56 352 ASN A O 1
ATOM 2822 N N . VAL A 1 353 ? 30.626 -0.995 -23.361 1.00 69.12 353 VAL A N 1
ATOM 2823 C CA . VAL A 1 353 ? 29.445 -1.791 -23.720 1.00 69.12 353 VAL A CA 1
ATOM 2824 C C . VAL A 1 353 ? 28.686 -2.185 -22.462 1.00 69.12 353 VAL A C 1
ATOM 2826 O O . VAL A 1 353 ? 29.290 -2.625 -21.485 1.00 69.12 353 VAL A O 1
ATOM 2829 N N . ILE A 1 354 ? 27.364 -2.064 -22.503 1.00 70.88 354 ILE A N 1
ATOM 2830 C CA . ILE A 1 354 ? 26.430 -2.622 -21.526 1.00 70.88 354 ILE A CA 1
ATOM 2831 C C . ILE A 1 354 ? 25.494 -3.574 -22.275 1.00 70.88 354 ILE A C 1
ATOM 2833 O O . ILE A 1 354 ? 25.046 -3.259 -23.372 1.00 70.88 354 ILE A O 1
ATOM 2837 N N . PHE A 1 355 ? 25.213 -4.738 -21.701 1.00 81.56 355 PHE A N 1
ATOM 2838 C CA . PHE A 1 355 ? 24.249 -5.704 -22.232 1.00 81.56 355 PHE A CA 1
ATOM 2839 C C . PHE A 1 355 ? 23.651 -6.531 -21.092 1.00 81.56 355 PHE A C 1
ATOM 2841 O O . PHE A 1 355 ? 24.106 -6.448 -19.951 1.00 81.56 355 PHE A O 1
ATOM 2848 N N . ARG A 1 356 ? 22.636 -7.341 -21.383 1.00 82.81 356 ARG A N 1
ATOM 2849 C CA . ARG A 1 356 ? 22.024 -8.269 -20.424 1.00 82.81 356 ARG A CA 1
ATOM 2850 C C . ARG A 1 356 ? 22.146 -9.699 -20.908 1.00 82.81 356 ARG A C 1
ATOM 2852 O O . ARG A 1 356 ? 21.978 -9.959 -22.093 1.00 82.81 356 ARG A O 1
ATOM 2859 N N . ILE A 1 357 ? 22.388 -10.627 -19.989 1.00 85.81 357 ILE A N 1
ATOM 2860 C CA . ILE A 1 357 ? 22.229 -12.063 -20.232 1.00 85.81 357 ILE A CA 1
ATOM 2861 C C . ILE A 1 357 ? 20.899 -12.463 -19.607 1.00 85.81 3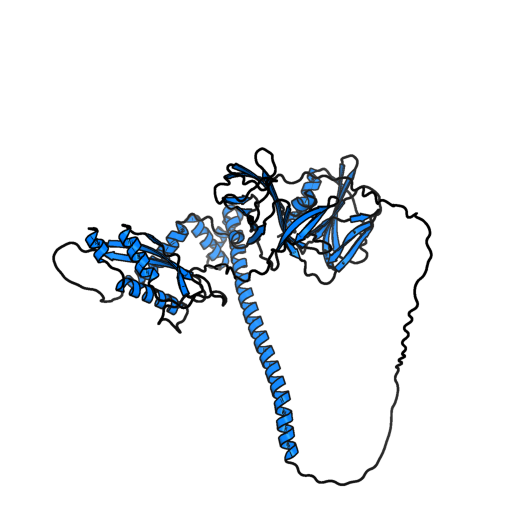57 ILE A C 1
ATOM 2863 O O . ILE A 1 357 ? 20.747 -12.356 -18.389 1.00 85.81 357 ILE A O 1
ATOM 2867 N N . ASN A 1 358 ? 19.931 -12.862 -20.430 1.00 83.75 358 ASN A N 1
ATOM 2868 C CA . ASN A 1 358 ? 18.571 -13.090 -19.957 1.00 83.75 358 ASN A CA 1
ATOM 2869 C C . ASN A 1 358 ? 18.368 -14.465 -19.293 1.00 83.75 358 ASN A C 1
ATOM 2871 O O . ASN A 1 358 ? 19.264 -15.311 -19.298 1.00 83.75 358 ASN A O 1
ATOM 2875 N N . GLN A 1 359 ? 17.166 -14.721 -18.771 1.00 84.06 359 GLN A N 1
ATOM 2876 C CA . GLN A 1 359 ? 16.786 -16.003 -18.146 1.00 84.06 359 GLN A CA 1
ATOM 2877 C C . GLN A 1 359 ? 16.949 -17.231 -19.064 1.00 84.06 359 GLN A C 1
ATOM 2879 O O . GLN A 1 359 ? 17.097 -18.353 -18.582 1.00 84.06 359 GLN A O 1
ATOM 2884 N N . ASN A 1 360 ? 16.978 -17.026 -20.386 1.00 86.81 360 ASN A N 1
ATOM 2885 C CA . ASN A 1 360 ? 17.250 -18.066 -21.376 1.00 86.81 360 ASN A CA 1
ATOM 2886 C C . ASN A 1 360 ? 18.747 -18.230 -21.691 1.00 86.81 360 ASN A C 1
ATOM 2888 O O . ASN A 1 360 ? 19.096 -19.152 -22.423 1.00 86.81 360 ASN A O 1
ATOM 2892 N N . GLY A 1 361 ? 19.625 -17.368 -21.168 1.00 86.00 361 GLY A N 1
ATOM 2893 C CA . GLY A 1 361 ? 21.063 -17.355 -21.451 1.00 86.00 361 GLY A CA 1
ATOM 2894 C C . GLY A 1 361 ? 21.460 -16.599 -22.725 1.00 86.00 361 GLY A C 1
ATOM 2895 O O . GLY A 1 361 ? 22.602 -16.715 -23.171 1.00 86.00 361 GLY A O 1
ATOM 2896 N N . ASN A 1 362 ? 20.537 -15.845 -23.327 1.00 92.06 362 ASN A N 1
ATOM 2897 C CA . ASN A 1 362 ? 20.787 -15.062 -24.538 1.00 92.06 362 ASN A CA 1
ATOM 2898 C C . ASN A 1 362 ? 21.256 -13.645 -24.178 1.00 92.06 362 ASN A C 1
ATOM 2900 O O . ASN A 1 362 ? 20.777 -13.067 -23.199 1.00 92.06 362 ASN A O 1
ATOM 2904 N N . VAL A 1 363 ? 22.129 -13.063 -25.003 1.00 88.94 363 VAL A N 1
ATOM 2905 C CA . VAL A 1 363 ? 22.496 -11.643 -24.905 1.00 88.94 363 VAL A CA 1
ATOM 2906 C C . VAL A 1 363 ? 21.382 -10.776 -25.503 1.00 88.94 363 VAL A C 1
ATOM 2908 O O . VAL A 1 363 ? 20.968 -10.996 -26.638 1.00 88.94 363 VAL A O 1
ATOM 2911 N N . ILE A 1 364 ? 20.894 -9.803 -24.731 1.00 86.25 364 ILE A N 1
ATOM 2912 C CA . ILE A 1 364 ? 19.873 -8.817 -25.122 1.00 86.25 364 ILE A CA 1
ATOM 2913 C C . ILE A 1 364 ? 20.282 -7.406 -24.662 1.00 86.25 364 ILE A C 1
ATOM 2915 O O . ILE A 1 364 ? 21.235 -7.246 -23.896 1.00 86.25 364 ILE A O 1
ATOM 2919 N N . ASP A 1 365 ? 19.552 -6.380 -25.112 1.00 80.00 365 ASP A N 1
ATOM 2920 C CA . ASP A 1 365 ? 19.738 -4.972 -24.717 1.00 80.00 365 ASP A CA 1
ATOM 2921 C C . ASP A 1 365 ? 21.177 -4.443 -24.848 1.00 80.00 365 ASP A C 1
ATOM 2923 O O . ASP A 1 365 ? 21.648 -3.664 -24.015 1.00 80.00 365 ASP A O 1
ATOM 2927 N N . VAL A 1 366 ? 21.887 -4.862 -25.899 1.00 82.06 366 VAL A N 1
ATOM 2928 C CA . VAL A 1 366 ? 23.251 -4.399 -26.172 1.00 82.06 366 VAL A CA 1
ATOM 2929 C C . VAL A 1 366 ? 23.241 -2.901 -26.484 1.00 82.06 366 VAL A C 1
ATOM 2931 O O . VAL A 1 366 ? 22.485 -2.434 -27.335 1.00 82.06 366 VAL A O 1
ATOM 2934 N N . ARG A 1 367 ? 24.066 -2.143 -25.759 1.00 72.94 367 ARG A N 1
ATOM 2935 C CA . ARG A 1 367 ? 24.267 -0.700 -25.922 1.00 72.94 367 ARG A CA 1
ATOM 2936 C C . ARG A 1 367 ? 25.742 -0.373 -25.738 1.00 72.94 367 ARG A C 1
ATOM 2938 O O . ARG A 1 367 ? 26.288 -0.535 -24.645 1.00 72.94 367 ARG A O 1
ATOM 2945 N N . SER A 1 368 ? 26.378 0.112 -26.790 1.00 77.25 368 SER A N 1
ATOM 2946 C CA . SER A 1 368 ? 27.744 0.628 -26.776 1.00 77.25 368 SER A CA 1
ATOM 2947 C C . SER A 1 368 ? 27.782 2.153 -26.588 1.00 77.25 368 SER A C 1
ATOM 2949 O O . SER A 1 368 ? 26.770 2.848 -26.684 1.00 77.25 368 SER A O 1
ATOM 2951 N N . ARG A 1 369 ? 28.965 2.672 -26.240 1.00 75.62 369 ARG A N 1
ATOM 2952 C CA . ARG A 1 369 ? 29.335 4.085 -26.370 1.00 75.62 369 ARG A CA 1
ATOM 2953 C C . ARG A 1 369 ? 30.823 4.213 -26.681 1.00 75.62 369 ARG A C 1
ATOM 2955 O O . ARG A 1 369 ? 31.636 3.758 -25.864 1.00 75.62 369 ARG A O 1
ATOM 2962 N N . ALA A 1 370 ? 31.169 4.856 -27.788 1.00 81.56 370 ALA A N 1
ATOM 2963 C CA . ALA A 1 370 ? 32.531 5.027 -28.294 1.00 81.56 370 ALA A CA 1
ATOM 2964 C C . ALA A 1 370 ? 32.859 6.506 -28.583 1.00 81.56 370 ALA A C 1
ATOM 2966 O O . ALA A 1 370 ? 32.153 7.418 -28.154 1.00 81.56 370 ALA A O 1
ATOM 2967 N N . SER A 1 371 ? 33.985 6.729 -29.262 1.00 82.12 371 SER A N 1
ATOM 2968 C CA . SER A 1 371 ? 34.380 7.996 -29.886 1.00 82.12 371 SER A CA 1
ATOM 2969 C C . SER A 1 371 ? 33.694 8.237 -31.237 1.00 82.12 371 SER A C 1
ATOM 2971 O O . SER A 1 371 ? 33.578 9.391 -31.640 1.00 82.12 371 SER A O 1
ATOM 2973 N N . ASP A 1 372 ? 33.248 7.173 -31.909 1.00 86.56 372 ASP A N 1
ATOM 2974 C CA . ASP A 1 372 ? 32.693 7.193 -33.264 1.00 86.56 372 ASP A CA 1
ATOM 2975 C C . ASP A 1 372 ? 31.578 6.127 -33.419 1.00 86.56 372 ASP A C 1
ATOM 2977 O O . ASP A 1 372 ? 31.747 5.027 -32.874 1.00 86.56 372 ASP A O 1
ATOM 2981 N N . PRO A 1 373 ? 30.461 6.406 -34.125 1.00 86.56 373 PRO A N 1
ATOM 2982 C CA . PRO A 1 373 ? 29.368 5.451 -34.336 1.00 86.56 373 PRO A CA 1
ATOM 2983 C C . PRO A 1 373 ? 29.775 4.115 -34.973 1.00 86.56 373 PRO A C 1
ATOM 2985 O O . PRO A 1 373 ? 29.261 3.079 -34.560 1.00 86.56 373 PRO A O 1
ATOM 2988 N N . ASP A 1 374 ? 30.737 4.084 -35.898 1.00 87.62 374 ASP A N 1
ATOM 2989 C CA . ASP A 1 374 ? 31.148 2.831 -36.554 1.00 87.62 374 ASP A CA 1
ATOM 2990 C C . ASP A 1 374 ? 31.808 1.859 -35.549 1.00 87.62 374 ASP A C 1
ATOM 2992 O O . ASP A 1 374 ? 31.703 0.633 -35.661 1.00 87.62 374 ASP A O 1
ATOM 2996 N N . LEU A 1 375 ? 32.454 2.401 -34.508 1.00 85.88 375 LEU A N 1
ATOM 2997 C CA . LEU A 1 375 ? 32.975 1.622 -33.380 1.00 85.88 375 LEU A CA 1
ATOM 2998 C C . LEU A 1 375 ? 31.872 1.189 -32.403 1.00 85.88 375 LEU A C 1
ATOM 3000 O O . LEU A 1 375 ? 32.022 0.169 -31.723 1.00 85.88 375 LEU A O 1
ATOM 3004 N N . GLU A 1 376 ? 30.774 1.944 -32.312 1.00 84.19 376 GLU A N 1
ATOM 3005 C CA . GLU A 1 376 ? 29.585 1.546 -31.554 1.00 84.19 376 GLU A CA 1
ATOM 3006 C C . GLU A 1 376 ? 28.892 0.353 -32.219 1.00 84.19 376 GLU A C 1
ATOM 3008 O O . GLU A 1 376 ? 28.607 -0.634 -31.530 1.00 84.19 376 GLU A O 1
ATOM 3013 N N . ASP A 1 377 ? 28.702 0.402 -33.537 1.00 89.06 377 ASP A N 1
ATOM 3014 C CA . ASP A 1 377 ? 28.070 -0.656 -34.329 1.00 89.06 377 ASP A CA 1
ATOM 3015 C C . ASP A 1 377 ? 28.897 -1.945 -34.354 1.00 89.06 377 ASP A C 1
ATOM 3017 O O . ASP A 1 377 ? 28.352 -3.030 -34.129 1.00 89.06 377 ASP A O 1
ATOM 3021 N N . GLU A 1 378 ? 30.221 -1.856 -34.508 1.00 93.38 378 GLU A N 1
ATOM 3022 C CA . GLU A 1 378 ? 31.098 -3.028 -34.412 1.00 93.38 378 GLU A CA 1
ATOM 3023 C C . GLU A 1 378 ? 31.061 -3.662 -33.012 1.00 93.38 378 GLU A C 1
ATOM 3025 O O . GLU A 1 378 ? 30.971 -4.887 -32.875 1.00 93.38 378 GLU A O 1
ATOM 3030 N N . ALA A 1 379 ? 31.068 -2.849 -31.950 1.00 85.81 379 ALA A N 1
ATOM 3031 C CA . ALA A 1 379 ? 30.937 -3.363 -30.589 1.00 85.81 379 ALA A CA 1
ATOM 3032 C C . ALA A 1 379 ? 29.580 -4.053 -30.372 1.00 85.81 379 ALA A C 1
ATOM 3034 O O . ALA A 1 379 ? 29.529 -5.130 -29.773 1.00 85.81 379 ALA A O 1
ATOM 3035 N N . ASN A 1 380 ? 28.494 -3.478 -30.898 1.00 89.44 380 ASN A N 1
ATOM 3036 C CA . ASN A 1 380 ? 27.163 -4.078 -30.843 1.00 89.44 380 ASN A CA 1
ATOM 3037 C C . ASN A 1 380 ? 27.115 -5.408 -31.615 1.00 89.44 380 ASN A C 1
ATOM 3039 O O . ASN A 1 380 ? 26.591 -6.394 -31.088 1.00 89.44 380 ASN A O 1
ATOM 3043 N N . ARG A 1 381 ? 27.716 -5.478 -32.813 1.00 95.56 381 ARG A N 1
ATOM 3044 C CA . ARG A 1 381 ? 27.803 -6.694 -33.640 1.00 95.56 381 ARG A CA 1
ATOM 3045 C C . ARG A 1 381 ? 28.498 -7.836 -32.900 1.00 95.56 381 ARG A C 1
ATOM 3047 O O . ARG A 1 381 ? 27.937 -8.926 -32.797 1.00 95.56 381 ARG A O 1
ATOM 3054 N N . VAL A 1 382 ? 29.697 -7.589 -32.370 1.00 93.50 382 VAL A N 1
ATOM 3055 C CA . VAL A 1 382 ? 30.517 -8.610 -31.689 1.00 93.50 382 VAL A CA 1
ATOM 3056 C C . VAL A 1 382 ? 29.856 -9.112 -30.407 1.00 93.50 382 VAL A C 1
ATOM 3058 O O . VAL A 1 382 ? 29.928 -10.294 -30.081 1.00 93.50 382 VAL A O 1
ATOM 3061 N N . ILE A 1 383 ? 29.203 -8.225 -29.660 1.00 91.12 383 ILE A N 1
ATOM 3062 C CA . ILE A 1 383 ? 28.580 -8.579 -28.380 1.00 91.12 383 ILE A CA 1
ATOM 3063 C C . ILE A 1 383 ? 27.260 -9.323 -28.610 1.00 91.12 383 ILE A C 1
ATOM 3065 O O . ILE A 1 383 ? 26.970 -10.285 -27.902 1.00 91.12 383 ILE A O 1
ATOM 3069 N N . THR A 1 384 ? 26.508 -8.963 -29.653 1.00 92.62 384 THR A N 1
ATOM 3070 C CA . THR A 1 384 ? 25.317 -9.717 -30.085 1.00 92.62 384 THR A CA 1
ATOM 3071 C C . THR A 1 384 ? 25.680 -11.105 -30.634 1.00 92.62 384 THR A C 1
ATOM 3073 O O . THR A 1 384 ? 24.865 -12.020 -30.548 1.00 92.62 384 THR A O 1
ATOM 3076 N N . SER A 1 385 ? 26.901 -11.303 -31.152 1.00 94.38 385 SER A N 1
ATOM 3077 C CA . SER A 1 385 ? 27.373 -12.611 -31.637 1.00 94.38 385 SER A CA 1
ATOM 3078 C C . SER A 1 385 ? 27.932 -13.541 -30.551 1.00 94.38 385 SER A C 1
ATOM 3080 O O . SER A 1 385 ? 28.346 -14.656 -30.875 1.00 94.38 385 SER A O 1
ATOM 3082 N N . LEU A 1 386 ? 27.956 -13.123 -29.276 1.00 93.88 386 LEU A N 1
ATOM 3083 C CA . LEU A 1 386 ? 28.389 -13.978 -28.165 1.00 93.88 386 LEU A CA 1
ATOM 3084 C C . LEU A 1 386 ? 27.557 -15.276 -28.108 1.00 93.88 386 LEU A C 1
ATOM 3086 O O . LEU A 1 386 ? 26.337 -15.239 -28.289 1.00 93.88 386 LEU A O 1
ATOM 3090 N N . PRO A 1 387 ? 28.180 -16.434 -27.820 1.00 94.12 387 PRO A N 1
ATOM 3091 C CA . PRO A 1 387 ? 27.450 -17.688 -27.724 1.00 94.12 387 PRO A CA 1
ATOM 3092 C C . PRO A 1 387 ? 26.488 -17.678 -26.534 1.00 94.12 387 PRO A C 1
ATOM 3094 O O . PRO A 1 387 ? 26.741 -17.059 -25.497 1.00 94.12 387 PRO A O 1
ATOM 3097 N N . LYS A 1 388 ? 25.400 -18.437 -26.676 1.00 93.94 388 LYS A N 1
ATOM 3098 C CA . LYS A 1 388 ? 24.414 -18.658 -25.618 1.00 93.94 388 LYS A CA 1
ATOM 3099 C C . LYS A 1 388 ? 25.085 -19.223 -24.360 1.00 93.94 388 LYS A C 1
ATOM 3101 O O . LYS A 1 388 ? 25.801 -20.220 -24.429 1.00 93.94 388 LYS A O 1
ATOM 3106 N N . MET A 1 389 ? 24.828 -18.590 -23.222 1.00 92.88 389 MET A N 1
ATOM 3107 C CA . MET A 1 389 ? 25.403 -18.939 -21.919 1.00 92.88 389 MET A CA 1
ATOM 3108 C C . MET A 1 389 ? 24.408 -19.763 -21.093 1.00 92.88 389 MET A C 1
ATOM 3110 O O . MET A 1 389 ? 23.224 -19.839 -21.422 1.00 92.88 389 MET A O 1
ATOM 3114 N N . GLN A 1 390 ? 24.850 -20.368 -19.991 1.00 93.38 390 GLN A N 1
ATOM 3115 C CA . GLN A 1 390 ? 23.905 -20.849 -18.976 1.00 93.38 390 GLN A CA 1
ATOM 3116 C C . GLN A 1 390 ? 23.389 -19.640 -18.175 1.00 93.38 390 GLN A C 1
ATOM 3118 O O . GLN A 1 390 ? 24.202 -18.782 -17.823 1.00 93.38 390 GLN A O 1
ATOM 3123 N N . PRO A 1 391 ? 22.080 -19.533 -17.883 1.00 91.69 391 PRO A N 1
ATOM 3124 C CA . PRO A 1 391 ? 21.518 -18.371 -17.200 1.00 91.69 391 PRO A CA 1
ATOM 3125 C C . PRO A 1 391 ? 21.943 -18.301 -15.729 1.00 91.69 391 PRO A C 1
ATOM 3127 O O . PRO A 1 391 ? 22.074 -19.326 -15.053 1.00 91.69 391 PRO A O 1
ATOM 3130 N N . GLY A 1 392 ? 22.102 -17.074 -15.227 1.00 84.94 392 GLY A N 1
ATOM 3131 C CA . GLY A 1 392 ? 22.364 -16.825 -13.811 1.00 84.94 392 GLY A CA 1
ATOM 3132 C C . GLY A 1 392 ? 21.171 -17.211 -12.936 1.00 84.94 392 GLY A C 1
ATOM 3133 O O . GLY A 1 392 ? 20.024 -17.217 -13.394 1.00 84.94 392 GLY A O 1
ATOM 3134 N N . LYS A 1 393 ? 21.430 -17.543 -11.666 1.00 80.56 393 LYS A N 1
ATOM 3135 C CA . LYS A 1 393 ? 20.384 -17.909 -10.701 1.00 80.56 393 LYS A CA 1
ATOM 3136 C C . LYS A 1 393 ? 20.527 -17.181 -9.373 1.00 80.56 393 LYS A C 1
ATOM 3138 O O . LYS A 1 393 ? 21.615 -17.087 -8.811 1.00 80.56 393 LYS A O 1
ATOM 3143 N N . GLN A 1 394 ? 19.385 -16.763 -8.835 1.00 65.62 394 GLN A N 1
ATOM 3144 C CA . GLN A 1 394 ? 19.243 -16.176 -7.507 1.00 65.62 394 GLN A CA 1
ATOM 3145 C C . GLN A 1 394 ? 18.151 -16.930 -6.744 1.00 65.62 394 GLN A C 1
ATOM 3147 O O . GLN A 1 394 ? 17.026 -17.068 -7.225 1.00 65.62 394 GLN A O 1
ATOM 3152 N N . ARG A 1 395 ? 18.462 -17.450 -5.551 1.00 63.41 395 ARG A N 1
ATOM 3153 C CA . ARG A 1 395 ? 17.546 -18.248 -4.711 1.00 63.41 395 ARG A CA 1
ATOM 3154 C C . ARG A 1 395 ? 16.918 -19.436 -5.457 1.00 63.41 395 ARG A C 1
ATOM 3156 O O . ARG A 1 395 ? 15.765 -19.792 -5.228 1.00 63.41 395 ARG A O 1
ATOM 3163 N N . GLY A 1 396 ? 17.679 -20.029 -6.380 1.00 70.62 396 GLY A N 1
ATOM 3164 C CA . GLY A 1 396 ? 17.254 -21.147 -7.228 1.00 70.62 396 GLY A CA 1
ATOM 3165 C C . GLY A 1 396 ? 16.363 -20.784 -8.425 1.00 70.62 396 GLY A C 1
ATOM 3166 O O . GLY A 1 396 ? 16.044 -21.678 -9.204 1.00 70.62 396 GLY A O 1
ATOM 3167 N N . ARG A 1 397 ? 15.985 -19.511 -8.609 1.00 67.38 397 ARG A N 1
ATOM 3168 C CA . ARG A 1 397 ? 15.269 -19.025 -9.804 1.00 67.38 397 ARG A CA 1
ATOM 3169 C C . ARG A 1 397 ? 16.265 -18.504 -10.833 1.00 67.38 397 ARG A C 1
ATOM 3171 O O . ARG A 1 397 ? 17.264 -17.909 -10.435 1.00 67.38 397 ARG A O 1
ATOM 3178 N N . VAL A 1 398 ? 15.996 -18.715 -12.121 1.00 79.50 398 VAL A N 1
ATOM 3179 C CA . VAL A 1 398 ? 16.726 -18.017 -13.192 1.00 79.50 398 VAL A CA 1
ATOM 3180 C C . VAL A 1 398 ? 16.392 -16.527 -13.153 1.00 79.50 398 VAL A C 1
ATOM 3182 O O . VAL A 1 398 ? 15.288 -16.150 -12.766 1.00 79.50 398 VAL A O 1
ATOM 3185 N N . VAL A 1 399 ? 17.377 -15.693 -13.469 1.00 77.38 399 VAL A N 1
ATOM 3186 C CA . VAL A 1 399 ? 17.289 -14.228 -13.402 1.00 77.38 399 VAL A CA 1
ATOM 3187 C C . VAL A 1 399 ? 18.089 -13.613 -14.541 1.00 77.38 399 VAL A C 1
ATOM 3189 O O . VAL A 1 399 ? 19.059 -14.212 -15.014 1.00 77.38 399 VAL A O 1
ATOM 3192 N N . THR A 1 400 ? 17.707 -12.411 -14.961 1.00 79.00 400 THR A N 1
ATOM 3193 C CA . THR A 1 400 ? 18.475 -11.650 -15.949 1.00 79.00 400 THR A CA 1
ATOM 3194 C C . THR A 1 400 ? 19.614 -10.902 -15.272 1.00 79.00 400 THR A C 1
ATOM 3196 O O . THR A 1 400 ? 19.505 -10.432 -14.139 1.00 79.00 400 THR A O 1
ATOM 3199 N N . VAL A 1 401 ? 20.755 -10.837 -15.952 1.00 77.31 401 VAL A N 1
ATOM 3200 C CA . VAL A 1 401 ? 22.005 -10.355 -15.370 1.00 77.31 401 VAL A CA 1
ATOM 3201 C C . VAL A 1 401 ? 22.591 -9.254 -16.253 1.00 77.31 401 VAL A C 1
ATOM 3203 O O . VAL A 1 401 ? 23.085 -9.558 -17.343 1.00 77.31 401 VAL A O 1
ATOM 3206 N N . PRO A 1 402 ? 22.552 -7.980 -15.818 1.00 76.44 402 PRO A N 1
ATOM 3207 C CA . PRO A 1 402 ? 23.219 -6.898 -16.527 1.00 76.44 402 PRO A CA 1
ATOM 3208 C C . PRO A 1 402 ? 24.742 -7.026 -16.399 1.00 76.44 402 PRO A C 1
ATOM 3210 O O . PRO A 1 402 ? 25.282 -7.324 -15.327 1.00 76.44 402 PRO A O 1
ATOM 3213 N N . TYR A 1 403 ? 25.429 -6.774 -17.508 1.00 77.88 403 TYR A N 1
ATOM 3214 C CA . TYR A 1 403 ? 26.871 -6.895 -17.675 1.00 77.88 403 TYR A CA 1
ATOM 3215 C C . TYR A 1 403 ? 27.442 -5.630 -18.330 1.00 77.88 403 TYR A C 1
ATOM 3217 O O . TYR A 1 403 ? 26.795 -4.998 -19.164 1.00 77.88 403 TYR A O 1
ATOM 3225 N N . SER A 1 404 ? 28.666 -5.253 -17.957 1.00 75.94 404 SER A N 1
ATOM 3226 C CA . SER A 1 404 ? 29.365 -4.075 -18.485 1.00 75.94 404 SER A CA 1
ATOM 3227 C C . SER A 1 404 ? 30.795 -4.450 -18.861 1.00 75.94 404 SER A C 1
ATOM 3229 O O . SER A 1 404 ? 31.567 -4.865 -17.997 1.00 75.94 404 SER A O 1
ATOM 3231 N N . LEU A 1 405 ? 31.165 -4.263 -20.129 1.00 78.25 405 LEU A N 1
ATOM 3232 C CA . LEU A 1 405 ? 32.480 -4.600 -20.672 1.00 78.25 405 LEU A CA 1
ATOM 3233 C C . LEU A 1 405 ? 33.141 -3.361 -21.307 1.00 78.25 405 LEU A C 1
ATOM 3235 O O . LEU A 1 405 ? 32.652 -2.856 -22.320 1.00 78.25 405 LEU A O 1
ATOM 3239 N N . PRO A 1 406 ? 34.259 -2.857 -20.753 1.00 77.25 406 PRO A N 1
ATOM 3240 C CA . PRO A 1 406 ? 35.077 -1.861 -21.430 1.00 77.25 406 PRO A CA 1
ATOM 3241 C C . PRO A 1 406 ? 35.987 -2.539 -22.466 1.00 77.25 406 PRO A C 1
ATOM 3243 O O . PRO A 1 406 ? 36.873 -3.311 -22.104 1.00 77.25 406 PRO A O 1
ATOM 3246 N N . ILE A 1 407 ? 35.815 -2.206 -23.744 1.00 80.56 407 ILE A N 1
ATOM 3247 C CA . ILE A 1 407 ? 36.740 -2.588 -24.818 1.00 80.56 407 ILE A CA 1
ATOM 3248 C C . ILE A 1 407 ? 37.764 -1.458 -24.957 1.00 80.56 407 ILE A C 1
ATOM 3250 O O . ILE A 1 407 ? 37.401 -0.282 -25.018 1.00 80.56 407 ILE A O 1
ATOM 3254 N N . ILE A 1 408 ? 39.053 -1.793 -24.949 1.00 82.00 408 ILE A N 1
ATOM 3255 C CA . ILE A 1 408 ? 40.150 -0.825 -25.041 1.00 82.00 408 ILE A CA 1
ATOM 3256 C C . ILE A 1 408 ? 41.216 -1.410 -25.959 1.00 82.00 408 ILE A C 1
ATOM 3258 O O . ILE A 1 408 ? 41.686 -2.518 -25.713 1.00 82.00 408 ILE A O 1
ATOM 3262 N N . PHE A 1 409 ? 41.607 -0.653 -26.978 1.00 82.38 409 PHE A N 1
ATOM 3263 C CA . PHE A 1 409 ? 42.669 -1.008 -27.917 1.00 82.38 409 PHE A CA 1
ATOM 3264 C C . PHE A 1 409 ? 43.433 0.253 -28.335 1.00 82.38 409 PHE A C 1
ATOM 3266 O O . PHE A 1 409 ? 43.028 1.371 -28.010 1.00 82.38 409 PHE A O 1
ATOM 3273 N N . GLU A 1 410 ? 44.562 0.082 -29.010 1.00 82.06 410 GLU A N 1
ATOM 3274 C CA . GLU A 1 410 ? 45.431 1.176 -29.439 1.00 82.06 410 GLU A CA 1
ATOM 3275 C C . GLU A 1 410 ? 45.635 1.117 -30.952 1.00 82.06 410 GLU A C 1
ATOM 3277 O O . GLU A 1 410 ? 45.752 0.035 -31.527 1.00 82.06 410 GLU A O 1
ATOM 3282 N N . VAL A 1 411 ? 45.610 2.285 -31.594 1.00 79.69 411 VAL A N 1
ATOM 3283 C CA . VAL A 1 411 ? 45.713 2.431 -33.046 1.00 79.69 411 VAL A CA 1
ATOM 3284 C C . VAL A 1 411 ? 47.038 3.110 -33.371 1.00 79.69 411 VAL A C 1
ATOM 3286 O O . VAL A 1 411 ? 47.202 4.315 -33.163 1.00 79.69 411 VAL A O 1
ATOM 3289 N N . GLU A 1 412 ? 48.000 2.316 -33.838 1.00 66.75 412 GLU A N 1
ATOM 3290 C CA . GLU A 1 412 ? 49.341 2.782 -34.195 1.00 66.75 412 GLU A CA 1
ATOM 3291 C C . GLU A 1 412 ? 49.347 3.559 -35.521 1.00 66.75 412 GLU A C 1
ATOM 3293 O O . GLU A 1 412 ? 48.701 3.164 -36.494 1.00 66.75 412 GLU A O 1
ATOM 3298 N N . GLY A 1 413 ? 50.133 4.638 -35.574 1.00 48.94 413 GLY A N 1
ATOM 3299 C CA . GLY A 1 413 ? 50.344 5.451 -36.773 1.00 48.94 413 GLY A CA 1
ATOM 3300 C C . GLY A 1 413 ? 51.792 5.934 -36.885 1.00 48.94 413 GLY A C 1
ATOM 3301 O O . GLY A 1 413 ? 52.139 6.983 -36.352 1.00 48.94 413 GLY A O 1
ATOM 3302 N N . GLY A 1 414 ? 52.638 5.170 -37.582 1.00 43.16 414 GLY A N 1
ATOM 3303 C CA . GLY A 1 414 ? 54.043 5.509 -37.847 1.00 43.16 414 GLY A CA 1
ATOM 3304 C C . GLY A 1 414 ? 54.846 4.297 -38.355 1.00 43.16 414 GLY A C 1
ATOM 3305 O O . GLY A 1 414 ? 54.563 3.176 -37.936 1.00 43.16 414 GLY A O 1
ATOM 3306 N N . PRO A 1 415 ? 55.816 4.455 -39.278 1.00 42.91 415 PRO A N 1
ATOM 3307 C CA . PRO A 1 415 ? 56.360 3.316 -40.017 1.00 42.91 415 PRO A CA 1
ATOM 3308 C C . PRO A 1 415 ? 57.565 2.642 -39.334 1.00 42.91 415 PRO A C 1
ATOM 3310 O O . PRO A 1 415 ? 58.707 2.993 -39.622 1.00 42.91 415 PRO A O 1
ATOM 3313 N N . GLN A 1 416 ? 57.322 1.604 -38.526 1.00 33.56 416 GLN A N 1
ATOM 3314 C CA . GLN A 1 416 ? 58.040 0.317 -38.629 1.00 33.56 416 GLN A CA 1
ATOM 3315 C C . GLN A 1 416 ? 57.426 -0.763 -37.724 1.00 33.56 416 GLN A C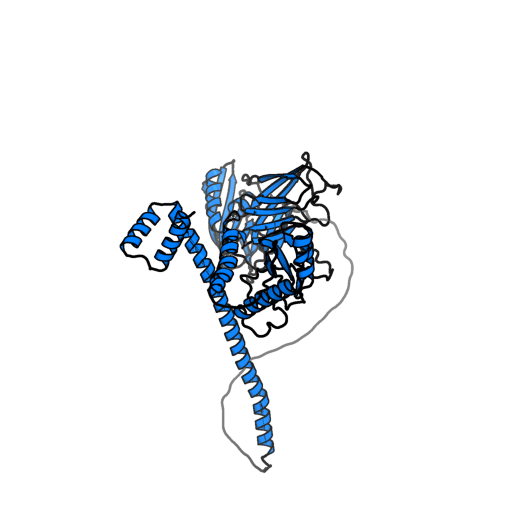 1
ATOM 3317 O O . GLN A 1 416 ? 57.074 -0.518 -36.576 1.00 33.56 416 GLN A O 1
ATOM 3322 N N . LEU A 1 417 ? 57.317 -1.979 -38.262 1.00 40.38 417 LEU A N 1
ATOM 3323 C CA . LEU A 1 417 ? 56.716 -3.140 -37.603 1.00 40.38 417 LEU A CA 1
ATOM 3324 C C . LEU A 1 417 ? 57.592 -3.694 -36.469 1.00 40.38 417 LEU A C 1
ATOM 3326 O O . LEU A 1 417 ? 58.673 -4.215 -36.737 1.00 40.38 417 LEU A O 1
ATOM 3330 N N . THR A 1 418 ? 57.041 -3.790 -35.256 1.00 30.48 418 THR A N 1
ATOM 3331 C CA . THR A 1 418 ? 57.346 -4.911 -34.348 1.00 30.48 418 THR A CA 1
ATOM 3332 C C . THR A 1 418 ? 56.082 -5.396 -33.645 1.00 30.48 418 THR A C 1
ATOM 3334 O O . THR A 1 418 ? 55.702 -4.873 -32.601 1.00 30.48 418 THR A O 1
ATOM 3337 N N . ALA A 1 419 ? 55.445 -6.436 -34.184 1.00 32.47 419 ALA A N 1
ATOM 3338 C CA . ALA A 1 419 ? 54.309 -7.066 -33.523 1.00 32.47 419 ALA A CA 1
ATOM 3339 C C . ALA A 1 419 ? 54.754 -7.778 -32.231 1.00 32.47 419 ALA A C 1
ATOM 3341 O O . ALA A 1 419 ? 55.572 -8.700 -32.274 1.00 32.47 419 ALA A O 1
ATOM 3342 N N . LYS A 1 420 ? 54.176 -7.394 -31.086 1.00 32.22 420 LYS A N 1
ATOM 3343 C CA . LYS A 1 420 ? 54.201 -8.189 -29.849 1.00 32.22 420 LYS A CA 1
ATOM 3344 C C . LYS A 1 420 ? 52.835 -8.164 -29.171 1.00 32.22 420 LYS A C 1
ATOM 3346 O O . LYS A 1 420 ? 52.444 -7.164 -28.583 1.00 32.22 420 LYS A O 1
ATOM 3351 N N . VAL A 1 421 ? 52.152 -9.306 -29.197 1.00 36.44 421 VAL A N 1
ATOM 3352 C CA . VAL A 1 421 ? 50.942 -9.574 -28.410 1.00 36.44 421 VAL A CA 1
ATOM 3353 C C . VAL A 1 421 ? 51.193 -10.821 -27.564 1.00 36.44 421 VAL A C 1
ATOM 3355 O O . VAL A 1 421 ? 51.617 -11.841 -28.095 1.00 36.44 421 VAL A O 1
ATOM 3358 N N . GLY A 1 422 ? 50.906 -10.739 -26.261 1.00 46.69 422 GLY A N 1
ATOM 3359 C CA . GLY A 1 422 ? 50.891 -11.885 -25.342 1.00 46.69 422 GLY A CA 1
ATOM 3360 C C . GLY A 1 422 ? 52.265 -12.324 -24.818 1.00 46.69 422 GLY A C 1
ATOM 3361 O O . GLY A 1 422 ? 52.939 -13.149 -25.424 1.00 46.69 422 GLY A O 1
ATOM 3362 N N . GLY A 1 423 ? 52.651 -11.823 -23.641 1.00 25.98 423 GLY A N 1
ATOM 3363 C CA . GLY A 1 423 ? 53.915 -12.172 -22.981 1.00 25.98 423 GLY A CA 1
ATOM 3364 C C . GLY A 1 423 ? 53.971 -11.697 -21.528 1.00 25.98 423 GLY A C 1
ATOM 3365 O O . GLY A 1 423 ? 54.724 -10.784 -21.215 1.00 25.98 423 GLY A O 1
ATOM 3366 N N . ASP A 1 424 ? 53.113 -12.297 -20.697 1.00 35.31 424 ASP A N 1
ATOM 3367 C CA . ASP A 1 424 ? 53.052 -12.296 -19.218 1.00 35.31 424 ASP A CA 1
ATOM 3368 C C . ASP A 1 424 ? 54.378 -11.853 -18.523 1.00 35.31 424 ASP A C 1
ATOM 3370 O O . ASP A 1 424 ? 55.456 -12.334 -18.867 1.00 35.31 424 ASP A O 1
ATOM 3374 N N . LEU A 1 425 ? 54.396 -10.964 -17.515 1.00 36.84 425 LEU A N 1
ATOM 3375 C CA . LEU A 1 425 ? 54.102 -11.363 -16.128 1.00 36.84 425 LEU A CA 1
ATOM 3376 C C . LEU A 1 425 ? 53.943 -10.196 -15.112 1.00 36.84 425 LEU A C 1
ATOM 3378 O O . LEU A 1 425 ? 54.806 -9.334 -14.955 1.00 36.84 425 LEU A O 1
ATOM 3382 N N . ARG A 1 426 ? 52.923 -10.352 -14.251 1.00 34.56 426 ARG A N 1
ATOM 3383 C CA . ARG A 1 426 ? 52.903 -10.083 -12.783 1.00 34.56 426 ARG A CA 1
ATOM 3384 C C . ARG A 1 426 ? 52.569 -8.721 -12.148 1.00 34.56 426 ARG A C 1
ATOM 3386 O O . ARG A 1 426 ? 52.210 -8.785 -10.974 1.00 34.56 426 ARG A O 1
ATOM 3393 N N . LYS A 1 427 ? 52.596 -7.545 -12.791 1.00 33.94 427 LYS A N 1
ATOM 3394 C CA . LYS A 1 427 ? 52.188 -6.287 -12.089 1.00 33.94 427 LYS A CA 1
ATOM 3395 C C . LYS A 1 427 ? 50.731 -5.854 -12.298 1.00 33.94 427 LYS A C 1
ATOM 3397 O O . LYS A 1 427 ? 50.069 -5.488 -11.329 1.00 33.94 427 LYS A O 1
ATOM 3402 N N . ASP A 1 428 ? 50.179 -6.004 -13.497 1.00 39.97 428 ASP A N 1
ATOM 3403 C CA . ASP A 1 428 ? 48.880 -5.382 -13.814 1.00 39.97 428 ASP A CA 1
ATOM 3404 C C . ASP A 1 428 ? 47.648 -6.192 -13.391 1.00 39.97 428 ASP A C 1
ATOM 3406 O O . ASP A 1 428 ? 46.528 -5.688 -13.447 1.00 39.97 428 ASP A O 1
ATOM 3410 N N . LYS A 1 429 ? 47.826 -7.413 -12.872 1.00 36.62 429 LYS A N 1
ATOM 3411 C CA . LYS A 1 429 ? 46.709 -8.213 -12.339 1.00 36.62 429 LYS A CA 1
ATOM 3412 C C . LYS A 1 429 ? 46.048 -7.553 -11.121 1.00 36.62 429 LYS A C 1
ATOM 3414 O O . LYS A 1 429 ? 44.836 -7.623 -10.978 1.00 36.62 429 LYS A O 1
ATOM 3419 N N . GLN A 1 430 ? 46.820 -6.830 -10.304 1.00 35.94 430 GLN A N 1
ATOM 3420 C CA . GLN A 1 430 ? 46.265 -5.986 -9.237 1.00 35.94 430 GLN A CA 1
ATOM 3421 C C . GLN A 1 430 ? 45.600 -4.709 -9.773 1.00 35.94 430 GLN A C 1
ATOM 3423 O O . GLN A 1 430 ? 44.720 -4.161 -9.115 1.00 35.94 430 GLN A O 1
ATOM 3428 N N . ILE A 1 431 ? 45.983 -4.229 -10.959 1.00 37.12 431 ILE A N 1
ATOM 3429 C CA . ILE A 1 431 ? 45.443 -2.999 -11.554 1.00 37.12 431 ILE A CA 1
ATOM 3430 C C . ILE A 1 431 ? 44.128 -3.278 -12.296 1.00 37.12 431 ILE A C 1
ATOM 3432 O O . ILE A 1 431 ? 43.207 -2.475 -12.198 1.00 37.12 431 ILE A O 1
ATOM 3436 N N . LEU A 1 432 ? 43.978 -4.421 -12.973 1.00 37.34 432 LEU A N 1
ATOM 3437 C CA . LEU A 1 432 ? 42.730 -4.755 -13.673 1.00 37.34 432 LEU A CA 1
ATOM 3438 C C . LEU A 1 432 ? 41.576 -5.070 -12.701 1.00 37.34 432 LEU A C 1
ATOM 3440 O O . LEU A 1 432 ? 40.476 -4.536 -12.868 1.00 37.34 432 LEU A O 1
ATOM 3444 N N . ASP A 1 433 ? 41.844 -5.852 -11.649 1.00 39.34 433 ASP A N 1
ATOM 3445 C CA . ASP A 1 433 ? 40.854 -6.164 -10.606 1.00 39.34 433 ASP A CA 1
ATOM 3446 C C . ASP A 1 433 ? 40.510 -4.923 -9.756 1.00 39.34 433 ASP A C 1
ATOM 3448 O O . ASP A 1 433 ? 39.345 -4.709 -9.408 1.00 39.34 433 ASP A O 1
ATOM 3452 N N . SER A 1 434 ? 41.487 -4.048 -9.467 1.00 33.03 434 SER A N 1
ATOM 3453 C CA . SER A 1 434 ? 41.216 -2.811 -8.720 1.00 33.03 434 SER A CA 1
ATOM 3454 C C . SER A 1 434 ? 40.548 -1.723 -9.559 1.00 33.03 434 SER A C 1
ATOM 3456 O O . SER A 1 434 ? 39.702 -1.018 -9.021 1.00 33.03 434 SER A O 1
ATOM 3458 N N . LEU A 1 435 ? 40.837 -1.582 -10.859 1.00 36.56 435 LEU A N 1
ATOM 3459 C CA . LEU A 1 435 ? 40.178 -0.575 -11.701 1.00 36.56 435 LEU A CA 1
ATOM 3460 C C . LEU A 1 435 ? 38.716 -0.916 -11.994 1.00 36.56 435 LEU A C 1
ATOM 3462 O O . LEU A 1 435 ? 37.896 -0.001 -12.030 1.00 36.56 435 LEU A O 1
ATOM 3466 N N . ASN A 1 436 ? 38.366 -2.191 -12.186 1.00 40.47 436 ASN A N 1
ATOM 3467 C CA . ASN A 1 436 ? 36.973 -2.566 -12.443 1.00 40.47 436 ASN A CA 1
ATOM 3468 C C . ASN A 1 436 ? 36.099 -2.437 -11.190 1.00 40.47 436 ASN A C 1
ATOM 3470 O O . ASN A 1 436 ? 34.995 -1.910 -11.295 1.00 40.47 436 ASN A O 1
ATOM 3474 N N . ASN A 1 437 ? 36.602 -2.812 -10.008 1.00 39.50 437 ASN A N 1
ATOM 3475 C CA . ASN A 1 437 ? 35.872 -2.566 -8.764 1.00 39.50 437 ASN A CA 1
ATOM 3476 C C . ASN A 1 437 ? 35.901 -1.081 -8.389 1.00 39.50 437 ASN A C 1
ATOM 3478 O O . ASN A 1 437 ? 34.844 -0.468 -8.300 1.00 39.50 437 ASN A O 1
ATOM 3482 N N . LYS A 1 438 ? 37.076 -0.453 -8.248 1.00 36.41 438 LYS A N 1
ATOM 3483 C CA . LYS A 1 438 ? 37.172 0.933 -7.762 1.00 36.41 438 LYS A CA 1
ATOM 3484 C C . LYS A 1 438 ? 36.451 1.923 -8.673 1.00 36.41 438 LYS A C 1
ATOM 3486 O O . LYS A 1 438 ? 35.759 2.781 -8.165 1.00 36.41 438 LYS A O 1
ATOM 3491 N N . ARG A 1 439 ? 36.497 1.769 -10.002 1.00 36.91 439 ARG A N 1
ATOM 3492 C CA . ARG A 1 439 ? 35.804 2.689 -10.927 1.00 36.91 439 ARG A CA 1
ATOM 3493 C C . ARG A 1 439 ? 34.298 2.423 -11.067 1.00 36.91 439 ARG A C 1
ATOM 3495 O O . ARG A 1 439 ? 33.581 3.268 -11.604 1.00 36.91 439 ARG A O 1
ATOM 3502 N N . PHE A 1 440 ? 33.823 1.258 -10.623 1.00 37.50 440 PHE A N 1
ATOM 3503 C CA . PHE A 1 440 ? 32.398 0.957 -10.478 1.00 37.50 440 PHE A CA 1
ATOM 3504 C C . PHE A 1 440 ? 31.878 1.460 -9.125 1.00 37.50 440 PHE A C 1
ATOM 3506 O O . PHE A 1 440 ? 30.860 2.141 -9.099 1.00 37.50 440 PHE A O 1
ATOM 3513 N N . GLU A 1 441 ? 32.636 1.266 -8.042 1.00 35.66 441 GLU A N 1
ATOM 3514 C CA . GLU A 1 441 ? 32.424 1.918 -6.741 1.00 35.66 441 GLU A CA 1
ATOM 3515 C C . GLU A 1 441 ? 32.436 3.454 -6.872 1.00 35.66 441 GLU A C 1
ATOM 3517 O O . GLU A 1 441 ? 31.513 4.110 -6.404 1.00 35.66 441 GLU A O 1
ATOM 3522 N N . ASP A 1 442 ? 33.379 4.036 -7.622 1.00 37.72 442 ASP A N 1
ATOM 3523 C CA . ASP A 1 442 ? 33.450 5.480 -7.912 1.00 37.72 442 ASP A CA 1
ATOM 3524 C C . ASP A 1 442 ? 32.257 5.971 -8.766 1.00 37.72 442 ASP A C 1
ATOM 3526 O O . ASP A 1 442 ? 31.910 7.151 -8.761 1.00 37.72 442 ASP A O 1
ATOM 3530 N N . ARG A 1 443 ? 31.583 5.074 -9.503 1.00 37.12 443 ARG A N 1
ATOM 3531 C CA . ARG A 1 443 ? 30.308 5.367 -10.188 1.00 37.12 443 ARG A CA 1
ATOM 3532 C C . ARG A 1 443 ? 29.092 5.163 -9.278 1.00 37.12 443 ARG A C 1
ATOM 3534 O O . ARG A 1 443 ? 28.095 5.848 -9.473 1.00 37.12 443 ARG A O 1
ATOM 3541 N N . LEU A 1 444 ? 29.182 4.290 -8.276 1.00 37.50 444 LEU A N 1
ATOM 3542 C CA . LEU A 1 444 ? 28.209 4.125 -7.186 1.00 37.50 444 LEU A CA 1
ATOM 3543 C C . LEU A 1 444 ? 28.342 5.204 -6.090 1.00 37.50 444 LEU A C 1
ATOM 3545 O O . LEU A 1 444 ? 27.470 5.314 -5.225 1.00 37.50 444 LEU A O 1
ATOM 3549 N N . THR A 1 445 ? 29.422 5.990 -6.087 1.00 36.66 445 THR A N 1
ATOM 3550 C CA . THR A 1 445 ? 29.581 7.213 -5.278 1.00 36.66 445 THR A CA 1
ATOM 3551 C C . THR A 1 445 ? 29.350 8.485 -6.097 1.00 36.66 445 THR A C 1
ATOM 3553 O O . THR A 1 445 ? 28.872 9.469 -5.540 1.00 36.66 445 THR A O 1
ATOM 3556 N N . GLY A 1 446 ? 29.659 8.469 -7.401 1.00 37.12 446 GLY A N 1
ATOM 3557 C CA . GLY A 1 446 ? 29.463 9.594 -8.326 1.00 37.12 446 GLY A CA 1
ATOM 3558 C C . GLY A 1 446 ? 28.065 9.708 -8.949 1.00 37.12 446 GLY A C 1
ATOM 3559 O O . GLY A 1 446 ? 27.726 10.765 -9.479 1.00 37.12 446 GLY A O 1
ATOM 3560 N N . LEU A 1 447 ? 27.237 8.659 -8.887 1.00 34.47 447 LEU A N 1
ATOM 3561 C CA . LEU A 1 447 ? 25.786 8.812 -8.996 1.00 34.47 447 LEU A CA 1
ATOM 3562 C C . LEU A 1 447 ? 25.267 9.336 -7.659 1.00 34.47 447 LEU A C 1
ATOM 3564 O O . LEU A 1 447 ? 25.477 8.703 -6.627 1.00 34.47 447 LEU A O 1
ATOM 3568 N N . ASP A 1 448 ? 24.602 10.488 -7.725 1.00 36.88 448 ASP A N 1
ATOM 3569 C CA . ASP A 1 448 ? 24.050 11.262 -6.613 1.00 36.88 448 ASP A CA 1
ATOM 3570 C C . ASP A 1 448 ? 23.412 10.361 -5.537 1.00 36.88 448 ASP A C 1
ATOM 3572 O O . ASP A 1 448 ? 22.291 9.866 -5.694 1.00 36.88 448 ASP A O 1
ATOM 3576 N N . ARG A 1 449 ? 24.159 10.101 -4.450 1.00 36.25 449 ARG A N 1
ATOM 3577 C CA . ARG A 1 449 ? 23.729 9.237 -3.342 1.00 36.25 449 ARG A CA 1
ATOM 3578 C C . ARG A 1 449 ? 22.655 9.937 -2.510 1.00 36.25 449 ARG A C 1
ATOM 3580 O O . ARG A 1 449 ? 22.862 10.286 -1.349 1.00 36.25 449 ARG A O 1
ATOM 3587 N N . LYS A 1 450 ? 21.434 9.967 -3.042 1.00 35.41 450 LYS A N 1
ATOM 3588 C CA . LYS A 1 450 ? 20.294 9.604 -2.200 1.00 35.41 450 LYS A CA 1
ATOM 3589 C C . LYS A 1 450 ? 20.536 8.163 -1.775 1.00 35.41 450 LYS A C 1
ATOM 3591 O O . LYS A 1 450 ? 20.425 7.246 -2.583 1.00 35.41 450 LYS A O 1
ATOM 3596 N N . ASN A 1 451 ? 20.983 7.995 -0.531 1.00 36.50 451 ASN A N 1
ATOM 3597 C CA . ASN A 1 451 ? 21.201 6.685 0.067 1.00 36.50 451 ASN A CA 1
ATOM 3598 C C . ASN A 1 451 ? 19.931 5.854 -0.140 1.00 36.50 451 ASN A C 1
ATOM 3600 O O . ASN A 1 451 ? 18.887 6.230 0.390 1.00 36.50 451 ASN A O 1
ATOM 3604 N N . VAL A 1 452 ? 20.015 4.755 -0.896 1.00 38.28 452 VAL A N 1
ATOM 3605 C CA . VAL A 1 452 ? 18.876 3.848 -1.087 1.00 38.28 452 VAL A CA 1
ATOM 3606 C C . VAL A 1 452 ? 18.622 3.166 0.251 1.00 38.28 452 VAL A C 1
ATOM 3608 O O . VAL A 1 452 ? 19.277 2.190 0.618 1.00 38.28 452 VAL A O 1
ATOM 3611 N N . THR A 1 453 ? 17.722 3.753 1.034 1.00 39.56 453 THR A N 1
ATOM 3612 C CA . THR A 1 453 ? 17.420 3.303 2.389 1.00 39.56 453 THR A CA 1
ATOM 3613 C C . THR A 1 453 ? 16.732 1.941 2.348 1.00 39.56 453 THR A C 1
ATOM 3615 O O . THR A 1 453 ? 16.121 1.545 1.351 1.00 39.56 453 THR A O 1
ATOM 3618 N N . ALA A 1 454 ? 16.723 1.228 3.477 1.00 40.25 454 ALA A N 1
ATOM 3619 C CA . ALA A 1 454 ? 15.916 0.014 3.599 1.00 40.25 454 ALA A CA 1
ATOM 3620 C C . ALA A 1 454 ? 14.417 0.268 3.301 1.00 40.25 454 ALA A C 1
ATOM 3622 O O . ALA A 1 454 ? 13.738 -0.634 2.816 1.00 40.25 454 ALA A O 1
ATOM 3623 N N . SER A 1 455 ? 13.916 1.493 3.518 1.00 40.72 455 SER A N 1
ATOM 3624 C CA . SER A 1 455 ? 12.554 1.938 3.173 1.00 40.72 455 SER A CA 1
ATOM 3625 C C . SER A 1 455 ? 12.334 2.274 1.684 1.00 40.72 455 SER A C 1
ATOM 3627 O O . SER A 1 455 ? 11.186 2.377 1.240 1.00 40.72 455 SER A O 1
ATOM 3629 N N . GLU A 1 456 ? 13.396 2.399 0.882 1.00 41.78 456 GLU A N 1
ATOM 3630 C CA . GLU A 1 456 ? 13.291 2.427 -0.582 1.00 41.78 456 GLU A CA 1
ATOM 3631 C C . GLU A 1 456 ? 13.247 1.018 -1.196 1.00 41.78 456 GLU A C 1
ATOM 3633 O O . GLU A 1 456 ? 12.616 0.840 -2.235 1.00 41.78 456 GLU A O 1
ATOM 3638 N N . VAL A 1 457 ? 13.824 0.008 -0.530 1.00 45.41 457 VAL A N 1
ATOM 3639 C CA . VAL A 1 457 ? 13.800 -1.400 -0.980 1.00 45.41 457 VAL A CA 1
ATOM 3640 C C . VAL A 1 457 ? 12.574 -2.168 -0.455 1.00 45.41 457 VAL A C 1
ATOM 3642 O O . VAL A 1 457 ? 11.964 -2.955 -1.182 1.00 45.41 457 VAL A O 1
ATOM 3645 N N . ASN A 1 458 ? 12.169 -1.946 0.800 1.00 66.88 458 ASN A N 1
ATOM 3646 C CA . ASN A 1 458 ? 11.009 -2.606 1.406 1.00 66.88 458 ASN A CA 1
ATOM 3647 C C . ASN A 1 458 ? 9.715 -1.855 1.077 1.00 66.88 458 ASN A C 1
ATOM 3649 O O . ASN A 1 458 ? 9.285 -0.955 1.797 1.00 66.88 458 ASN A O 1
ATOM 3653 N N . ARG A 1 459 ? 9.085 -2.236 -0.036 1.00 74.69 459 ARG A N 1
ATOM 3654 C CA . ARG A 1 459 ? 7.842 -1.615 -0.516 1.00 74.69 459 ARG A CA 1
ATOM 3655 C C . ARG A 1 459 ? 6.848 -2.663 -1.015 1.00 74.69 459 ARG A C 1
ATOM 3657 O O . ARG A 1 459 ? 7.256 -3.732 -1.492 1.00 74.69 459 ARG A O 1
ATOM 3664 N N . TYR A 1 460 ? 5.552 -2.382 -0.909 1.00 77.94 460 TYR A N 1
ATOM 3665 C CA . TYR A 1 460 ? 4.515 -3.136 -1.626 1.00 77.94 460 TYR A CA 1
ATOM 3666 C C . TYR A 1 460 ? 4.255 -2.437 -2.953 1.00 77.94 460 TYR A C 1
ATOM 3668 O O . TYR A 1 460 ? 3.994 -1.240 -2.955 1.00 77.94 460 TYR A O 1
ATOM 3676 N N . ILE A 1 461 ? 4.364 -3.165 -4.062 1.00 80.31 461 ILE A N 1
ATOM 3677 C CA . ILE A 1 461 ? 4.078 -2.652 -5.403 1.00 80.31 461 ILE A CA 1
ATOM 3678 C C . ILE A 1 461 ? 2.763 -3.294 -5.836 1.00 80.31 461 ILE A C 1
ATOM 3680 O O . ILE A 1 461 ? 2.654 -4.518 -5.816 1.00 80.31 461 ILE A O 1
ATOM 3684 N N . LEU A 1 462 ? 1.765 -2.469 -6.143 1.00 80.12 462 LEU A N 1
ATOM 3685 C CA . LEU A 1 462 ? 0.407 -2.868 -6.520 1.00 80.12 462 LEU A CA 1
ATOM 3686 C C . LEU A 1 462 ? -0.074 -1.965 -7.664 1.00 80.12 462 LEU A C 1
ATOM 3688 O O . LEU A 1 462 ? 0.328 -0.804 -7.734 1.00 80.12 462 LEU A O 1
ATOM 3692 N N . ARG A 1 463 ? -0.943 -2.457 -8.551 1.00 83.00 463 ARG A N 1
ATOM 3693 C CA . ARG A 1 463 ? -1.454 -1.685 -9.699 1.00 83.00 463 ARG A CA 1
ATOM 3694 C C . ARG A 1 463 ? -2.967 -1.524 -9.621 1.00 83.00 463 ARG A C 1
ATOM 3696 O O . ARG A 1 463 ? -3.671 -2.516 -9.497 1.00 83.00 463 ARG A O 1
ATOM 3703 N N . THR A 1 464 ? -3.461 -0.288 -9.719 1.00 84.38 464 THR A N 1
ATOM 3704 C CA . THR A 1 464 ? -4.904 0.012 -9.795 1.00 84.38 464 THR A CA 1
ATOM 3705 C C . THR A 1 464 ? -5.281 0.471 -11.196 1.00 84.38 464 THR A C 1
ATOM 3707 O O . THR A 1 464 ? -4.595 1.317 -11.770 1.00 84.38 464 THR A O 1
ATOM 3710 N N . SER A 1 465 ? -6.394 -0.029 -11.729 1.00 85.62 465 SER A N 1
ATOM 3711 C CA . SER A 1 465 ? -7.059 0.524 -12.921 1.00 85.62 465 SER A CA 1
ATOM 3712 C C . SER A 1 465 ? -8.109 1.590 -12.578 1.00 85.62 465 SER A C 1
ATOM 3714 O O . SER A 1 465 ? -8.713 2.173 -13.473 1.00 85.62 465 SER A O 1
ATOM 3716 N N . ASN A 1 466 ? -8.316 1.875 -11.288 1.00 88.56 466 ASN A N 1
ATOM 3717 C CA . ASN A 1 466 ? -9.335 2.796 -10.784 1.00 88.56 466 ASN A CA 1
ATOM 3718 C C . ASN A 1 466 ? -8.724 3.926 -9.940 1.00 88.56 466 ASN A C 1
ATOM 3720 O O . ASN A 1 466 ? -7.726 3.728 -9.244 1.00 88.56 466 ASN A O 1
ATOM 3724 N N . LEU A 1 467 ? -9.362 5.100 -9.970 1.00 94.31 467 LEU A N 1
ATOM 3725 C CA . LEU A 1 467 ? -9.141 6.178 -8.997 1.00 94.31 467 LEU A CA 1
ATOM 3726 C C . LEU A 1 467 ? -10.123 6.036 -7.820 1.00 94.31 467 LEU A C 1
ATOM 3728 O O . LEU A 1 467 ? -11.034 5.211 -7.859 1.00 94.31 467 LEU A O 1
ATOM 3732 N N . GLY A 1 468 ? -9.971 6.867 -6.790 1.00 96.25 468 GLY A N 1
ATOM 3733 C CA . GLY A 1 468 ? -10.809 6.865 -5.593 1.00 96.25 468 GLY A CA 1
ATOM 3734 C C . GLY A 1 468 ? -10.098 6.270 -4.381 1.00 96.25 468 GLY A C 1
ATOM 3735 O O . GLY A 1 468 ? -8.912 6.523 -4.165 1.00 96.25 468 GLY A O 1
ATOM 3736 N N . TRP A 1 469 ? -10.844 5.528 -3.560 1.00 97.56 469 TRP A N 1
ATOM 3737 C CA . TRP A 1 469 ? -10.334 4.894 -2.343 1.00 97.56 469 TRP A CA 1
ATOM 3738 C C . TRP A 1 469 ? -9.608 3.598 -2.669 1.00 97.56 469 TRP A C 1
ATOM 3740 O O . TRP A 1 469 ? -10.197 2.681 -3.239 1.00 97.56 469 TRP A O 1
ATOM 3750 N N . ILE A 1 470 ? -8.342 3.527 -2.279 1.00 97.06 470 ILE A N 1
ATOM 3751 C CA . ILE A 1 470 ? -7.427 2.435 -2.598 1.00 97.06 470 ILE A CA 1
ATOM 3752 C C . ILE A 1 470 ? -6.699 2.027 -1.318 1.00 97.06 470 ILE A C 1
ATOM 3754 O O . ILE A 1 470 ? -6.310 2.895 -0.541 1.00 97.06 470 ILE A O 1
ATOM 3758 N N . ASN A 1 471 ? -6.491 0.734 -1.088 1.00 96.69 471 ASN A N 1
ATOM 3759 C CA . ASN A 1 471 ? -5.865 0.257 0.143 1.00 96.69 471 ASN A CA 1
ATOM 3760 C C . ASN A 1 471 ? -4.962 -0.968 -0.083 1.00 96.69 471 ASN A C 1
ATOM 3762 O O . ASN A 1 471 ? -5.272 -1.823 -0.913 1.00 96.69 471 ASN A O 1
ATOM 3766 N N . CYS A 1 472 ? -3.836 -1.027 0.632 1.00 92.50 472 CYS A N 1
ATOM 3767 C CA . CYS A 1 472 ? -2.822 -2.082 0.541 1.00 92.50 472 CYS A CA 1
ATOM 3768 C C . CYS A 1 472 ? -2.887 -2.977 1.788 1.00 92.50 472 CYS A C 1
ATOM 3770 O O . CYS A 1 472 ? -2.149 -2.762 2.751 1.00 92.50 472 CYS A O 1
ATOM 3772 N N . ASP A 1 473 ? -3.741 -3.999 1.758 1.00 96.12 473 ASP A N 1
ATOM 3773 C CA . ASP A 1 473 ? -4.149 -4.752 2.950 1.00 96.12 473 ASP A CA 1
ATOM 3774 C C . ASP A 1 473 ? -3.949 -6.260 2.804 1.00 96.12 473 ASP A C 1
ATOM 3776 O O . ASP A 1 473 ? -3.867 -6.800 1.703 1.00 96.12 473 ASP A O 1
ATOM 3780 N N . ARG A 1 474 ? -3.919 -6.971 3.933 1.00 92.00 474 ARG A N 1
ATOM 3781 C CA . ARG A 1 474 ? -3.965 -8.439 3.988 1.00 92.00 474 ARG A CA 1
ATOM 3782 C C . ARG A 1 474 ? -5.100 -8.904 4.885 1.00 92.00 474 ARG A C 1
ATOM 3784 O O . ARG A 1 474 ? -5.359 -8.305 5.924 1.00 92.00 474 ARG A O 1
ATOM 3791 N N . PHE A 1 475 ? -5.744 -10.018 4.546 1.00 90.94 475 PHE A N 1
ATOM 3792 C CA . PHE A 1 475 ? -6.732 -10.625 5.441 1.00 90.94 475 PHE A CA 1
ATOM 3793 C C . PHE A 1 475 ? -6.081 -11.131 6.735 1.00 90.94 475 PHE A C 1
ATOM 3795 O O . PHE A 1 475 ? -5.106 -11.891 6.701 1.00 90.94 475 PHE A O 1
ATOM 3802 N N . ASN A 1 476 ? -6.670 -10.794 7.886 1.00 87.31 476 ASN A N 1
ATOM 3803 C CA . ASN A 1 476 ? -6.258 -11.388 9.152 1.00 87.31 476 ASN A CA 1
ATOM 3804 C C . ASN A 1 476 ? -6.579 -12.895 9.164 1.00 87.31 476 ASN A C 1
ATOM 3806 O O . ASN A 1 476 ? -7.726 -13.323 9.005 1.00 87.31 476 ASN A O 1
ATOM 3810 N N . SER A 1 477 ? -5.547 -13.704 9.398 1.00 75.56 477 SER A N 1
ATOM 3811 C CA . SER A 1 477 ? -5.603 -15.167 9.403 1.00 75.56 477 SER A CA 1
ATOM 3812 C C . SER A 1 477 ? -6.047 -15.778 10.744 1.00 75.56 477 SER A C 1
ATOM 3814 O O . SER A 1 477 ? -6.017 -17.004 10.881 1.00 75.56 477 SER A O 1
ATOM 3816 N N . SER A 1 478 ? -6.439 -14.967 11.739 1.00 76.56 478 SER A N 1
ATOM 3817 C CA . SER A 1 478 ? -6.889 -15.475 13.042 1.00 76.56 478 SER A CA 1
ATOM 3818 C C . SER A 1 478 ? -8.114 -16.390 12.914 1.00 76.56 478 SER A C 1
ATOM 3820 O O . SER A 1 478 ? -9.121 -16.045 12.279 1.00 76.56 478 SER A O 1
ATOM 3822 N N . ARG A 1 479 ? -7.987 -17.580 13.519 1.00 70.69 479 ARG A N 1
ATOM 3823 C CA . ARG A 1 479 ? -8.932 -18.706 13.424 1.00 70.69 479 ARG A CA 1
ATOM 3824 C C . ARG A 1 479 ? -10.012 -18.702 14.503 1.00 70.69 479 ARG A C 1
ATOM 3826 O O . ARG A 1 479 ? -11.060 -19.296 14.288 1.00 70.69 479 ARG A O 1
ATOM 3833 N N . GLN A 1 480 ? -9.759 -18.075 15.652 1.00 86.88 480 GLN A N 1
ATOM 3834 C CA . GLN A 1 480 ? -10.736 -17.959 16.735 1.00 86.88 480 GLN A CA 1
ATOM 3835 C C . GLN A 1 480 ? -11.305 -16.546 16.726 1.00 86.88 480 GLN A C 1
ATOM 3837 O O . GLN A 1 480 ? -10.589 -15.582 16.991 1.00 86.88 480 GLN A O 1
ATOM 3842 N N . ARG A 1 481 ? -12.592 -16.429 16.400 1.00 90.12 481 ARG A N 1
ATOM 3843 C CA . ARG A 1 481 ? -13.319 -15.159 16.360 1.00 90.12 481 ARG A CA 1
ATOM 3844 C C . ARG A 1 481 ? -14.576 -15.264 17.208 1.00 90.12 481 ARG A C 1
ATOM 3846 O O . ARG A 1 481 ? -15.200 -16.322 17.232 1.00 90.12 481 ARG A O 1
ATOM 3853 N N . ILE A 1 482 ? -14.946 -14.172 17.861 1.00 92.62 482 ILE A N 1
ATOM 3854 C CA . ILE A 1 482 ? -16.179 -14.054 18.639 1.00 92.62 482 ILE A CA 1
ATOM 3855 C C . ILE A 1 482 ? -16.995 -12.864 18.145 1.00 92.62 482 ILE A C 1
ATOM 3857 O O . ILE A 1 482 ? -16.438 -11.884 17.651 1.00 92.62 482 ILE A O 1
ATOM 3861 N N . LYS A 1 483 ? -18.317 -12.944 18.302 1.00 91.94 483 LYS A N 1
ATOM 3862 C CA . LYS A 1 483 ? -19.217 -11.811 18.082 1.00 91.94 483 LYS A CA 1
ATOM 3863 C C . LYS A 1 483 ? -19.067 -10.855 19.264 1.00 91.94 483 LYS A C 1
ATOM 3865 O O . LYS A 1 483 ? -19.434 -11.215 20.381 1.00 91.94 483 LYS A O 1
ATOM 3870 N N . TYR A 1 484 ? -18.515 -9.666 19.039 1.00 93.38 484 TYR A N 1
ATOM 3871 C CA . TYR A 1 484 ? -18.219 -8.722 20.119 1.00 93.38 484 TYR A CA 1
ATOM 3872 C C . TYR A 1 484 ? -19.217 -7.564 20.136 1.00 93.38 484 TYR A C 1
ATOM 3874 O O . TYR A 1 484 ? -19.339 -6.808 19.172 1.00 93.38 484 TYR A O 1
ATOM 3882 N N . LYS A 1 485 ? -19.943 -7.441 21.250 1.00 92.62 485 LYS A N 1
ATOM 3883 C CA . LYS A 1 485 ? -20.992 -6.442 21.467 1.00 92.62 485 LYS A CA 1
ATOM 3884 C C . LYS A 1 485 ? -20.763 -5.732 22.794 1.00 92.62 485 LYS A C 1
ATOM 3886 O O . LYS A 1 485 ? -20.679 -6.391 23.827 1.00 92.62 485 LYS A O 1
ATOM 3891 N N . LEU A 1 486 ? -20.732 -4.403 22.772 1.00 91.19 486 LEU A N 1
ATOM 3892 C CA . LEU A 1 486 ? -20.741 -3.567 23.972 1.00 91.19 486 LEU A CA 1
ATOM 3893 C C . LEU A 1 486 ? -22.170 -3.102 24.250 1.00 91.19 486 LEU A C 1
ATOM 3895 O O . LEU A 1 486 ? -22.859 -2.657 23.334 1.00 91.19 486 LEU A O 1
ATOM 3899 N N . LYS A 1 487 ? -22.611 -3.170 25.509 1.00 88.38 487 LYS A N 1
ATOM 3900 C CA . LYS A 1 487 ? -23.902 -2.623 25.944 1.00 88.38 487 LYS A CA 1
ATOM 3901 C C . LYS A 1 487 ? -23.658 -1.433 26.863 1.00 88.38 487 LYS A C 1
ATOM 3903 O O . LYS A 1 487 ? -23.315 -1.617 28.027 1.00 88.38 487 LYS A O 1
ATOM 3908 N N . ILE A 1 488 ? -23.843 -0.222 26.348 1.00 83.88 488 ILE A N 1
ATOM 3909 C CA . ILE A 1 488 ? -23.538 1.007 27.088 1.00 83.88 488 ILE A CA 1
ATOM 3910 C C . ILE A 1 488 ? -24.787 1.516 27.809 1.00 83.88 488 ILE A C 1
ATOM 3912 O O . ILE A 1 488 ? -25.837 1.739 27.206 1.00 83.88 488 ILE A O 1
ATOM 3916 N N . LYS A 1 489 ? -24.679 1.720 29.123 1.00 75.06 489 LYS A N 1
ATOM 3917 C CA . LYS A 1 489 ? -25.725 2.354 29.934 1.00 75.06 489 LYS A CA 1
ATOM 3918 C C . LYS A 1 489 ? -25.641 3.876 29.771 1.00 75.06 489 LYS A C 1
ATOM 3920 O O . LYS A 1 489 ? -24.968 4.513 30.569 1.00 75.06 489 LYS A O 1
ATOM 3925 N N . ASN A 1 490 ? -26.256 4.422 28.721 1.00 64.38 490 ASN A N 1
ATOM 3926 C CA . ASN A 1 490 ? -26.817 5.784 28.605 1.00 64.38 490 ASN A CA 1
ATOM 3927 C C . ASN A 1 490 ? -27.056 6.110 27.125 1.00 64.38 490 ASN A C 1
ATOM 3929 O O . ASN A 1 490 ? -26.188 5.861 26.290 1.00 64.38 490 ASN A O 1
ATOM 3933 N N . ASP A 1 491 ? -28.218 6.681 26.803 1.00 67.06 491 ASP A N 1
ATOM 3934 C CA . ASP A 1 491 ? -28.574 7.031 25.427 1.00 67.06 491 ASP A CA 1
ATOM 3935 C C . ASP A 1 491 ? -28.228 8.492 25.128 1.00 67.06 491 ASP A C 1
ATOM 3937 O O . ASP A 1 491 ? -28.974 9.412 25.448 1.00 67.06 491 ASP A O 1
ATOM 3941 N N . THR A 1 492 ? -27.054 8.696 24.536 1.00 59.56 492 THR A N 1
ATOM 3942 C CA . THR A 1 492 ? -26.714 9.910 23.789 1.00 59.56 492 THR A CA 1
ATOM 3943 C C . THR A 1 492 ? -25.829 9.516 22.613 1.00 59.56 492 THR A C 1
ATOM 3945 O O . THR A 1 492 ? -25.285 8.412 22.586 1.00 59.56 492 THR A O 1
ATOM 3948 N N . ASP A 1 493 ? -25.706 10.400 21.628 1.00 76.19 493 ASP A N 1
ATOM 3949 C CA . ASP A 1 493 ? -24.859 10.186 20.459 1.00 76.19 493 ASP A CA 1
ATOM 3950 C C . ASP A 1 493 ? -23.398 9.876 20.834 1.00 76.19 493 ASP A C 1
ATOM 3952 O O . ASP A 1 493 ? -22.694 10.703 21.414 1.00 76.19 493 ASP A O 1
ATOM 3956 N N . VAL A 1 494 ? -22.961 8.658 20.513 1.00 86.00 494 VAL A N 1
ATOM 3957 C CA . VAL A 1 494 ? -21.612 8.145 20.757 1.00 86.00 494 VAL A CA 1
ATOM 3958 C C . VAL A 1 494 ? -21.188 7.359 19.520 1.00 86.00 494 VAL A C 1
ATOM 3960 O O . VAL A 1 494 ? -21.905 6.462 19.074 1.00 86.00 494 VAL A O 1
ATOM 3963 N N . ARG A 1 495 ? -19.986 7.636 19.017 1.00 89.00 495 ARG A N 1
ATOM 3964 C CA . ARG A 1 495 ? -19.232 6.762 18.113 1.00 89.00 495 ARG A CA 1
ATOM 3965 C C . ARG A 1 495 ? -18.211 5.986 18.943 1.00 89.00 495 ARG A C 1
ATOM 3967 O O . ARG A 1 495 ? -17.472 6.602 19.707 1.00 89.00 495 ARG A O 1
ATOM 3974 N N . ILE A 1 496 ? -18.156 4.661 18.791 1.00 92.81 496 ILE A N 1
ATOM 3975 C CA . ILE A 1 496 ? -17.100 3.833 19.395 1.00 92.81 496 ILE A CA 1
ATOM 3976 C C . ILE A 1 496 ? -16.287 3.177 18.282 1.00 92.81 496 ILE A C 1
ATOM 3978 O O . ILE A 1 496 ? -16.821 2.377 17.507 1.00 92.81 496 ILE A O 1
ATOM 3982 N N . ASP A 1 497 ? -15.000 3.507 18.245 1.00 95.19 497 ASP A N 1
ATOM 3983 C CA . ASP A 1 497 ? -13.995 2.862 17.406 1.00 95.19 497 ASP A CA 1
ATOM 3984 C C . ASP A 1 497 ? -13.159 1.872 18.234 1.00 95.19 497 ASP A C 1
ATOM 3986 O O . ASP A 1 497 ? -13.042 1.999 19.454 1.00 95.19 497 ASP A O 1
ATOM 3990 N N . MET A 1 498 ? -12.547 0.897 17.568 1.00 97.00 498 MET A N 1
ATOM 3991 C CA . MET A 1 498 ? -11.657 -0.109 18.143 1.00 97.00 498 MET A CA 1
ATOM 3992 C C . MET A 1 498 ? -10.364 -0.164 17.330 1.00 97.00 498 MET A C 1
ATOM 3994 O O . MET A 1 498 ? -10.399 -0.408 16.126 1.00 97.00 498 MET A O 1
ATOM 3998 N N . VAL A 1 499 ? -9.223 0.015 17.991 1.00 97.94 499 VAL A N 1
ATOM 3999 C CA . VAL A 1 499 ? -7.882 -0.107 17.400 1.00 97.94 499 VAL A CA 1
ATOM 4000 C C . VAL A 1 499 ? -7.191 -1.330 17.989 1.00 97.94 499 VAL A C 1
ATOM 4002 O O . VAL A 1 499 ? -7.101 -1.465 19.208 1.00 97.94 499 VAL A O 1
ATOM 4005 N N . PHE A 1 500 ? -6.682 -2.214 17.136 1.00 96.38 500 PHE A N 1
ATOM 4006 C CA . PHE A 1 500 ? -5.930 -3.396 17.562 1.00 96.38 500 PHE A CA 1
ATOM 4007 C C . PHE A 1 500 ? -4.473 -3.021 17.873 1.00 96.38 500 PHE A C 1
ATOM 4009 O O . PHE A 1 500 ? -3.866 -2.233 17.149 1.00 96.38 500 PHE A O 1
ATOM 4016 N N . LYS A 1 501 ? -3.895 -3.568 18.954 1.00 94.62 501 LYS A N 1
ATOM 4017 C CA . LYS A 1 501 ? -2.495 -3.287 19.343 1.00 94.62 501 LYS A CA 1
ATOM 4018 C C . LYS A 1 501 ? -1.473 -4.202 18.657 1.00 94.62 501 LYS A C 1
ATOM 4020 O O . LYS A 1 501 ? -0.310 -3.835 18.520 1.00 94.62 501 LYS A O 1
ATOM 4025 N N . SER A 1 502 ? -1.898 -5.405 18.278 1.00 89.94 502 SER A N 1
ATOM 4026 C CA . SER A 1 502 ? -1.089 -6.485 17.689 1.00 89.94 502 SER A CA 1
ATOM 4027 C C . SER A 1 502 ? -1.126 -6.517 16.155 1.00 89.94 502 SER A C 1
ATOM 4029 O O . SER A 1 502 ? -0.281 -7.152 15.523 1.00 89.94 502 SER A O 1
ATOM 4031 N N . ILE A 1 503 ? -2.114 -5.847 15.560 1.00 90.75 503 ILE A N 1
ATOM 4032 C CA . ILE A 1 503 ? -2.456 -5.874 14.137 1.00 90.75 503 ILE A CA 1
ATOM 4033 C C . ILE A 1 503 ? -2.729 -4.433 13.716 1.00 90.75 503 ILE A C 1
ATOM 4035 O O . ILE A 1 503 ? -3.450 -3.729 14.420 1.00 90.75 503 ILE A O 1
ATOM 4039 N N . ASN A 1 504 ? -2.218 -4.003 12.560 1.00 94.06 504 ASN A N 1
ATOM 4040 C CA . ASN A 1 504 ? -2.524 -2.677 12.013 1.00 94.06 504 ASN A CA 1
ATOM 4041 C C . ASN A 1 504 ? -3.989 -2.635 11.526 1.00 94.06 504 ASN A C 1
ATOM 4043 O O . ASN A 1 504 ? -4.255 -2.802 10.339 1.00 94.06 504 ASN A O 1
ATOM 4047 N N . SER A 1 505 ? -4.950 -2.501 12.441 1.00 96.06 505 SER A N 1
ATOM 4048 C CA . SER A 1 505 ? -6.383 -2.621 12.163 1.00 96.06 505 SER A CA 1
ATOM 4049 C C . SER A 1 505 ? -7.216 -1.657 13.014 1.00 96.06 505 SER A C 1
ATOM 4051 O O . SER A 1 505 ? -6.961 -1.497 14.210 1.00 96.06 505 SER A O 1
ATOM 4053 N N . VAL A 1 506 ? -8.241 -1.057 12.402 1.00 96.50 506 VAL A N 1
ATOM 4054 C CA . VAL A 1 506 ? -9.230 -0.164 13.026 1.00 96.50 506 VAL A CA 1
ATOM 4055 C C . VAL A 1 506 ? -10.641 -0.575 12.598 1.00 96.50 506 VAL A C 1
ATOM 4057 O O . VAL A 1 506 ? -10.898 -0.783 11.415 1.00 96.50 506 VAL A O 1
ATOM 4060 N N . LEU A 1 507 ? -11.577 -0.658 13.538 1.00 95.00 507 LEU A N 1
ATOM 4061 C CA . LEU A 1 507 ? -13.001 -0.873 13.273 1.00 95.00 507 LEU A CA 1
ATOM 4062 C C . LEU A 1 507 ? -13.844 0.239 13.894 1.00 95.00 507 LEU A C 1
ATOM 4064 O O . LEU A 1 507 ? -13.516 0.733 14.968 1.00 95.00 507 LEU A O 1
ATOM 4068 N N . THR A 1 508 ? -14.976 0.546 13.269 1.00 91.88 508 THR A N 1
ATOM 4069 C CA . THR A 1 508 ? -16.047 1.374 13.839 1.00 91.88 508 THR A CA 1
ATOM 4070 C C . THR A 1 508 ? -17.227 0.459 14.165 1.00 91.88 508 THR A C 1
ATOM 4072 O O . THR A 1 508 ? -17.521 -0.458 13.400 1.00 91.88 508 THR A O 1
ATOM 4075 N N . SER A 1 509 ? -17.900 0.672 15.295 1.00 90.88 509 SER A N 1
ATOM 4076 C CA . SER A 1 509 ? -19.054 -0.150 15.690 1.00 90.88 509 SER A CA 1
ATOM 4077 C C . SER A 1 509 ? -20.363 0.243 15.005 1.00 90.88 509 SER A C 1
ATOM 4079 O O . SER A 1 509 ? -20.652 1.419 14.772 1.00 90.88 509 SER A O 1
ATOM 4081 N N . TYR A 1 510 ? -21.223 -0.750 14.780 1.00 87.06 510 TYR A N 1
ATOM 4082 C CA . TYR A 1 510 ? -22.619 -0.543 14.409 1.00 87.06 510 TYR A CA 1
ATOM 4083 C C . TYR A 1 510 ? -23.474 -0.354 15.652 1.00 87.06 510 TYR A C 1
ATOM 4085 O O . TYR A 1 510 ? -23.557 -1.236 16.509 1.00 87.06 510 TYR A O 1
ATOM 4093 N N . ARG A 1 511 ? -24.164 0.783 15.731 1.00 85.12 511 ARG A N 1
ATOM 4094 C CA . ARG A 1 511 ? -25.102 1.066 16.814 1.00 85.12 511 ARG A CA 1
ATOM 4095 C C . ARG A 1 511 ? -26.494 0.500 16.513 1.00 85.12 511 ARG A C 1
ATOM 4097 O O . ARG A 1 511 ? -27.058 0.761 15.454 1.00 85.12 511 ARG A O 1
ATOM 4104 N N . SER A 1 512 ? -27.066 -0.207 17.484 1.00 84.69 512 SER A N 1
ATOM 4105 C CA . SER A 1 512 ? -28.474 -0.613 17.530 1.00 84.69 512 SER A CA 1
ATOM 4106 C C . SER A 1 512 ? -29.013 -0.360 18.941 1.00 84.69 512 SER A C 1
ATOM 4108 O O . SER A 1 512 ? -28.790 -1.153 19.859 1.00 84.69 512 SER A O 1
ATOM 4110 N N . GLY A 1 513 ? -29.684 0.778 19.140 1.00 84.19 513 GLY A N 1
ATOM 4111 C CA . GLY A 1 513 ? -30.113 1.239 20.465 1.00 84.19 513 GLY A CA 1
ATOM 4112 C C . GLY A 1 513 ? -28.918 1.512 21.385 1.00 84.19 513 GLY A C 1
ATOM 4113 O O . GLY A 1 513 ? -28.125 2.419 21.127 1.00 84.19 513 GLY A O 1
ATOM 4114 N N . ASN A 1 514 ? -28.774 0.708 22.443 1.00 86.31 514 ASN A N 1
ATOM 4115 C CA . ASN A 1 514 ? -27.648 0.757 23.386 1.00 86.31 514 ASN A CA 1
ATOM 4116 C C . ASN A 1 514 ? -26.560 -0.306 23.131 1.00 86.31 514 ASN A C 1
ATOM 4118 O O . ASN A 1 514 ? -25.634 -0.437 23.935 1.00 86.31 514 ASN A O 1
ATOM 4122 N N . ILE A 1 515 ? -26.677 -1.068 22.039 1.00 88.94 515 ILE A N 1
ATOM 4123 C CA . ILE A 1 515 ? -25.710 -2.089 21.632 1.00 88.94 515 ILE A CA 1
ATOM 4124 C C . ILE A 1 515 ? -24.798 -1.513 20.548 1.00 88.94 515 ILE A C 1
ATOM 4126 O O . ILE A 1 515 ? -25.282 -0.998 19.542 1.00 88.94 515 ILE A O 1
ATOM 4130 N N . PHE A 1 516 ? -23.490 -1.654 20.743 1.00 91.31 516 PHE A N 1
ATOM 4131 C CA . PHE A 1 516 ? -22.447 -1.346 19.769 1.00 91.31 516 PHE A CA 1
ATOM 4132 C C . PHE A 1 516 ? -21.793 -2.660 19.338 1.00 91.31 516 PHE A C 1
ATOM 4134 O O . PHE A 1 516 ? -21.151 -3.337 20.142 1.00 91.31 516 PHE A O 1
ATOM 4141 N N . ASP A 1 517 ? -22.024 -3.053 18.091 1.00 91.44 517 ASP A N 1
ATOM 4142 C CA . ASP A 1 517 ? -21.621 -4.336 17.519 1.00 91.44 517 ASP A CA 1
ATOM 4143 C C . ASP A 1 517 ? -20.380 -4.155 16.631 1.00 91.44 517 ASP A C 1
ATOM 4145 O O . ASP A 1 517 ? -20.365 -3.282 15.764 1.00 91.44 517 ASP A O 1
ATOM 4149 N N . PHE A 1 518 ? -19.342 -4.960 16.857 1.00 92.12 518 PHE A N 1
ATOM 4150 C CA . PHE A 1 518 ? -18.099 -4.972 16.069 1.00 92.12 518 PHE A CA 1
ATOM 4151 C C . PHE A 1 518 ? -17.984 -6.207 15.154 1.00 92.12 518 PHE A C 1
ATOM 4153 O O . PHE A 1 518 ? -16.940 -6.434 14.547 1.00 92.12 518 PHE A O 1
ATOM 4160 N N . ASP A 1 519 ? -19.045 -7.012 15.048 1.00 90.19 519 ASP A N 1
ATOM 4161 C CA . ASP A 1 519 ? -19.067 -8.284 14.321 1.00 90.19 519 ASP A CA 1
ATOM 4162 C C . ASP A 1 519 ? -18.068 -9.328 14.848 1.00 90.19 519 ASP A C 1
ATOM 4164 O O . ASP A 1 519 ? -17.859 -9.454 16.058 1.00 90.19 519 ASP A O 1
ATOM 4168 N N . MET A 1 520 ? -17.563 -10.177 13.949 1.00 90.44 520 MET A N 1
ATOM 4169 C CA . MET A 1 520 ? -16.757 -11.358 14.242 1.00 90.44 520 MET A CA 1
ATOM 4170 C C . MET A 1 520 ? -15.273 -10.997 14.292 1.00 90.44 520 MET A C 1
ATOM 4172 O O . MET A 1 520 ? -14.552 -11.111 13.296 1.00 90.44 520 MET A O 1
ATOM 4176 N N . ILE A 1 521 ? -14.805 -10.601 15.472 1.00 92.25 521 ILE A N 1
ATOM 4177 C CA . ILE A 1 521 ? -13.428 -10.148 15.695 1.00 92.25 521 ILE A CA 1
ATOM 4178 C C . ILE A 1 521 ? -12.568 -11.219 16.386 1.00 92.25 521 ILE A C 1
ATOM 4180 O O . ILE A 1 521 ? -13.110 -12.096 17.064 1.00 92.25 521 ILE A O 1
ATOM 4184 N N . PRO A 1 522 ? -11.233 -11.200 16.211 1.00 92.44 522 PRO A N 1
ATOM 4185 C CA . PRO A 1 522 ? -10.331 -12.166 16.838 1.00 92.44 522 PRO A CA 1
ATOM 4186 C C . PRO A 1 522 ? -10.431 -12.179 18.370 1.00 92.44 522 PRO A C 1
ATOM 4188 O O . PRO A 1 522 ? -10.402 -11.130 19.008 1.00 92.44 522 PRO A O 1
ATOM 4191 N N . LYS A 1 523 ? -10.513 -13.372 18.966 1.00 92.31 523 LYS A N 1
ATOM 4192 C CA . LYS A 1 523 ? -10.532 -13.550 20.427 1.00 92.31 523 LYS A CA 1
ATOM 4193 C C . LYS A 1 523 ? -9.129 -13.350 21.022 1.00 92.31 523 LYS A C 1
ATOM 4195 O O . LYS A 1 523 ? -8.150 -13.754 20.402 1.00 92.31 523 LYS A O 1
ATOM 4200 N N . ASN A 1 524 ? -9.052 -12.819 22.245 1.00 91.62 524 ASN A N 1
ATOM 4201 C CA . ASN A 1 524 ? -7.821 -12.601 23.021 1.00 91.62 524 ASN A CA 1
ATOM 4202 C C . ASN A 1 524 ? -6.814 -11.593 22.422 1.00 91.62 524 ASN A C 1
ATOM 4204 O O . ASN A 1 524 ? -5.653 -11.606 22.820 1.00 91.62 524 ASN A O 1
ATOM 4208 N N . GLU A 1 525 ? -7.221 -10.723 21.493 1.00 93.75 525 GLU A N 1
ATOM 4209 C CA . GLU A 1 525 ? -6.371 -9.597 21.075 1.00 93.75 525 GLU A CA 1
ATOM 4210 C C . GLU A 1 525 ? -6.545 -8.408 22.028 1.00 93.75 525 GLU A C 1
ATOM 4212 O O . GLU A 1 525 ? -7.664 -8.096 22.450 1.00 93.75 525 GLU A O 1
ATOM 4217 N N . ASP A 1 526 ? -5.447 -7.711 22.315 1.00 95.50 526 ASP A N 1
ATOM 4218 C CA . ASP A 1 526 ? -5.484 -6.440 23.032 1.00 95.50 526 ASP A CA 1
ATOM 4219 C C . ASP A 1 526 ? -5.892 -5.302 22.095 1.00 95.50 526 ASP A C 1
ATOM 4221 O O . ASP A 1 526 ? -5.340 -5.123 21.001 1.00 95.50 526 ASP A O 1
ATOM 4225 N N . VAL A 1 527 ? -6.833 -4.486 22.560 1.00 97.00 527 VAL A N 1
ATOM 4226 C CA . VAL A 1 527 ? -7.409 -3.371 21.811 1.00 97.00 527 VAL A CA 1
ATOM 4227 C C . VAL A 1 527 ? -7.472 -2.098 22.646 1.00 97.00 527 VAL A C 1
ATOM 4229 O O . VAL A 1 527 ? -7.371 -2.107 23.876 1.00 97.00 527 VAL A O 1
ATOM 4232 N N . VAL A 1 528 ? -7.641 -0.981 21.949 1.00 97.75 528 VAL A N 1
ATOM 4233 C CA . VAL A 1 528 ? -8.024 0.309 22.516 1.00 97.75 528 VAL A CA 1
ATOM 4234 C C . VAL A 1 528 ? -9.386 0.675 21.943 1.00 97.75 528 VAL A C 1
ATOM 4236 O O . VAL A 1 528 ? -9.536 0.776 20.727 1.00 97.75 528 VAL A O 1
ATOM 4239 N N . LEU A 1 529 ? -10.374 0.859 22.812 1.00 97.00 529 LEU A N 1
ATOM 4240 C CA . LEU A 1 529 ? -11.669 1.428 22.463 1.00 97.00 529 LEU A CA 1
ATOM 4241 C C . LEU A 1 529 ? -11.591 2.949 22.589 1.00 97.00 529 LEU A C 1
ATOM 4243 O O . LEU A 1 529 ? -11.119 3.459 23.604 1.00 97.00 529 LEU A O 1
ATOM 4247 N N . ILE A 1 530 ? -12.072 3.664 21.577 1.00 96.00 530 ILE A N 1
ATOM 4248 C CA . ILE A 1 530 ? -12.153 5.124 21.556 1.00 96.00 530 ILE A CA 1
ATOM 4249 C C . ILE A 1 530 ? -13.628 5.487 21.460 1.00 96.00 530 ILE A C 1
ATOM 4251 O O . ILE A 1 530 ? -14.242 5.302 20.411 1.00 96.00 530 ILE A O 1
ATOM 4255 N N . ALA A 1 531 ? -14.199 5.986 22.552 1.00 93.38 531 ALA A N 1
ATOM 4256 C CA . ALA A 1 531 ? -15.579 6.446 22.589 1.00 93.38 531 ALA A CA 1
ATOM 4257 C C . ALA A 1 531 ? -15.606 7.973 22.482 1.00 93.38 531 ALA A C 1
ATOM 4259 O O . ALA A 1 531 ? -15.133 8.671 23.379 1.00 93.38 531 ALA A O 1
ATOM 4260 N N . VAL A 1 532 ? -16.168 8.497 21.392 1.00 91.62 532 VAL A N 1
ATOM 4261 C CA . VAL A 1 532 ? -16.331 9.938 21.168 1.00 91.62 532 VAL A CA 1
ATOM 4262 C C . VAL A 1 532 ? -17.812 10.282 21.126 1.00 91.62 532 VAL A C 1
ATOM 4264 O O . VAL A 1 532 ? -18.564 9.733 20.324 1.00 91.62 532 VAL A O 1
ATOM 4267 N N . LYS A 1 533 ? -18.218 11.226 21.969 1.00 88.12 533 LYS A N 1
ATOM 4268 C CA . LYS A 1 533 ? -19.555 11.822 22.007 1.00 88.12 533 LYS A CA 1
ATOM 4269 C C . LYS A 1 533 ? -19.464 13.307 21.662 1.00 88.12 533 LYS A C 1
ATOM 4271 O O . LYS A 1 533 ? -18.510 13.976 22.065 1.00 88.12 533 LYS A O 1
ATOM 4276 N N . LYS A 1 534 ? -20.463 13.843 20.958 1.00 85.44 534 LYS A N 1
ATOM 4277 C CA . LYS A 1 534 ? -20.613 15.289 20.738 1.00 85.44 534 LYS A CA 1
ATOM 4278 C C . LYS A 1 534 ? -21.958 15.757 21.283 1.00 85.44 534 LYS A C 1
ATOM 4280 O O . LYS A 1 534 ? -22.999 15.230 20.916 1.00 85.44 534 LYS A O 1
ATOM 4285 N N . ASP A 1 535 ? -21.934 16.756 22.155 1.00 84.12 535 ASP A N 1
ATOM 4286 C CA . ASP A 1 535 ? -23.122 17.243 22.863 1.00 84.12 535 ASP A CA 1
ATOM 4287 C C . ASP A 1 535 ? -22.998 18.757 23.048 1.00 84.12 535 ASP A C 1
ATOM 4289 O O . ASP A 1 535 ? -21.957 19.241 23.487 1.00 84.12 535 ASP A O 1
ATOM 4293 N N . ASN A 1 536 ? -24.007 19.521 22.619 1.00 82.25 536 ASN A N 1
ATOM 4294 C CA . ASN A 1 536 ? -24.006 20.992 22.653 1.00 82.25 536 ASN A CA 1
ATOM 4295 C C . ASN A 1 536 ? -22.700 21.642 22.126 1.00 82.25 536 ASN A C 1
ATOM 4297 O O . ASN A 1 536 ? -22.177 22.605 22.682 1.00 82.25 536 ASN A O 1
ATOM 4301 N N . ASN A 1 537 ? -22.162 21.084 21.033 1.00 78.81 537 ASN A N 1
ATOM 4302 C CA . ASN A 1 537 ? -20.889 21.451 20.390 1.00 78.81 537 ASN A CA 1
ATOM 4303 C C . ASN A 1 537 ? -19.608 21.261 21.239 1.00 78.81 537 ASN A C 1
ATOM 4305 O O . ASN A 1 537 ? -18.520 21.628 20.795 1.00 78.81 537 ASN A O 1
ATOM 4309 N N . LYS A 1 538 ? -19.712 20.628 22.409 1.00 87.25 538 LYS A N 1
ATOM 4310 C CA . LYS A 1 538 ? -18.585 20.109 23.191 1.00 87.25 538 LYS A CA 1
ATOM 4311 C C . LYS A 1 538 ? -18.284 18.670 22.773 1.00 87.25 538 LYS A C 1
ATOM 4313 O O . LYS A 1 538 ? -19.190 17.930 22.379 1.00 87.25 538 LYS A O 1
ATOM 4318 N N . PHE A 1 539 ? -17.018 18.273 22.860 1.00 90.12 539 PHE A N 1
ATOM 4319 C CA . PHE A 1 539 ? -16.611 16.886 22.653 1.00 90.12 539 PHE A CA 1
ATOM 4320 C C . PHE A 1 539 ? -16.407 16.207 24.003 1.00 90.12 539 PHE A C 1
ATOM 4322 O O . PHE A 1 539 ? -15.935 16.816 24.960 1.00 90.12 539 PHE A O 1
ATOM 4329 N N . TYR A 1 540 ? -16.751 14.929 24.055 1.00 92.31 540 TYR A N 1
ATOM 4330 C CA . TYR A 1 540 ? -16.532 14.062 25.197 1.00 92.31 540 TYR A CA 1
ATOM 4331 C C . TYR A 1 540 ? -15.780 12.829 24.714 1.00 92.31 540 TYR A C 1
ATOM 4333 O O . TYR A 1 540 ? -16.160 12.226 23.710 1.00 92.31 540 TYR A O 1
ATOM 4341 N N . LEU A 1 541 ? -14.709 12.472 25.415 1.00 94.38 541 LEU A N 1
ATOM 4342 C CA . LEU A 1 541 ? -13.826 11.367 25.060 1.00 94.38 541 LEU A CA 1
ATOM 4343 C C . LEU A 1 541 ? -13.703 10.396 26.232 1.00 94.38 541 LEU A C 1
ATOM 4345 O O . LEU A 1 541 ? -13.522 10.819 27.375 1.00 94.38 541 LEU A O 1
ATOM 4349 N N . ASP A 1 542 ? -13.717 9.107 25.918 1.00 94.81 542 ASP A N 1
ATOM 4350 C CA . ASP A 1 542 ? -13.104 8.074 26.746 1.00 94.81 542 ASP A CA 1
ATOM 4351 C C . ASP A 1 542 ? -12.212 7.162 25.886 1.00 94.81 542 ASP A C 1
ATOM 4353 O O . ASP A 1 542 ? -12.466 6.963 24.694 1.00 94.81 542 ASP A O 1
ATOM 4357 N N . VAL A 1 543 ? -11.141 6.642 26.486 1.00 96.31 543 VAL A N 1
ATOM 4358 C CA . VAL A 1 543 ? -10.151 5.772 25.838 1.00 96.31 543 VAL A CA 1
ATOM 4359 C C . VAL A 1 543 ? -9.853 4.609 26.776 1.00 96.31 543 VAL A C 1
ATOM 4361 O O . VAL A 1 543 ? -9.165 4.775 27.782 1.00 96.31 543 VAL A O 1
ATOM 4364 N N . VAL A 1 544 ? -10.363 3.426 26.433 1.00 95.88 544 VAL A N 1
ATOM 4365 C CA . VAL A 1 544 ? -10.308 2.232 27.286 1.00 95.88 544 VAL A CA 1
ATOM 4366 C C . VAL A 1 544 ? -9.429 1.172 26.636 1.00 95.88 544 VAL A C 1
ATOM 4368 O O . VAL A 1 544 ? -9.737 0.675 25.554 1.00 95.88 544 VAL A O 1
ATOM 4371 N N . GLU A 1 545 ? -8.343 0.788 27.303 1.00 96.25 545 GLU A N 1
ATOM 4372 C CA . GLU A 1 545 ? -7.560 -0.384 26.909 1.00 96.25 545 GLU A CA 1
ATOM 4373 C C . GLU A 1 545 ? -8.195 -1.661 27.482 1.00 96.25 545 GLU A C 1
ATOM 4375 O O . GLU A 1 545 ? -8.554 -1.709 28.657 1.00 96.25 545 GLU A O 1
ATOM 4380 N N . THR A 1 546 ? -8.353 -2.701 26.661 1.00 95.19 546 THR A N 1
ATOM 4381 C CA . THR A 1 546 ? -8.987 -3.966 27.070 1.00 95.19 546 THR A CA 1
ATOM 4382 C C . THR A 1 546 ? -8.525 -5.135 26.192 1.00 95.19 546 THR A C 1
ATOM 4384 O O . THR A 1 546 ? -7.875 -4.923 25.168 1.00 95.19 546 THR A O 1
ATOM 4387 N N . THR A 1 547 ? -8.883 -6.365 26.562 1.00 95.12 547 THR A N 1
ATOM 4388 C CA . THR A 1 547 ? -8.605 -7.589 25.792 1.00 95.12 547 THR A CA 1
ATOM 4389 C C . THR A 1 547 ? -9.928 -8.201 25.328 1.00 95.12 547 THR A C 1
ATOM 4391 O O . THR A 1 547 ? -10.866 -8.363 26.119 1.00 95.12 547 THR A O 1
ATOM 4394 N N . ILE A 1 548 ? -10.025 -8.561 24.045 1.00 94.12 548 ILE A N 1
ATOM 4395 C CA . ILE A 1 548 ? -11.258 -9.098 23.456 1.00 94.12 548 ILE A CA 1
ATOM 4396 C C . ILE A 1 548 ? -11.646 -10.428 24.114 1.00 94.12 548 ILE A C 1
ATOM 4398 O O . ILE A 1 548 ? -10.966 -11.448 23.984 1.00 94.12 548 ILE A O 1
ATOM 4402 N N . SER A 1 549 ? -12.798 -10.405 24.777 1.00 91.81 549 SER A N 1
ATOM 4403 C CA . SER A 1 549 ? -13.379 -11.487 25.569 1.00 91.81 549 SER A CA 1
ATOM 4404 C C . SER A 1 549 ? -14.894 -11.563 25.347 1.00 91.81 549 SER A C 1
ATOM 4406 O O . SER A 1 549 ? -15.512 -10.637 24.817 1.00 91.81 549 SER A O 1
ATOM 4408 N N . GLU A 1 550 ? -15.497 -12.698 25.700 1.00 88.31 550 GLU A N 1
ATOM 4409 C CA . GLU A 1 550 ? -16.950 -12.883 25.636 1.00 88.31 550 GLU A CA 1
ATOM 4410 C C . GLU A 1 550 ? -17.633 -12.116 26.775 1.00 88.31 550 GLU A C 1
ATOM 4412 O O . GLU A 1 550 ? -17.139 -12.113 27.899 1.00 88.31 550 GLU A O 1
ATOM 4417 N N . ASN A 1 551 ? -18.784 -11.496 26.491 1.00 84.75 551 ASN A N 1
ATOM 4418 C CA . ASN A 1 551 ? -19.555 -10.680 27.442 1.00 84.75 551 ASN A CA 1
ATOM 4419 C C . ASN A 1 551 ? -18.723 -9.570 28.132 1.00 84.75 551 ASN A C 1
ATOM 4421 O O . ASN A 1 551 ? -18.637 -9.538 29.361 1.00 84.75 551 ASN A O 1
ATOM 4425 N N . PRO A 1 552 ? -18.114 -8.645 27.362 1.00 86.56 552 PRO A N 1
ATOM 4426 C CA . PRO A 1 552 ? -17.279 -7.576 27.906 1.00 86.56 552 PRO A CA 1
ATOM 4427 C C . PRO A 1 552 ? -18.067 -6.666 28.861 1.00 86.56 552 PRO A C 1
ATOM 4429 O O . PRO A 1 552 ? -19.046 -6.028 28.471 1.00 86.56 552 PRO A O 1
ATOM 4432 N N . ASN A 1 553 ? -17.605 -6.563 30.109 1.00 84.75 553 ASN A N 1
ATOM 4433 C CA . ASN A 1 553 ? -18.139 -5.623 31.093 1.00 84.75 553 ASN A CA 1
ATOM 4434 C C . ASN A 1 553 ? -17.315 -4.328 31.071 1.00 84.75 553 ASN A C 1
ATOM 4436 O O . ASN A 1 553 ? -16.338 -4.197 31.807 1.00 84.75 553 ASN A O 1
ATOM 4440 N N . ILE A 1 554 ? -17.681 -3.405 30.180 1.00 88.75 554 ILE A N 1
ATOM 4441 C CA . ILE A 1 554 ? -16.980 -2.131 29.974 1.00 88.75 554 ILE A CA 1
ATOM 4442 C C . ILE A 1 554 ? -17.916 -0.978 30.322 1.00 88.75 554 ILE A C 1
ATOM 4444 O O . ILE A 1 554 ? -19.031 -0.890 29.808 1.00 88.75 554 ILE A O 1
ATOM 4448 N N . GLU A 1 555 ? -17.438 -0.087 31.183 1.00 87.31 555 GLU A N 1
ATOM 4449 C CA . GLU A 1 555 ? -18.139 1.114 31.626 1.00 87.31 555 GLU A CA 1
ATOM 4450 C C . GLU A 1 555 ? -17.342 2.339 31.159 1.00 87.31 555 GLU A C 1
ATOM 4452 O O . GLU A 1 555 ? -16.132 2.402 31.371 1.00 87.31 555 GLU A O 1
ATOM 4457 N N . LEU A 1 556 ? -18.002 3.268 30.459 1.00 89.44 556 LEU A N 1
ATOM 4458 C CA . LEU A 1 556 ? -17.350 4.419 29.823 1.00 89.44 556 LEU A CA 1
ATOM 4459 C C . LEU A 1 556 ? -17.390 5.649 30.736 1.00 89.44 556 LEU A C 1
ATOM 4461 O O . LEU A 1 556 ? -18.456 6.049 31.209 1.00 89.44 556 LEU A O 1
ATOM 4465 N N . SER A 1 557 ? -16.235 6.280 30.932 1.00 91.19 557 SER A N 1
ATOM 4466 C CA . SER A 1 557 ? -16.019 7.450 31.788 1.00 91.19 557 SER A CA 1
ATOM 4467 C C . SER A 1 557 ? -15.685 8.684 30.944 1.00 91.19 557 SER A C 1
ATOM 4469 O O . SER A 1 557 ? -14.544 9.141 30.863 1.00 91.19 557 SER A O 1
ATOM 4471 N N . PHE A 1 558 ? -16.709 9.216 30.274 1.00 91.50 558 PHE A N 1
ATOM 4472 C CA . PHE A 1 558 ? -16.586 10.364 29.375 1.00 91.50 558 PHE A CA 1
ATOM 4473 C C . PHE A 1 558 ? -16.050 11.621 30.074 1.00 91.50 558 PHE A C 1
ATOM 4475 O O . PHE A 1 558 ? -16.651 12.127 31.023 1.00 91.50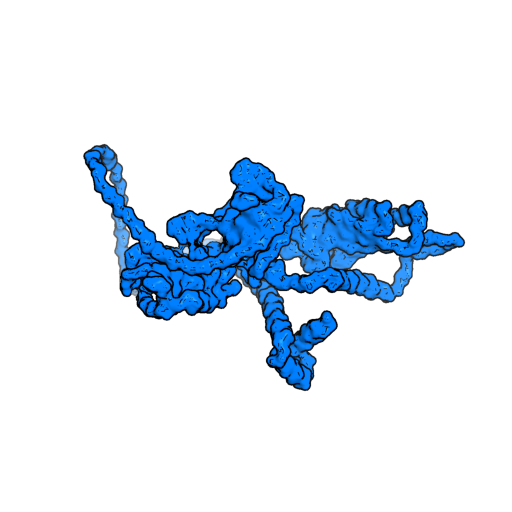 558 PHE A O 1
ATOM 4482 N N . LYS A 1 559 ? -14.969 12.187 29.530 1.00 93.69 559 LYS A N 1
ATOM 4483 C CA . LYS A 1 559 ? -14.396 13.474 29.948 1.00 93.69 559 LYS A CA 1
ATOM 4484 C C . LYS A 1 559 ? -14.638 14.522 28.874 1.00 93.69 559 LYS A C 1
ATOM 4486 O O . LYS A 1 559 ? -14.436 14.241 27.695 1.00 93.69 559 LYS A O 1
ATOM 4491 N N . GLU A 1 560 ? -15.061 15.719 29.275 1.00 94.75 560 GLU A N 1
ATOM 4492 C CA . GLU A 1 560 ? -15.154 16.857 28.355 1.00 94.75 560 GLU A CA 1
ATOM 4493 C C . GLU A 1 560 ? -13.755 17.221 27.841 1.00 94.75 560 GLU A C 1
ATOM 4495 O O . GLU A 1 560 ? -12.807 17.291 28.624 1.00 94.75 560 GLU A O 1
ATOM 4500 N N . VAL A 1 561 ? -13.630 17.429 26.531 1.00 94.44 561 VAL A N 1
ATOM 4501 C CA . VAL A 1 561 ? -12.379 17.787 25.856 1.00 94.44 561 VAL A CA 1
ATOM 4502 C C . VAL A 1 561 ? -12.633 18.822 24.761 1.00 94.44 561 VAL A C 1
ATOM 4504 O O . VAL A 1 561 ? -13.672 18.836 24.095 1.00 94.44 561 VAL A O 1
ATOM 4507 N N . THR A 1 562 ? -11.648 19.678 24.519 1.00 92.94 562 THR A N 1
ATOM 4508 C CA . THR A 1 562 ? -11.598 20.514 23.317 1.00 92.94 562 THR A CA 1
ATOM 4509 C C . THR A 1 562 ? -11.294 19.671 22.073 1.00 92.94 562 THR A C 1
ATOM 4511 O O . THR A 1 562 ? -10.767 18.559 22.148 1.00 92.94 562 THR A O 1
ATOM 4514 N N . LEU A 1 563 ? -11.561 20.220 20.881 1.00 89.12 563 LEU A N 1
ATOM 4515 C CA . LEU A 1 563 ? -11.186 19.576 19.613 1.00 89.12 563 LEU A CA 1
ATOM 4516 C C . LEU A 1 563 ? -9.663 19.362 19.485 1.00 89.12 563 LEU A C 1
ATOM 4518 O O . LEU A 1 563 ? -9.231 18.431 18.804 1.00 89.12 563 LEU A O 1
ATOM 4522 N N . THR A 1 564 ? -8.852 20.214 20.118 1.00 91.56 564 THR A N 1
ATOM 4523 C CA . THR A 1 564 ? -7.388 20.085 20.135 1.00 91.56 564 THR A CA 1
ATOM 4524 C C . THR A 1 564 ? -6.969 18.895 20.991 1.00 91.56 564 THR A C 1
ATOM 4526 O O . THR A 1 564 ? -6.301 17.997 20.483 1.00 91.56 564 THR A O 1
ATOM 4529 N N . GLU A 1 565 ? -7.450 18.819 22.234 1.00 94.19 565 GLU A N 1
ATOM 4530 C CA . GLU A 1 565 ? -7.166 17.700 23.142 1.00 94.19 565 GLU A CA 1
ATOM 4531 C C . GLU A 1 565 ? -7.670 16.369 22.571 1.00 94.19 565 GLU A C 1
ATOM 4533 O O . GLU A 1 565 ? -6.935 15.385 22.581 1.00 94.19 565 GLU A O 1
ATOM 4538 N N . LEU A 1 566 ? -8.875 16.336 21.985 1.00 92.62 566 LEU A N 1
ATOM 4539 C CA . LEU A 1 566 ? -9.407 15.162 21.282 1.00 92.62 566 LEU A CA 1
ATOM 4540 C C . LEU A 1 566 ? -8.427 14.657 20.208 1.00 92.62 566 LEU A C 1
ATOM 4542 O O . LEU A 1 566 ? -8.109 13.466 20.154 1.00 92.62 566 LEU A O 1
ATOM 4546 N N . LYS A 1 567 ? -7.911 15.567 19.370 1.00 92.31 567 LYS A N 1
ATOM 4547 C CA . LYS A 1 567 ? -6.940 15.231 18.321 1.00 92.31 567 LYS A CA 1
ATOM 4548 C C . LYS A 1 567 ? -5.602 14.771 18.893 1.00 92.31 567 LYS A C 1
ATOM 4550 O O . LYS A 1 567 ? -4.997 13.861 18.334 1.00 92.31 567 LYS A O 1
ATOM 4555 N N . GLU A 1 568 ? -5.128 15.378 19.976 1.00 94.06 568 GLU A N 1
ATOM 4556 C CA . GLU A 1 568 ? -3.874 14.995 20.633 1.00 94.06 568 GLU A CA 1
ATOM 4557 C C . GLU A 1 568 ? -3.958 13.619 21.295 1.00 94.06 568 GLU A C 1
ATOM 4559 O O . GLU A 1 568 ? -3.044 12.813 21.128 1.00 94.06 568 GLU A O 1
ATOM 4564 N N . GLN A 1 569 ? -5.056 13.307 21.990 1.00 94.69 569 GLN A N 1
ATOM 4565 C CA . GLN A 1 569 ? -5.261 11.984 22.587 1.00 94.69 569 GLN A CA 1
ATOM 4566 C C . GLN A 1 569 ? -5.338 10.896 21.509 1.00 94.69 569 GLN A C 1
ATOM 4568 O O . GLN A 1 569 ? -4.668 9.873 21.634 1.00 94.69 569 GLN A O 1
ATOM 4573 N N . ILE A 1 570 ? -6.061 11.137 20.410 1.00 94.19 570 ILE A N 1
ATOM 4574 C CA . ILE A 1 570 ? -6.150 10.182 19.295 1.00 94.19 570 ILE A CA 1
ATOM 4575 C C . ILE A 1 570 ? -4.789 10.007 18.589 1.00 94.19 570 ILE A C 1
ATOM 4577 O O . ILE A 1 570 ? -4.405 8.880 18.281 1.00 94.19 570 ILE A O 1
ATOM 4581 N N . LYS A 1 571 ? -3.988 11.070 18.417 1.00 95.19 571 LYS A N 1
ATOM 4582 C CA . LYS A 1 571 ? -2.614 10.974 17.873 1.00 95.19 571 LYS A CA 1
ATOM 4583 C C . LYS A 1 571 ? -1.658 10.135 18.726 1.00 95.19 571 LYS A C 1
ATOM 4585 O O . LYS A 1 571 ? -0.734 9.540 18.179 1.00 95.19 571 LYS A O 1
ATOM 4590 N N . LYS A 1 572 ? -1.873 10.006 20.042 1.00 95.50 572 LYS A N 1
ATOM 4591 C CA . LYS A 1 572 ? -1.062 9.100 20.889 1.00 95.50 572 LYS A CA 1
ATOM 4592 C C . LYS A 1 572 ? -1.200 7.626 20.490 1.00 95.50 572 LYS A C 1
ATOM 4594 O O . LYS A 1 572 ? -0.359 6.825 20.897 1.00 95.50 572 LYS A O 1
ATOM 4599 N N . LEU A 1 573 ? -2.226 7.271 19.712 1.00 95.44 573 LEU A N 1
ATOM 4600 C CA . LEU A 1 573 ? -2.433 5.927 19.173 1.00 95.44 573 LEU A CA 1
ATOM 4601 C C . LEU A 1 573 ? -1.596 5.648 17.917 1.00 95.44 573 LEU A C 1
ATOM 4603 O O . LEU A 1 573 ? -1.415 4.482 17.582 1.00 95.44 573 LEU A O 1
ATOM 4607 N N . ASP A 1 574 ? -1.014 6.664 17.266 1.00 94.75 574 ASP A N 1
ATOM 4608 C CA . ASP A 1 574 ? -0.190 6.476 16.059 1.00 94.75 574 ASP A CA 1
ATOM 4609 C C . ASP A 1 574 ? 0.995 5.525 16.304 1.00 94.75 574 ASP A C 1
ATOM 4611 O O . ASP A 1 574 ? 1.388 4.793 15.404 1.00 94.75 574 ASP A O 1
ATOM 4615 N N . LYS A 1 575 ? 1.504 5.460 17.545 1.00 91.50 575 LYS A N 1
ATOM 4616 C CA . LYS A 1 575 ? 2.572 4.539 17.987 1.00 91.50 575 LYS A CA 1
ATOM 4617 C C . LYS A 1 575 ? 2.209 3.044 17.920 1.00 91.50 575 LYS A C 1
ATOM 4619 O O . LYS A 1 575 ? 3.091 2.204 18.121 1.00 91.50 575 LYS A O 1
ATOM 4624 N N . LEU A 1 576 ? 0.922 2.713 17.765 1.00 89.19 576 LEU A N 1
ATOM 4625 C CA . LEU A 1 576 ? 0.440 1.331 17.687 1.00 89.19 576 LEU A CA 1
ATOM 4626 C C . LEU A 1 576 ? 0.712 0.725 16.306 1.00 89.19 576 LEU A C 1
ATOM 4628 O O . LEU A 1 576 ? 1.022 -0.459 16.225 1.00 89.19 576 LEU A O 1
ATOM 4632 N N . PHE A 1 577 ? 0.655 1.530 15.241 1.00 85.88 577 PHE A N 1
ATOM 4633 C CA . PHE A 1 577 ? 1.020 1.086 13.896 1.00 85.88 577 PHE A CA 1
ATOM 4634 C C . PHE A 1 577 ? 2.526 1.315 13.691 1.00 85.88 577 PHE A C 1
ATOM 4636 O O . PHE A 1 577 ? 3.049 2.385 14.002 1.00 85.88 577 PHE A O 1
ATOM 4643 N N . LYS A 1 578 ? 3.230 0.287 13.203 1.00 62.00 578 LYS A N 1
ATOM 4644 C CA . LYS A 1 578 ? 4.695 0.248 13.030 1.00 62.00 578 LYS A CA 1
ATOM 4645 C C . LYS A 1 578 ? 5.098 -0.333 11.673 1.00 62.00 578 LYS A C 1
ATOM 4647 O O . LYS A 1 578 ? 4.341 -1.193 11.162 1.00 62.00 578 LYS A O 1
#

pLDDT: mean 74.13, std 22.64, range [23.02, 98.12]

Foldseek 3Di:
DVVLVVLVVLLVCLVVVNDDPVSVVVLVVCCVVPVVSVVVNVQVVVVVVVVVVVVVVVVVVVVVVVVVVVVVVVVVVVVCCVPVVVVVVVVVVVPDDDDDDDDDDDDDYDDDDDDDDDDDDDDDDDDDDDDDDDDDDDDDPPPPPQPQPDPQQDADFWDKDKDFLQAWDWDADPLGKIKTFGRQFKDAPVLHTDGGIKMKTKDKFQFLLNCVNLQAFQAAPLFGWFFLIKMAIWIDDPNGTMKTHPPGKMKMKRFDPDDDPFWAKWDWDDDPNYTHTDGPDDPPPPPPDDPPPQAEDELVDFCAAWAAPPLPPDHRVSRSVVRLVVLLVQCVVQFDPCVCVVVVHFFKWKKKWKWKQGLQQATHDIFMDTPDVVNRVSSSVSSNPGDRIHFTDHPRGGHMYMDMDMDMDGHDDDDDDDDDDDDDDDDCVCVVVCCVVVVVVVVVVVPPPPPCDPRVVRIDIHIDSTGGMMTTIGTDPADAWDWDKDQAPDDDNKWKKKQFLVGNTIFTFRDDGRITTRRTGHAFTKIWIWIWGADPNWIWIDIDIDTHDPPDPDYTDTDTDDSVVSSVVSSVCSVSRD